Protein AF-0000000077074988 (afdb_homodimer)

Organism: Amphimedon queenslandica (NCBI:txid400682)

Sequence (744 aa):
MDWNTMKTAVILCSFISTVLSLPISLDTSCKQEMSNTGSSVVSCTFEFTNRGREGYCLLKRNTPLEGLASPFITVSHDGVPLEYQGIDFYRFPPERHDFVYLSMGESITATVHINDMFTFSSDGIYKIQYTHPLWYFPKNKMGSHIGEIKAIKSILSNEPIYINIKNLQQLSRPVKKELFKDEGVQLEVKGCGMVTLLKGSKKERNSVLTVQKRLCSQLKKTRSTISNSDLYRVWFGEYNEERSNKVREIFQNIIDGLSSHGITYDLNGDRCTPAVPAYTLTNVPSTVYLCPVFHQFVTTMDCTNIGISSKESIILHKLSQVFGSTQNYNVYGQDNNKELAVTSPEAAVTHSDSYECYYCHSYGHFDHMIYMMDWNTMKTAVILCSFISTVLSLPISLDTSCKQEMSNTGSSVVSCTFEFTNRGREGYCLLKRNTPLEGLASPFITVSHDGVPLEYQGIDFYRFPPERHDFVYLSMGESITATVHINDMFTFSSDGIYKIQYTHPLWYFPKNKMGSHIGEIKAIKSILSNEPIYINIKNLQQLSRPVKKELFKDEGVQLEVKGCGMVTLLKGSKKERNSVLTVQKRLCSQLKKTRSTISNSDLYRVWFGEYNEERSNKVREIFQNIIDGLSSHGITYDLNGDRCTPAVPAYTLTNVPSTVYLCPVFHQFVTTMDCTNIGISSKESIILHKLSQVFGSTQNYNVYGQDNNKELAVTSPEAAVTHSDSYECYYCHSYGHFDHMIYM

Nearest PDB structures (foldseek):
  2x3b-assembly1_A  TM=5.091E-01  e=1.421E-21  Aeromonas salmonicida subsp. achromogenes
  2x3c-assembly1_A-2  TM=5.312E-01  e=1.348E-19  Aeromonas salmonicida subsp. achromogenes
  2x3a-assembly1_A-2  TM=5.217E-01  e=4.713E-19  Aeromonas salmonicida subsp. achromogenes
  2x3b-assembly1_B  TM=5.171E-01  e=4.453E-19  Aeromonas salmonicida subsp. achromogenes
  1ge6-assembly1_A  TM=8.201E-01  e=2.167E-09  Grifola frondosa

pLDDT: mean 82.15, std 18.84, range [19.47, 98.5]

Radius of gyration: 29.88 Å; Cα contacts (8 Å, |Δi|>4): 1488; chains: 2; bounding box: 95×96×96 Å

Solvent-accessible surface area (backbone atoms only — not comparable to full-atom values): 40307 Å² total; per-residue (Å²): 134,85,81,77,78,78,78,76,75,76,74,75,72,72,74,72,72,72,67,79,71,67,40,60,43,66,48,75,51,72,45,77,43,71,38,91,85,68,41,48,40,40,38,34,36,43,35,43,31,26,71,37,95,49,42,33,34,34,48,32,71,64,34,61,71,58,34,81,50,43,82,37,58,48,42,26,47,89,84,41,69,58,67,73,40,33,44,46,65,51,73,74,59,87,53,50,56,42,44,43,66,31,48,60,63,18,34,42,30,22,34,43,56,52,61,67,29,33,80,72,87,64,69,43,61,32,41,39,30,43,59,36,72,41,42,30,36,51,52,92,50,45,51,48,42,74,90,57,42,71,61,44,77,41,78,43,64,46,78,73,41,78,44,77,47,67,84,58,58,66,69,70,66,82,76,76,73,74,69,58,73,53,86,47,51,74,46,77,42,80,79,28,27,46,40,33,40,30,67,63,50,73,69,55,50,50,52,51,49,53,36,49,47,52,47,35,64,42,48,63,58,50,44,69,64,72,50,93,44,70,68,42,32,45,28,32,6,79,80,42,73,72,55,52,49,49,43,43,47,33,48,47,31,32,52,48,36,28,50,72,71,16,41,32,37,31,40,63,41,91,81,51,48,68,68,26,34,30,34,32,41,70,73,44,77,53,43,40,27,34,14,46,33,34,76,65,41,46,60,67,66,50,63,80,75,86,54,70,72,12,43,41,33,51,51,49,28,51,39,31,38,67,47,36,67,31,39,83,82,88,62,45,59,68,69,47,36,34,48,36,2,69,76,34,33,77,54,19,56,39,23,24,61,31,52,29,52,42,52,40,62,59,42,65,67,55,57,62,63,64,83,97,135,86,80,76,79,76,77,77,77,75,73,76,73,74,73,73,73,70,68,80,71,67,41,61,44,66,49,76,50,72,46,78,43,69,39,90,84,67,40,46,39,40,38,34,36,44,37,42,30,26,71,35,93,50,40,34,32,33,49,31,70,64,34,59,73,57,33,82,50,45,82,38,57,46,42,25,47,89,84,42,71,57,66,74,39,33,42,47,66,50,72,74,58,85,53,52,56,42,44,42,65,32,46,60,63,17,34,44,30,21,35,43,56,51,60,69,30,32,81,72,87,64,70,43,60,32,41,39,30,44,59,36,72,41,43,31,37,50,52,93,51,45,51,49,42,73,89,58,42,70,59,44,78,41,78,43,66,45,80,72,41,79,42,76,48,66,83,58,54,64,70,69,65,81,66,79,73,74,66,58,73,56,86,47,51,75,48,76,41,78,78,28,25,45,38,33,40,31,67,62,50,73,70,54,49,50,52,51,50,53,37,49,49,51,47,36,65,42,48,62,58,50,43,70,65,70,52,92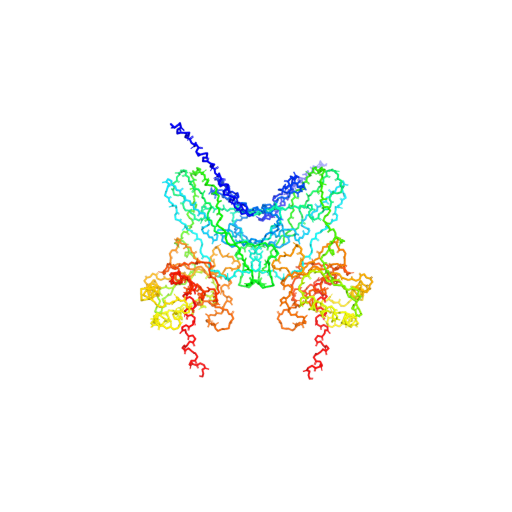,45,68,68,43,32,47,29,33,6,78,80,40,71,71,58,52,49,50,43,42,47,32,49,46,33,33,52,49,37,28,50,73,70,18,41,34,38,31,39,64,41,93,80,51,48,69,69,25,34,30,34,34,41,70,72,44,77,53,42,40,27,33,14,45,36,34,74,64,40,46,61,67,68,51,64,80,75,85,54,68,73,12,42,40,34,51,49,48,27,50,40,31,37,67,46,36,67,29,39,84,82,86,62,45,58,69,69,47,36,34,50,35,3,69,76,35,32,77,54,20,56,39,24,25,61,30,54,32,52,41,52,40,62,58,41,64,68,56,58,62,63,66,83,95

Foldseek 3Di:
DPPPPPPPPPPPPPPPPPPVDPQKAKDKDWDWDQDPVRAIFIKMKIKIWGQDDFKKKWQCPQHCSVPQAHCQKWKDDPPHTFDWFGKHFDDAADDPVRIDMHGNGDMDMHMYGCCRTTPDPDWFKMKMKGWDKIWMDGPVQCDPDVVSRDTDIDIHIDDIDIYTDDPRPSPPPPAPDPQPVDPWDWDAAPQFGIEIEGDDDPVLVVLLNVLVNVLSVCLVVLLVVQDQDPLCCQQQNHDDPVLSVLLSVLSVQLSCCRHPPNAYEYADDPPDDPNTQKMDTPPHARYIYGHPVLVVFASAAPLPDDFLDHNNLSVQLVSSCRRVVADAPSQHGSVSSSVCSHPPSVNSSRHSVSCSNSSSVVPVVPVVVPVD/DPPPPPPPPPPPPPPPPPPVDDQKAKDKDWDWDQDPVRAIFIKMKIKIWGQDDFKKKWQCPQHCSVPQAHCQKWKDDPPHTFDWFGKHFDDAADDPVRIDMHGNGDMDMHMYGCCRTTPDPDWFKMKMKGWDKIWMDGPVQCDPDVVSRDTDIDIHIDDIDIYTDDPRPSPPPPAPDPQPVDPWDWDAAPQFGIEIEADDDPVLVVLLNVLVNVLSVCLVVLLVVQDQDPLCCQQQNHDDPVLSVLLSVLSVQLSCCRHPPNAYEYADDPPDDPNTQKMDTPPHARYIYGHPVLSVFASAAPLPDDFLDHNNLSVQLVSSCRRVVADAPSQHGSVSSSVCNHPPSVNSSRHSVSCSNSSSVVPVVPPVVPVD

Structure (mmCIF, N/CA/C/O backbone):
data_AF-0000000077074988-model_v1
#
loop_
_entity.id
_entity.type
_entity.pdbx_description
1 polymer 'Lysine-specific metallo-endopeptidase domain-containing protein'
#
loop_
_atom_site.group_PDB
_atom_site.id
_atom_site.type_symbol
_atom_site.label_atom_id
_atom_site.label_alt_id
_atom_site.label_comp_id
_atom_site.label_asym_id
_atom_site.label_entity_id
_atom_site.label_seq_id
_atom_site.pdbx_PDB_ins_code
_atom_site.Cartn_x
_atom_site.Cartn_y
_atom_site.Cartn_z
_atom_site.occupancy
_atom_site.B_iso_or_equiv
_atom_site.auth_seq_id
_atom_site.auth_comp_id
_atom_site.auth_asym_id
_atom_site.auth_atom_id
_atom_site.pdbx_PDB_model_num
ATOM 1 N N . MET A 1 1 ? -59.156 -45.312 34.438 1 27.77 1 MET A N 1
ATOM 2 C CA . MET A 1 1 ? -58.188 -44.25 34.719 1 27.77 1 MET A CA 1
ATOM 3 C C . MET A 1 1 ? -57.75 -43.594 33.406 1 27.77 1 MET A C 1
ATOM 5 O O . MET A 1 1 ? -57.344 -44.25 32.469 1 27.77 1 MET A O 1
ATOM 9 N N . ASP A 1 2 ? -58.406 -42.406 33.062 1 29.91 2 ASP A N 1
ATOM 10 C CA . ASP A 1 2 ? -58.438 -41.469 31.938 1 29.91 2 ASP A CA 1
ATOM 11 C C . ASP A 1 2 ? -57.031 -40.906 31.672 1 29.91 2 ASP A C 1
ATOM 13 O O . ASP A 1 2 ? -56.438 -40.25 32.562 1 29.91 2 ASP A O 1
ATOM 17 N N . TRP A 1 3 ? -56.188 -41.625 30.953 1 30.73 3 TRP A N 1
ATOM 18 C CA . TRP A 1 3 ? -54.812 -41.312 30.547 1 30.73 3 TRP A CA 1
ATOM 19 C C . TRP A 1 3 ? -54.75 -40 29.797 1 30.73 3 TRP A C 1
ATOM 21 O O . TRP A 1 3 ? -55.344 -39.844 28.734 1 30.73 3 TRP A O 1
ATOM 31 N N . ASN A 1 4 ? -54.844 -38.812 30.5 1 29.12 4 ASN A N 1
ATOM 32 C CA . ASN A 1 4 ? -54.719 -37.469 30.016 1 29.12 4 ASN A CA 1
ATOM 33 C C . ASN A 1 4 ? -53.406 -37.281 29.25 1 29.12 4 ASN A C 1
ATOM 35 O O . ASN A 1 4 ? -52.344 -37.625 29.766 1 29.12 4 ASN A O 1
ATOM 39 N N . THR A 1 5 ? -53.406 -37.312 27.938 1 29.19 5 THR A N 1
ATOM 40 C CA . THR A 1 5 ? -52.375 -37.125 26.906 1 29.19 5 THR A CA 1
ATOM 41 C C . THR A 1 5 ? -51.688 -35.75 27.094 1 29.19 5 THR A C 1
ATOM 43 O O . THR A 1 5 ? -52.344 -34.719 27 1 29.19 5 THR A O 1
ATOM 46 N N . MET A 1 6 ? -50.781 -35.594 28.047 1 26.28 6 MET A N 1
ATOM 47 C CA . MET A 1 6 ? -50 -34.375 28.172 1 26.28 6 MET A CA 1
ATOM 48 C C . MET A 1 6 ? -49.312 -34 26.844 1 26.28 6 MET A C 1
ATOM 50 O O . MET A 1 6 ? -48.562 -34.812 26.312 1 26.28 6 MET A O 1
ATOM 54 N N . LYS A 1 7 ? -49.969 -33.188 26.047 1 29.48 7 LYS A N 1
ATOM 55 C CA . LYS A 1 7 ? -49.406 -32.594 24.844 1 29.48 7 LYS A CA 1
ATOM 56 C C . LYS A 1 7 ? -48.125 -31.812 25.156 1 29.48 7 LYS A C 1
ATOM 58 O O . LYS A 1 7 ? -48.125 -30.891 25.984 1 29.48 7 LYS A O 1
ATOM 63 N N . THR A 1 8 ? -47 -32.5 25.094 1 27.45 8 THR A N 1
ATOM 64 C CA . THR A 1 8 ? -45.688 -31.844 25.188 1 27.45 8 THR A CA 1
ATOM 65 C C . THR A 1 8 ? -45.594 -30.703 24.172 1 27.45 8 THR A C 1
ATOM 67 O O . THR A 1 8 ? -45.781 -30.906 22.969 1 27.45 8 THR A O 1
ATOM 70 N N . ALA A 1 9 ? -45.906 -29.484 24.578 1 31.45 9 ALA A N 1
ATOM 71 C CA . ALA A 1 9 ? -45.625 -28.281 23.797 1 31.45 9 ALA A CA 1
ATOM 72 C C . ALA A 1 9 ? -44.156 -28.219 23.406 1 31.45 9 ALA A C 1
ATOM 74 O O . ALA A 1 9 ? -43.281 -28.234 24.266 1 31.45 9 ALA A O 1
ATOM 75 N N . VAL A 1 10 ? -43.875 -28.828 22.266 1 30.09 10 VAL A N 1
ATOM 76 C CA . VAL A 1 10 ? -42.531 -28.594 21.703 1 30.09 10 VAL A CA 1
ATOM 77 C C . VAL A 1 10 ? -42.312 -27.109 21.484 1 30.09 10 VAL A C 1
ATOM 79 O O . VAL A 1 10 ? -43.062 -26.453 20.766 1 30.09 10 VAL A O 1
ATOM 82 N N . ILE A 1 11 ? -41.844 -26.469 22.484 1 32.19 11 ILE A N 1
ATOM 83 C CA . ILE A 1 11 ? -41.344 -25.125 22.25 1 32.19 11 ILE A CA 1
ATOM 84 C C . ILE A 1 11 ? -40.219 -25.188 21.203 1 32.19 11 ILE A C 1
ATOM 86 O O . ILE A 1 11 ? -39.188 -25.828 21.406 1 32.19 11 ILE A O 1
ATOM 90 N N . LEU A 1 12 ? -40.625 -25.047 20 1 29.16 12 LEU A N 1
ATOM 91 C CA . LEU A 1 12 ? -39.625 -24.766 18.969 1 29.16 12 LEU A CA 1
ATOM 92 C C . LEU A 1 12 ? -38.812 -23.531 19.344 1 29.16 12 LEU A C 1
ATOM 94 O O . LEU A 1 12 ? -39.344 -22.422 19.391 1 29.16 12 LEU A O 1
ATOM 98 N N . CYS A 1 13 ? -37.812 -23.719 20.125 1 31.11 13 CYS A N 1
ATOM 99 C CA . CYS A 1 13 ? -36.812 -22.641 20.234 1 31.11 13 CYS A CA 1
ATOM 100 C C . CYS A 1 13 ? -36.219 -22.312 18.875 1 31.11 13 CYS A C 1
ATOM 102 O O . CYS A 1 13 ? -35.562 -23.156 18.266 1 31.11 13 CYS A O 1
ATOM 104 N N . SER A 1 14 ? -36.844 -21.469 18.203 1 32.69 14 SER A N 1
ATOM 105 C CA . SER A 1 14 ? -36.125 -20.891 17.078 1 32.69 14 SER A CA 1
ATOM 106 C C . SER A 1 14 ? -34.781 -20.344 17.5 1 32.69 14 SER A C 1
ATOM 108 O O . SER A 1 14 ? -34.719 -19.391 18.266 1 32.69 14 SER A O 1
ATOM 110 N N . PHE A 1 15 ? -33.781 -21.141 17.5 1 33.72 15 PHE A N 1
ATOM 111 C CA . PHE A 1 15 ? -32.469 -20.562 17.484 1 33.72 15 PHE A CA 1
ATOM 112 C C . PHE A 1 15 ? -32.312 -19.531 16.375 1 33.72 15 PHE A C 1
ATOM 114 O O . PHE A 1 15 ? -32.344 -19.875 15.195 1 33.72 15 PHE A O 1
ATOM 121 N N . ILE A 1 16 ? -32.688 -18.359 16.656 1 34.81 16 ILE A N 1
ATOM 122 C CA . ILE A 1 16 ? -32.156 -17.281 15.836 1 34.81 16 ILE A CA 1
ATOM 123 C C . ILE A 1 16 ? -30.625 -17.391 15.781 1 34.81 16 ILE A C 1
ATOM 125 O O . ILE A 1 16 ? -29.938 -17.188 16.781 1 34.81 16 ILE A O 1
ATOM 129 N N . SER A 1 17 ? -30.078 -18.219 15.039 1 35.22 17 SER A N 1
ATOM 130 C CA . SER A 1 17 ? -28.656 -18.062 14.711 1 35.22 17 SER A CA 1
ATOM 131 C C . SER A 1 17 ? -28.297 -16.594 14.461 1 35.22 17 SER A C 1
ATOM 133 O O . SER A 1 17 ? -28.766 -16 13.492 1 35.22 17 SER A O 1
ATOM 135 N N . THR A 1 18 ? -28.109 -15.867 15.414 1 39.41 18 THR A N 1
ATOM 136 C CA . THR A 1 18 ? -27.438 -14.594 15.211 1 39.41 18 THR A CA 1
ATOM 137 C C . THR A 1 18 ? -26.234 -14.766 14.289 1 39.41 18 THR A C 1
ATOM 139 O O . THR A 1 18 ? -25.203 -15.312 14.695 1 39.41 18 THR A O 1
ATOM 142 N N . VAL A 1 19 ? -26.422 -15.141 13.109 1 42.56 19 VAL A N 1
ATOM 143 C CA . VAL A 1 19 ? -25.297 -14.984 12.203 1 42.56 19 VAL A CA 1
ATOM 144 C C . VAL A 1 19 ? -24.516 -13.711 12.562 1 42.56 19 VAL A C 1
ATOM 146 O O . VAL A 1 19 ? -25.078 -12.609 12.539 1 42.56 19 VAL A O 1
ATOM 149 N N . LEU A 1 20 ? -23.703 -13.695 13.547 1 48.94 20 LEU A N 1
ATOM 150 C CA . LEU A 1 20 ? -22.781 -12.602 13.766 1 48.94 20 LEU A CA 1
ATOM 151 C C . LEU A 1 20 ? -22.375 -11.961 12.445 1 48.94 20 LEU A C 1
ATOM 153 O O . LEU A 1 20 ? -21.75 -12.602 11.602 1 48.94 20 LEU A O 1
ATOM 157 N N . SER A 1 21 ? -23.156 -11.062 11.844 1 64.69 21 SER A N 1
ATOM 158 C CA . SER A 1 21 ? -23.047 -10.359 10.57 1 64.69 21 SER A CA 1
ATOM 159 C C . SER A 1 21 ? -21.688 -9.68 10.438 1 64.69 21 SER A C 1
ATOM 161 O O . SER A 1 21 ? -21.203 -9.055 11.391 1 64.69 21 SER A O 1
ATOM 163 N N . LEU A 1 22 ? -20.797 -10.148 9.562 1 83.25 22 LEU A N 1
ATOM 164 C CA . LEU A 1 22 ? -19.531 -9.516 9.18 1 83.25 22 LEU A CA 1
ATOM 165 C C . LEU A 1 22 ? -19.688 -8 9.086 1 83.25 22 LEU A C 1
ATOM 167 O O . LEU A 1 22 ? -20.703 -7.512 8.57 1 83.25 22 LEU A O 1
ATOM 171 N N . PRO A 1 23 ? -18.844 -7.301 9.805 1 90.44 23 PRO A N 1
ATOM 172 C CA . PRO A 1 23 ? -18.969 -5.844 9.734 1 90.44 23 PRO A CA 1
ATOM 173 C C . PRO A 1 23 ? -18.766 -5.301 8.32 1 90.44 23 PRO A C 1
ATOM 175 O O . PRO A 1 23 ? -19.141 -4.164 8.031 1 90.44 23 PRO A O 1
ATOM 178 N N . ILE A 1 24 ? -18.125 -6.051 7.539 1 91.94 24 ILE A N 1
ATOM 179 C CA . ILE A 1 24 ? -17.891 -5.621 6.164 1 91.94 24 ILE A CA 1
ATOM 180 C C . ILE A 1 24 ? -18.875 -6.332 5.23 1 91.94 24 ILE A C 1
ATOM 182 O O . ILE A 1 24 ? -18.969 -7.562 5.234 1 91.94 24 ILE A O 1
ATOM 186 N N . SER A 1 25 ? -19.594 -5.59 4.512 1 92.75 25 SER A N 1
ATOM 187 C CA . SER A 1 25 ? -20.5 -6.152 3.516 1 92.75 25 SER A CA 1
ATOM 188 C C . SER A 1 25 ? -19.922 -6.027 2.109 1 92.75 25 SER A C 1
ATOM 190 O O . SER A 1 25 ? -19.078 -5.18 1.858 1 92.75 25 SER A O 1
ATOM 192 N N . LEU A 1 26 ? -20.375 -6.922 1.215 1 94 26 LEU A N 1
ATOM 193 C CA . LEU A 1 26 ? -19.953 -6.926 -0.181 1 94 26 LEU A CA 1
ATOM 194 C C . LEU A 1 26 ? -21.156 -6.883 -1.115 1 94 26 LEU A C 1
ATOM 196 O O . LEU A 1 26 ? -22.047 -7.73 -1.027 1 94 26 LEU A O 1
ATOM 200 N N . ASP A 1 27 ? -21.188 -5.871 -1.944 1 93.19 27 ASP A N 1
ATOM 201 C CA . ASP A 1 27 ? -22.156 -5.781 -3.039 1 93.19 27 ASP A CA 1
ATOM 202 C C . ASP A 1 27 ? -21.469 -5.918 -4.391 1 93.19 27 ASP A C 1
ATOM 204 O O . ASP A 1 27 ? -20.422 -5.305 -4.629 1 93.19 27 ASP A O 1
ATOM 208 N N . THR A 1 28 ? -22.047 -6.773 -5.219 1 94.44 28 THR A N 1
ATOM 209 C CA . THR A 1 28 ? -21.438 -7.047 -6.508 1 94.44 28 THR A CA 1
ATOM 210 C C . THR A 1 28 ? -22.438 -6.863 -7.641 1 94.44 28 THR A C 1
ATOM 212 O O . THR A 1 28 ? -23.625 -7.16 -7.48 1 94.44 28 THR A O 1
ATOM 215 N N . SER A 1 29 ? -21.953 -6.309 -8.734 1 95.19 29 SER A N 1
ATOM 216 C CA . SER A 1 29 ? -22.719 -6.223 -9.977 1 95.19 29 SER A CA 1
ATOM 217 C C . SER A 1 29 ? -21.828 -6.473 -11.195 1 95.19 29 SER A C 1
ATOM 219 O O . SER A 1 29 ? -20.641 -6.125 -11.18 1 95.19 29 SER A O 1
ATOM 221 N N . CYS A 1 30 ? -22.375 -7.137 -12.188 1 94.81 30 CYS A N 1
ATOM 222 C CA . CYS A 1 30 ? -21.656 -7.402 -13.422 1 94.81 30 CYS A CA 1
ATOM 223 C C . CYS A 1 30 ? -22.484 -7.035 -14.641 1 94.81 30 CYS A C 1
ATOM 225 O O . CYS A 1 30 ? -23.719 -7.145 -14.609 1 94.81 30 CYS A O 1
ATOM 227 N N . LYS A 1 31 ? -21.812 -6.547 -15.656 1 93.88 31 LYS A N 1
ATOM 228 C CA . LYS A 1 31 ? -22.469 -6.219 -16.922 1 93.88 31 LYS A CA 1
ATOM 229 C C . LYS A 1 31 ? -21.516 -6.387 -18.094 1 93.88 31 LYS A C 1
ATOM 231 O O . LYS A 1 31 ? -20.297 -6.348 -17.922 1 93.88 31 LYS A O 1
ATOM 236 N N . GLN A 1 32 ? -22.078 -6.641 -19.219 1 91.5 32 GLN A N 1
ATOM 237 C CA . GLN A 1 32 ? -21.312 -6.59 -20.453 1 91.5 32 GLN A CA 1
ATOM 238 C C . GLN A 1 32 ? -21.359 -5.195 -21.078 1 91.5 32 GLN A C 1
ATOM 240 O O . GLN A 1 32 ? -22.422 -4.594 -21.188 1 91.5 32 GLN A O 1
ATOM 245 N N . GLU A 1 33 ? -20.203 -4.652 -21.328 1 86.62 33 GLU A N 1
ATOM 246 C CA . GLU A 1 33 ? -20.172 -3.314 -21.906 1 86.62 33 GLU A CA 1
ATOM 247 C C . GLU A 1 33 ? -19.047 -3.188 -22.938 1 86.62 33 GLU A C 1
ATOM 249 O O . GLU A 1 33 ? -18.203 -4.082 -23.062 1 86.62 33 GLU A O 1
ATOM 254 N N . MET A 1 34 ? -19.234 -2.174 -23.781 1 78.75 34 MET A N 1
ATOM 255 C CA . MET A 1 34 ? -18.188 -1.871 -24.734 1 78.75 34 MET A CA 1
ATOM 256 C C . MET A 1 34 ? -17.109 -0.999 -24.094 1 78.75 34 MET A C 1
ATOM 258 O O . MET A 1 34 ? -17.406 -0.001 -23.438 1 78.75 34 MET A O 1
ATOM 262 N N . SER A 1 35 ? -15.883 -1.493 -24.172 1 68.5 35 SER A N 1
ATOM 263 C CA . SER A 1 35 ? -14.773 -0.704 -23.656 1 68.5 35 SER A CA 1
ATOM 264 C C . SER A 1 35 ? -14.516 0.53 -24.516 1 68.5 35 SER A C 1
ATOM 266 O O . SER A 1 35 ? -15.117 0.69 -25.578 1 68.5 35 SER A O 1
ATOM 268 N N . ASN A 1 36 ? -13.656 1.409 -23.922 1 62.41 36 ASN A N 1
ATOM 269 C CA . ASN A 1 36 ? -13.281 2.611 -24.656 1 62.41 36 ASN A CA 1
ATOM 270 C C . ASN A 1 36 ? -12.562 2.27 -25.953 1 62.41 36 ASN A C 1
ATOM 272 O O . ASN A 1 36 ? -12.516 3.088 -26.875 1 62.41 36 ASN A O 1
ATOM 276 N N . THR A 1 37 ? -12.039 1.126 -26.062 1 63.78 37 THR A N 1
ATOM 277 C CA . THR A 1 37 ? -11.312 0.703 -27.25 1 63.78 37 THR A CA 1
ATOM 278 C C . THR A 1 37 ? -12.25 0.009 -28.234 1 63.78 37 THR A C 1
ATOM 280 O O . THR A 1 37 ? -11.82 -0.461 -29.281 1 63.78 37 THR A O 1
ATOM 283 N N . GLY A 1 38 ? -13.453 -0.042 -27.828 1 65.69 38 GLY A N 1
ATOM 284 C CA . GLY A 1 38 ? -14.414 -0.657 -28.734 1 65.69 38 GLY A CA 1
ATOM 285 C C . GLY A 1 38 ? -14.562 -2.15 -28.516 1 65.69 38 GLY A C 1
ATOM 286 O O . GLY A 1 38 ? -15.336 -2.809 -29.203 1 65.69 38 GLY A O 1
ATOM 287 N N . SER A 1 39 ? -13.805 -2.619 -27.594 1 74.31 39 SER A N 1
ATOM 288 C CA . SER A 1 39 ? -13.938 -4.047 -27.312 1 74.31 39 SER A CA 1
ATOM 289 C C . SER A 1 39 ? -14.961 -4.305 -26.219 1 74.31 39 SER A C 1
ATOM 291 O O . SER A 1 39 ? -15.117 -3.496 -25.297 1 74.31 39 SER A O 1
ATOM 293 N N . SER A 1 40 ? -15.719 -5.414 -26.484 1 84.75 40 SER A N 1
ATOM 294 C CA . SER A 1 40 ? -16.688 -5.816 -25.453 1 84.75 40 SER A CA 1
ATOM 295 C C . SER A 1 40 ? -15.984 -6.418 -24.25 1 84.75 40 SER A C 1
ATOM 297 O O . SER A 1 40 ? -15.023 -7.184 -24.391 1 84.75 40 SER A O 1
ATOM 299 N N . VAL A 1 41 ? -16.328 -5.98 -23.078 1 89.44 41 VAL A N 1
ATOM 300 C CA . VAL A 1 41 ? -15.75 -6.492 -21.844 1 89.44 41 VAL A CA 1
ATOM 301 C C . VAL A 1 41 ? -16.875 -6.875 -20.875 1 89.44 41 VAL A C 1
ATOM 303 O O . VAL A 1 41 ? -18 -6.402 -21 1 89.44 41 VAL A O 1
ATOM 306 N N . VAL A 1 42 ? -16.625 -7.816 -20.047 1 92.44 42 VAL A N 1
ATOM 307 C CA . VAL A 1 42 ? -17.484 -8.117 -18.906 1 92.44 42 VAL A CA 1
ATOM 308 C C . VAL A 1 42 ? -16.953 -7.41 -17.672 1 92.44 42 VAL A C 1
ATOM 310 O O . VAL A 1 42 ? -15.969 -7.852 -17.062 1 92.44 42 VAL A O 1
ATOM 313 N N . SER A 1 43 ? -17.641 -6.375 -17.266 1 92.81 43 SER A N 1
ATOM 314 C CA . SER A 1 43 ? -17.219 -5.535 -16.156 1 92.81 43 SER A CA 1
ATOM 315 C C . SER A 1 43 ? -17.969 -5.906 -14.875 1 92.81 43 SER A C 1
ATOM 317 O O . SER A 1 43 ? -19.203 -5.965 -14.867 1 92.81 43 SER A O 1
ATOM 319 N N . CYS A 1 44 ? -17.219 -6.23 -13.859 1 94.62 44 CYS A N 1
ATOM 320 C CA . CYS A 1 44 ? -17.812 -6.504 -12.555 1 94.62 44 CYS A CA 1
ATOM 321 C C . CYS A 1 44 ? -17.359 -5.48 -11.523 1 94.62 44 CYS A C 1
ATOM 323 O O . CYS A 1 44 ? -16.172 -5.125 -11.477 1 94.62 44 CYS A O 1
ATOM 325 N N . THR A 1 45 ? -18.266 -5.02 -10.766 1 95.5 45 THR A N 1
ATOM 326 C CA . THR A 1 45 ? -18.031 -4.031 -9.727 1 95.5 45 THR A CA 1
ATOM 327 C C . THR A 1 45 ? -18.219 -4.648 -8.344 1 95.5 45 THR A C 1
ATOM 329 O O . THR A 1 45 ? -19.219 -5.32 -8.078 1 95.5 45 THR A O 1
ATOM 332 N N . PHE A 1 46 ? -17.219 -4.441 -7.477 1 95.31 46 PHE A N 1
ATOM 333 C CA . PHE A 1 46 ? -17.234 -4.957 -6.113 1 95.31 46 PHE A CA 1
ATOM 334 C C . PHE A 1 46 ? -17.156 -3.818 -5.105 1 95.31 46 PHE A C 1
ATOM 336 O O . PHE A 1 46 ? -16.141 -3.104 -5.047 1 95.31 46 PHE A O 1
ATOM 343 N N . GLU A 1 47 ? -18.172 -3.666 -4.301 1 95 47 GLU A N 1
ATOM 344 C CA . GLU A 1 47 ? -18.219 -2.602 -3.303 1 95 47 GLU A CA 1
ATOM 345 C C . GLU A 1 47 ? -18.109 -3.164 -1.889 1 95 47 GLU A C 1
ATOM 347 O O . GLU A 1 47 ? -19 -3.902 -1.443 1 95 47 GLU A O 1
ATOM 352 N N . PHE A 1 48 ? -17.047 -2.846 -1.19 1 94.38 48 PHE A N 1
ATOM 353 C CA . PHE A 1 48 ? -16.859 -3.184 0.216 1 94.38 48 PHE A CA 1
ATOM 354 C C . PHE A 1 48 ? -17.328 -2.039 1.112 1 94.38 48 PHE A C 1
ATOM 356 O O . PHE A 1 48 ? -16.828 -0.917 1 1 94.38 48 PHE A O 1
ATOM 363 N N . THR A 1 49 ? -18.266 -2.336 2.021 1 93.38 49 THR A N 1
ATOM 364 C CA . THR A 1 49 ? -18.812 -1.304 2.896 1 93.38 49 THR A CA 1
ATOM 365 C C . THR A 1 49 ? -18.656 -1.699 4.363 1 93.38 49 THR A C 1
ATOM 367 O O . THR A 1 49 ? -18.922 -2.844 4.734 1 93.38 49 THR A O 1
ATOM 370 N N . ASN A 1 50 ? -18.172 -0.772 5.18 1 92.06 50 ASN A N 1
ATOM 371 C CA . ASN A 1 50 ? -18.141 -0.98 6.625 1 92.06 50 ASN A CA 1
ATOM 372 C C . ASN A 1 50 ? -19.516 -0.747 7.246 1 92.06 50 ASN A C 1
ATOM 374 O O . ASN A 1 50 ? -19.938 0.398 7.398 1 92.06 50 ASN A O 1
ATOM 378 N N . ARG A 1 51 ? -20.141 -1.777 7.605 1 89.5 51 ARG A N 1
ATOM 379 C CA . ARG A 1 51 ? -21.438 -1.697 8.242 1 89.5 51 ARG A CA 1
ATOM 380 C C . ARG A 1 51 ? -21.328 -1.87 9.758 1 89.5 51 ARG A C 1
ATOM 382 O O . ARG A 1 51 ? -22.328 -2.02 10.453 1 89.5 51 ARG A O 1
ATOM 389 N N . GLY A 1 52 ? -20.141 -1.982 10.156 1 87.69 52 GLY A N 1
ATOM 390 C CA . GLY A 1 52 ? -19.891 -2.127 11.578 1 87.69 52 GLY A CA 1
ATOM 391 C C . GLY A 1 52 ? -20.047 -0.828 12.344 1 87.69 52 GLY A C 1
ATOM 392 O O . GLY A 1 52 ? -20.453 0.189 11.781 1 87.69 52 GLY A O 1
ATOM 393 N N . ARG A 1 53 ? -19.672 -0.865 13.648 1 83.88 53 ARG A N 1
ATOM 394 C CA . ARG A 1 53 ? -19.891 0.262 14.555 1 83.88 53 ARG A CA 1
ATOM 395 C C . ARG A 1 53 ? -18.594 1 14.844 1 83.88 53 ARG A C 1
ATOM 397 O O . ARG A 1 53 ? -18.547 1.9 15.68 1 83.88 53 ARG A O 1
ATOM 404 N N . GLU A 1 54 ? -17.609 0.517 14.258 1 85.5 54 GLU A N 1
ATOM 405 C CA . GLU A 1 54 ? -16.312 1.172 14.375 1 85.5 54 GLU A CA 1
ATOM 406 C C . GLU A 1 54 ? -15.547 1.128 13.055 1 85.5 54 GLU A C 1
ATOM 408 O O . GLU A 1 54 ? -16.062 0.638 12.047 1 85.5 54 GLU A O 1
ATOM 413 N N . GLY A 1 55 ? -14.477 1.778 13.055 1 85.69 55 GLY A N 1
ATOM 414 C CA . GLY A 1 55 ? -13.633 1.719 11.867 1 85.69 55 GLY A CA 1
ATOM 415 C C . GLY A 1 55 ? -12.898 0.399 11.719 1 85.69 55 GLY A C 1
ATOM 416 O O . GLY A 1 55 ? -12.508 -0.212 12.719 1 85.69 55 GLY A O 1
ATOM 417 N N . TYR A 1 56 ? -12.703 -0.001 10.461 1 89.5 56 TYR A N 1
ATOM 418 C CA . TYR A 1 56 ? -12 -1.246 10.18 1 89.5 56 TYR A CA 1
ATOM 419 C C . TYR A 1 56 ? -10.914 -1.035 9.133 1 89.5 56 TYR A C 1
ATOM 421 O O . TYR A 1 56 ? -11.055 -0.186 8.25 1 89.5 56 TYR A O 1
ATOM 429 N N . CYS A 1 57 ? -9.859 -1.747 9.273 1 89.62 57 CYS A N 1
ATOM 430 C CA . CYS A 1 57 ? -8.828 -1.863 8.25 1 89.62 57 CYS A CA 1
ATOM 431 C C . CYS A 1 57 ? -8.969 -3.168 7.477 1 89.62 57 CYS A C 1
ATOM 433 O O . CYS A 1 57 ? -9.062 -4.242 8.07 1 89.62 57 CYS A O 1
ATOM 435 N N . LEU A 1 58 ? -8.992 -3.006 6.16 1 91.19 58 LEU A N 1
ATOM 436 C CA . LEU A 1 58 ? -9.148 -4.16 5.281 1 91.19 58 LEU A CA 1
ATOM 437 C C . LEU A 1 58 ? -7.867 -4.426 4.5 1 91.19 58 LEU A C 1
ATOM 439 O O . LEU A 1 58 ? -7.258 -3.494 3.967 1 91.19 58 LEU A O 1
ATOM 443 N N . LEU A 1 59 ? -7.488 -5.691 4.48 1 89.75 59 LEU A N 1
ATOM 444 C CA . LEU A 1 59 ? -6.387 -6.062 3.596 1 89.75 59 LEU A CA 1
ATOM 445 C C . LEU A 1 59 ? -6.84 -6.062 2.139 1 89.75 59 LEU A C 1
ATOM 447 O O . LEU A 1 59 ? -7.754 -6.801 1.769 1 89.75 59 LEU A O 1
ATOM 451 N N . LYS A 1 60 ? -6.195 -5.27 1.318 1 90.12 60 LYS A N 1
ATOM 452 C CA . LYS A 1 60 ? -6.574 -5.137 -0.085 1 90.12 60 LYS A CA 1
ATOM 453 C C . LYS A 1 60 ? -6.098 -6.336 -0.9 1 90.12 60 LYS A C 1
ATOM 455 O O . LYS A 1 60 ? -6.691 -6.672 -1.926 1 90.12 60 LYS A O 1
ATOM 460 N N . ARG A 1 61 ? -5.168 -6.973 -0.451 1 86.75 61 ARG A N 1
ATOM 461 C CA . ARG A 1 61 ? -4.547 -8.086 -1.165 1 86.75 61 ARG A CA 1
ATOM 462 C C . ARG A 1 61 ? -5.559 -9.195 -1.433 1 86.75 61 ARG A C 1
ATOM 464 O O . ARG A 1 61 ? -6.387 -9.508 -0.573 1 86.75 61 ARG A O 1
ATOM 471 N N . ASN A 1 62 ? -5.508 -9.742 -2.613 1 85.69 62 ASN A N 1
ATOM 472 C CA . ASN A 1 62 ? -6.336 -10.859 -3.047 1 85.69 62 ASN A CA 1
ATOM 473 C C . ASN A 1 62 ? -7.809 -10.469 -3.133 1 85.69 62 ASN A C 1
ATOM 475 O O . ASN A 1 62 ? -8.695 -11.32 -3.008 1 85.69 62 ASN A O 1
ATOM 479 N N . THR A 1 63 ? -8.078 -9.188 -3.146 1 91.5 63 THR A N 1
ATOM 480 C CA . THR A 1 63 ? -9.406 -8.664 -3.449 1 91.5 63 THR A CA 1
ATOM 481 C C . THR A 1 63 ? -9.383 -7.867 -4.754 1 91.5 63 THR A C 1
ATOM 483 O O . THR A 1 63 ? -8.312 -7.574 -5.289 1 91.5 63 THR A O 1
ATOM 486 N N . PRO A 1 64 ? -10.57 -7.52 -5.27 1 92.06 64 PRO A N 1
ATOM 487 C CA . PRO A 1 64 ? -10.594 -6.707 -6.484 1 92.06 64 PRO A CA 1
ATOM 488 C C . PRO A 1 64 ? -9.969 -5.324 -6.281 1 92.06 64 PRO A C 1
ATOM 490 O O . PRO A 1 64 ? -9.68 -4.625 -7.254 1 92.06 64 PRO A O 1
ATOM 493 N N . LEU A 1 65 ? -9.742 -4.98 -5.012 1 90.69 65 LEU A N 1
ATOM 494 C CA . LEU A 1 65 ? -9.18 -3.666 -4.719 1 90.69 65 LEU A CA 1
ATOM 495 C C . LEU A 1 65 ? -7.73 -3.578 -5.168 1 90.69 65 LEU A C 1
ATOM 497 O O . LEU A 1 65 ? -7.176 -2.482 -5.277 1 90.69 65 LEU A O 1
ATOM 501 N N . GLU A 1 66 ? -7.156 -4.695 -5.422 1 87 66 GLU A N 1
ATOM 502 C CA . GLU A 1 66 ? -5.812 -4.715 -5.992 1 87 66 GLU A CA 1
ATOM 503 C C . GLU A 1 66 ? -5.852 -5.086 -7.473 1 87 66 GLU A C 1
ATOM 505 O O . GLU A 1 66 ? -4.816 -5.395 -8.07 1 87 66 GLU A O 1
ATOM 510 N N . GLY A 1 67 ? -7.027 -5.141 -8.062 1 83.38 67 GLY A N 1
ATOM 511 C CA . GLY A 1 67 ? -7.172 -5.551 -9.453 1 83.38 67 GLY A CA 1
ATOM 512 C C . GLY A 1 67 ? -7.32 -7.051 -9.625 1 83.38 67 GLY A C 1
ATOM 513 O O . GLY A 1 67 ? -7.914 -7.719 -8.773 1 83.38 67 GLY A O 1
ATOM 514 N N . LEU A 1 68 ? -6.93 -7.492 -10.852 1 83.06 68 LEU A N 1
ATOM 515 C CA . LEU A 1 68 ? -7.09 -8.898 -11.195 1 83.06 68 LEU A CA 1
ATOM 516 C C . LEU A 1 68 ? -5.867 -9.703 -10.766 1 83.06 68 LEU A C 1
ATOM 518 O O . LEU A 1 68 ? -5.145 -10.242 -11.609 1 83.06 68 LEU A O 1
ATOM 522 N N . ALA A 1 69 ? -5.758 -9.82 -9.43 1 79 69 ALA A N 1
ATOM 523 C CA . ALA A 1 69 ? -4.516 -10.352 -8.875 1 79 69 ALA A CA 1
ATOM 524 C C . ALA A 1 69 ? -4.738 -11.727 -8.25 1 79 69 ALA A C 1
ATOM 526 O O . ALA A 1 69 ? -3.795 -12.352 -7.754 1 79 69 ALA A O 1
ATOM 527 N N . SER A 1 70 ? -5.953 -12.219 -8.211 1 82 70 SER A N 1
ATOM 528 C CA . SER A 1 70 ? -6.27 -13.5 -7.582 1 82 70 SER A CA 1
ATOM 529 C C . SER A 1 70 ? -7.625 -14.023 -8.047 1 82 70 SER A C 1
ATOM 531 O O . SER A 1 70 ? -8.414 -13.281 -8.641 1 82 70 SER A O 1
ATOM 533 N N . PRO A 1 71 ? -7.777 -15.289 -7.891 1 86.5 71 PRO A N 1
ATOM 534 C CA . PRO A 1 71 ? -9.078 -15.859 -8.258 1 86.5 71 PRO A CA 1
ATOM 535 C C . PRO A 1 71 ? -10.148 -15.617 -7.199 1 86.5 71 PRO A C 1
ATOM 537 O O . PRO A 1 71 ? -10.672 -16.562 -6.613 1 86.5 71 PRO A O 1
ATOM 540 N N . PHE A 1 72 ? -10.594 -14.461 -7.09 1 90.44 72 PHE A N 1
ATOM 541 C CA . PHE A 1 72 ? -11.531 -14.109 -6.031 1 90.44 72 PHE A CA 1
ATOM 542 C C . PHE A 1 72 ? -12.969 -14.359 -6.473 1 90.44 72 PHE A C 1
ATOM 544 O O . PHE A 1 72 ? -13.898 -14.258 -5.672 1 90.44 72 PHE A O 1
ATOM 551 N N . ILE A 1 73 ? -13.18 -14.797 -7.723 1 92.62 73 ILE A N 1
ATOM 552 C CA . ILE A 1 73 ? -14.523 -15.109 -8.203 1 92.62 73 ILE A CA 1
ATOM 553 C C . ILE A 1 73 ? -14.523 -16.469 -8.891 1 92.62 73 ILE A C 1
ATOM 555 O O . ILE A 1 73 ? -13.484 -16.938 -9.367 1 92.62 73 ILE A O 1
ATOM 559 N N . THR A 1 74 ? -15.656 -17.031 -8.844 1 93.69 74 THR A N 1
ATOM 560 C CA . THR A 1 74 ? -15.914 -18.219 -9.664 1 93.69 74 THR A CA 1
ATOM 561 C C . THR A 1 74 ? -16.906 -17.891 -10.773 1 93.69 74 THR A C 1
ATOM 563 O O . THR A 1 74 ? -17.844 -17.125 -10.578 1 93.69 74 THR A O 1
ATOM 566 N N . VAL A 1 75 ? -16.641 -18.438 -11.922 1 94.5 75 VAL A N 1
ATOM 567 C CA . VAL A 1 75 ? -17.516 -18.281 -13.078 1 94.5 75 VAL A CA 1
ATOM 568 C C . VAL A 1 75 ? -17.891 -19.656 -13.625 1 94.5 75 VAL A C 1
ATOM 570 O O . VAL A 1 75 ? -17.047 -20.547 -13.734 1 94.5 75 VAL A O 1
ATOM 573 N N . SER A 1 76 ? -19.125 -19.812 -13.867 1 96.25 76 SER A N 1
ATOM 574 C CA . SER A 1 76 ? -19.578 -21.062 -14.453 1 96.25 76 SER A CA 1
ATOM 575 C C . SER A 1 76 ? -20.578 -20.828 -15.578 1 96.25 76 SER A C 1
ATOM 577 O O . SER A 1 76 ? -21.25 -19.797 -15.609 1 96.25 76 SER A O 1
ATOM 579 N N . HIS A 1 77 ? -20.594 -21.719 -16.516 1 95 77 HIS A N 1
ATOM 580 C CA . HIS A 1 77 ? -21.531 -21.766 -17.625 1 95 77 HIS A CA 1
ATOM 581 C C . HIS A 1 77 ? -22.25 -23.109 -17.672 1 95 77 HIS A C 1
ATOM 583 O O . HIS A 1 77 ? -21.625 -24.156 -17.797 1 95 77 HIS A O 1
ATOM 589 N N . ASP A 1 78 ? -23.531 -23.094 -17.516 1 92.69 78 ASP A N 1
ATOM 590 C CA . ASP A 1 78 ? -24.344 -24.312 -17.5 1 92.69 78 ASP A CA 1
ATOM 591 C C . ASP A 1 78 ? -23.828 -25.312 -16.453 1 92.69 78 ASP A C 1
ATOM 593 O O . ASP A 1 78 ? -23.641 -26.484 -16.75 1 92.69 78 ASP A O 1
ATOM 597 N N . GLY A 1 79 ? -23.375 -24.75 -15.367 1 92.06 79 GLY A N 1
ATOM 598 C CA . GLY A 1 79 ? -22.969 -25.562 -14.242 1 92.06 79 GLY A CA 1
ATOM 599 C C . GLY A 1 79 ? -21.5 -25.984 -14.312 1 92.06 79 GLY A C 1
ATOM 600 O O . GLY A 1 79 ? -20.969 -26.562 -13.359 1 92.06 79 GLY A O 1
ATOM 601 N N . VAL A 1 80 ? -20.906 -25.719 -15.375 1 94.31 80 VAL A N 1
ATOM 602 C CA . VAL A 1 80 ? -19.5 -26.078 -15.531 1 94.31 80 VAL A CA 1
ATOM 603 C C . VAL A 1 80 ? -18.609 -24.891 -15.188 1 94.31 80 VAL A C 1
ATOM 605 O O . VAL A 1 80 ? -18.703 -23.844 -15.82 1 94.31 80 VAL A O 1
ATOM 608 N N . PRO A 1 81 ? -17.781 -25.062 -14.242 1 94.44 81 PRO A N 1
ATOM 609 C CA . PRO A 1 81 ? -16.891 -23.953 -13.875 1 94.44 81 PRO A CA 1
ATOM 610 C C . PRO A 1 81 ? -15.867 -23.641 -14.961 1 94.44 81 PRO A C 1
ATOM 612 O O . PRO A 1 81 ? -15.352 -24.547 -15.625 1 94.44 81 PRO A O 1
ATOM 615 N N . LEU A 1 82 ? -15.656 -22.328 -15.18 1 93.12 82 LEU A N 1
ATOM 616 C CA . LEU A 1 82 ? -14.57 -21.906 -16.047 1 93.12 82 LEU A CA 1
ATOM 617 C C . LEU A 1 82 ? -13.234 -21.953 -15.312 1 93.12 82 LEU A C 1
ATOM 619 O O . LEU A 1 82 ? -13.172 -21.656 -14.117 1 93.12 82 LEU A O 1
ATOM 623 N N . GLU A 1 83 ? -12.227 -22.297 -16.031 1 89.5 83 GLU A N 1
ATOM 624 C CA . GLU A 1 83 ? -10.891 -22.312 -15.453 1 89.5 83 GLU A CA 1
ATOM 625 C C . GLU A 1 83 ? -10.328 -20.906 -15.305 1 89.5 83 GLU A C 1
ATOM 627 O O . GLU A 1 83 ? -10.422 -20.094 -16.234 1 89.5 83 GLU A O 1
ATOM 632 N N . TYR A 1 84 ? -9.828 -20.656 -14.164 1 89.56 84 TYR A N 1
ATOM 633 C CA . TYR A 1 84 ? -9.148 -19.391 -13.945 1 89.56 84 TYR A CA 1
ATOM 634 C C . TYR A 1 84 ? -7.887 -19.297 -14.797 1 89.56 84 TYR A C 1
ATOM 636 O O . TYR A 1 84 ? -7.047 -20.203 -14.781 1 89.56 84 TYR A O 1
ATOM 644 N N . GLN A 1 85 ? -7.809 -18.25 -15.555 1 83.69 85 GLN A N 1
ATOM 645 C CA . GLN A 1 85 ? -6.652 -17.984 -16.406 1 83.69 85 GLN A CA 1
ATOM 646 C C . GLN A 1 85 ? -5.98 -16.672 -16.016 1 83.69 85 GLN A C 1
ATOM 648 O O . GLN A 1 85 ? -5.664 -15.844 -16.875 1 83.69 85 GLN A O 1
ATOM 653 N N . GLY A 1 86 ? -5.734 -16.547 -14.734 1 84.5 86 GLY A N 1
ATOM 654 C CA . GLY A 1 86 ? -5.27 -15.25 -14.258 1 84.5 86 GLY A CA 1
ATOM 655 C C . GLY A 1 86 ? -3.879 -15.305 -13.656 1 84.5 86 GLY A C 1
ATOM 656 O O . GLY A 1 86 ? -3.123 -16.25 -13.898 1 84.5 86 GLY A O 1
ATOM 657 N N . ILE A 1 87 ? -3.611 -14.25 -13.008 1 88.38 87 ILE A N 1
ATOM 658 C CA . ILE A 1 87 ? -2.275 -13.961 -12.492 1 88.38 87 ILE A CA 1
ATOM 659 C C . ILE A 1 87 ? -2.07 -14.664 -11.156 1 88.38 87 ILE A C 1
ATOM 661 O O . ILE A 1 87 ? -3.016 -14.812 -10.375 1 88.38 87 ILE A O 1
ATOM 665 N N . ASP A 1 88 ? -0.926 -15.203 -10.945 1 89.5 88 ASP A N 1
ATOM 666 C CA . ASP A 1 88 ? -0.43 -15.609 -9.633 1 89.5 88 ASP A CA 1
ATOM 667 C C . ASP A 1 88 ? 0.825 -14.828 -9.25 1 89.5 88 ASP A C 1
ATOM 669 O O . ASP A 1 88 ? 1.906 -15.078 -9.789 1 89.5 88 ASP A O 1
ATOM 673 N N . PHE A 1 89 ? 0.672 -13.906 -8.281 1 90.44 89 PHE A N 1
ATOM 674 C CA . PHE A 1 89 ? 1.754 -13.008 -7.887 1 90.44 89 PHE A CA 1
ATOM 675 C C . PHE A 1 89 ? 2.672 -13.688 -6.875 1 90.44 89 PHE A C 1
ATOM 677 O O . PHE A 1 89 ? 2.211 -14.453 -6.031 1 90.44 89 PHE A O 1
ATOM 684 N N . TYR A 1 90 ? 3.982 -13.43 -7.02 1 91.69 90 TYR A N 1
ATOM 685 C CA . TYR A 1 90 ? 4.859 -13.586 -5.867 1 91.69 90 TYR A CA 1
ATOM 686 C C . TYR A 1 90 ? 4.617 -12.477 -4.844 1 91.69 90 TYR A C 1
ATOM 688 O O . TYR A 1 90 ? 4.645 -11.297 -5.18 1 91.69 90 TYR A O 1
ATOM 696 N N . ARG A 1 91 ? 4.402 -12.914 -3.607 1 84.38 91 ARG A N 1
ATOM 697 C CA . ARG A 1 91 ? 4.012 -11.914 -2.621 1 84.38 91 ARG A CA 1
ATOM 698 C C . ARG A 1 91 ? 4.898 -11.984 -1.383 1 84.38 91 ARG A C 1
ATOM 700 O O . ARG A 1 91 ? 5.266 -13.078 -0.94 1 84.38 91 ARG A O 1
ATOM 707 N N . PHE A 1 92 ? 5.223 -10.781 -0.892 1 80.81 92 PHE A N 1
ATOM 708 C CA . PHE A 1 92 ? 5.797 -10.633 0.44 1 80.81 92 PHE A CA 1
ATOM 709 C C . PHE A 1 92 ? 4.703 -10.562 1.498 1 80.81 92 PHE A C 1
ATOM 711 O O . PHE A 1 92 ? 3.52 -10.453 1.169 1 80.81 92 PHE A O 1
ATOM 718 N N . PRO A 1 93 ? 5.211 -10.781 2.779 1 78.75 93 PRO A N 1
ATOM 719 C CA . PRO A 1 93 ? 4.203 -10.523 3.809 1 78.75 93 PRO A CA 1
ATOM 720 C C . PRO A 1 93 ? 3.547 -9.148 3.664 1 78.75 93 PRO A C 1
ATOM 722 O O . PRO A 1 93 ? 4.188 -8.203 3.199 1 78.75 93 PRO A O 1
ATOM 725 N N . PRO A 1 94 ? 2.246 -9.109 4.031 1 82 94 PRO A N 1
ATOM 726 C CA . PRO A 1 94 ? 1.581 -7.809 3.926 1 82 94 PRO A CA 1
ATOM 727 C C . PRO A 1 94 ? 2.289 -6.719 4.727 1 82 94 PRO A C 1
ATOM 729 O O . PRO A 1 94 ? 2.811 -6.984 5.812 1 82 94 PRO A O 1
ATOM 732 N N . GLU A 1 95 ? 2.297 -5.562 4.125 1 80.88 95 GLU A N 1
ATOM 733 C CA . GLU A 1 95 ? 2.785 -4.363 4.797 1 80.88 95 GLU A CA 1
ATOM 734 C C . GLU A 1 95 ? 1.631 -3.453 5.211 1 80.88 95 GLU A C 1
ATOM 736 O O . GLU A 1 95 ? 0.479 -3.697 4.844 1 80.88 95 GLU A O 1
ATOM 741 N N . ARG A 1 96 ? 1.987 -2.48 6.027 1 79.06 96 ARG A N 1
ATOM 742 C CA . ARG A 1 96 ? 0.975 -1.587 6.582 1 79.06 96 ARG A CA 1
ATOM 743 C C . ARG A 1 96 ? 0.202 -0.88 5.473 1 79.06 96 ARG A C 1
ATOM 745 O O . ARG A 1 96 ? -1.006 -0.663 5.594 1 79.06 96 ARG A O 1
ATOM 752 N N . HIS A 1 97 ? 0.853 -0.623 4.344 1 79.75 97 HIS A N 1
ATOM 753 C CA . HIS A 1 97 ? 0.23 0.119 3.254 1 79.75 97 HIS A CA 1
ATOM 754 C C . HIS A 1 97 ? -0.683 -0.781 2.428 1 79.75 97 HIS A C 1
ATOM 756 O O . HIS A 1 97 ? -1.407 -0.301 1.553 1 79.75 97 HIS A O 1
ATOM 762 N N . ASP A 1 98 ? -0.71 -2.004 2.727 1 85.62 98 ASP A N 1
ATOM 763 C CA . ASP A 1 98 ? -1.584 -2.939 2.027 1 85.62 98 ASP A CA 1
ATOM 764 C C . ASP A 1 98 ? -3.008 -2.877 2.576 1 85.62 98 ASP A C 1
ATOM 766 O O . ASP A 1 98 ? -3.928 -3.463 1.999 1 85.62 98 ASP A O 1
ATOM 770 N N . PHE A 1 99 ? -3.191 -2.123 3.615 1 86.88 99 PHE A N 1
ATOM 771 C CA . PHE A 1 99 ? -4.508 -2.043 4.238 1 86.88 99 PHE A CA 1
ATOM 772 C C . PHE A 1 99 ? -5.203 -0.741 3.867 1 86.88 99 PHE A C 1
ATOM 774 O O . PHE A 1 99 ? -4.551 0.281 3.652 1 86.88 99 PHE A O 1
ATOM 781 N N . VAL A 1 100 ? -6.496 -0.844 3.768 1 87.31 100 VAL A N 1
ATOM 782 C CA . VAL A 1 100 ? -7.316 0.35 3.598 1 87.31 100 VAL A CA 1
ATOM 783 C C . VAL A 1 100 ? -8.234 0.52 4.801 1 87.31 100 VAL A C 1
ATOM 785 O O . VAL A 1 100 ? -8.781 -0.459 5.32 1 87.31 100 VAL A O 1
ATOM 788 N N . TYR A 1 101 ? -8.305 1.716 5.285 1 86.44 101 TYR A N 1
ATOM 789 C CA . TYR A 1 101 ? -9.172 2.039 6.41 1 86.44 101 TYR A CA 1
ATOM 790 C C . TYR A 1 101 ? -10.539 2.514 5.93 1 86.44 101 TYR A C 1
ATOM 792 O O . TYR A 1 101 ? -10.625 3.359 5.039 1 86.44 101 TYR A O 1
ATOM 800 N N . LEU A 1 102 ? -11.586 1.943 6.469 1 88 102 LEU A N 1
ATOM 801 C CA . LEU A 1 102 ? -12.953 2.371 6.227 1 88 102 LEU A CA 1
ATOM 802 C C . LEU A 1 102 ? -13.641 2.773 7.527 1 88 102 LEU A C 1
ATOM 804 O O . LEU A 1 102 ? -13.766 1.96 8.445 1 88 102 LEU A O 1
ATOM 808 N N . SER A 1 103 ? -14.047 4.043 7.551 1 84.31 103 SER A N 1
ATOM 809 C CA . SER A 1 103 ? -14.875 4.469 8.68 1 84.31 103 SER A CA 1
ATOM 810 C C . SER A 1 103 ? -16.281 3.883 8.586 1 84.31 103 SER A C 1
ATOM 812 O O . SER A 1 103 ? -16.656 3.332 7.555 1 84.31 103 SER A O 1
ATOM 814 N N . MET A 1 104 ? -16.969 4.047 9.703 1 86 104 MET A N 1
ATOM 815 C CA . MET A 1 104 ? -18.344 3.551 9.742 1 86 104 MET A CA 1
ATOM 816 C C . MET A 1 104 ? -19.156 4.109 8.578 1 86 104 MET A C 1
ATOM 818 O O . MET A 1 104 ? -19.188 5.32 8.359 1 86 104 MET A O 1
ATOM 822 N N . GLY A 1 105 ? -19.688 3.203 7.719 1 87.94 105 GLY A N 1
ATOM 823 C CA . GLY A 1 105 ? -20.578 3.59 6.633 1 87.94 105 GLY A CA 1
ATOM 824 C C . GLY A 1 105 ? -19.844 3.871 5.336 1 87.94 105 GLY A C 1
ATOM 825 O O . GLY A 1 105 ? -20.469 3.988 4.277 1 87.94 105 GLY A O 1
ATOM 826 N N . GLU A 1 106 ? -18.609 3.953 5.336 1 89.56 106 GLU A N 1
ATOM 827 C CA . GLU A 1 106 ? -17.828 4.234 4.137 1 89.56 106 GLU A CA 1
ATOM 828 C C . GLU A 1 106 ? -17.594 2.969 3.32 1 89.56 106 GLU A C 1
ATOM 830 O O . GLU A 1 106 ? -17.734 1.856 3.834 1 89.56 106 GLU A O 1
ATOM 835 N N . SER A 1 107 ? -17.297 3.236 2.006 1 92.94 107 SER A N 1
ATOM 836 C CA . SER A 1 107 ? -17.109 2.096 1.116 1 92.94 107 SER A CA 1
ATOM 837 C C . SER A 1 107 ? -15.961 2.342 0.142 1 92.94 107 SER A C 1
ATOM 839 O O . SER A 1 107 ? -15.547 3.484 -0.056 1 92.94 107 SER A O 1
ATOM 841 N N . ILE A 1 108 ? -15.422 1.314 -0.331 1 93.38 108 ILE A N 1
ATOM 842 C CA . ILE A 1 108 ? -14.461 1.296 -1.429 1 93.38 108 ILE A CA 1
ATOM 843 C C . ILE A 1 108 ? -14.906 0.288 -2.486 1 93.38 108 ILE A C 1
ATOM 845 O O . ILE A 1 108 ? -15.406 -0.787 -2.156 1 93.38 108 ILE A O 1
ATOM 849 N N . THR A 1 109 ? -14.82 0.757 -3.742 1 93.56 109 THR A N 1
ATOM 850 C CA . THR A 1 109 ? -15.359 -0.024 -4.848 1 93.56 109 THR A CA 1
ATOM 851 C C . THR A 1 109 ? -14.32 -0.185 -5.953 1 93.56 109 THR A C 1
ATOM 853 O O . THR A 1 109 ? -13.586 0.753 -6.262 1 93.56 109 THR A O 1
ATOM 856 N N . ALA A 1 110 ? -14.203 -1.352 -6.473 1 93.81 110 ALA A N 1
ATOM 857 C CA . ALA A 1 110 ? -13.352 -1.62 -7.633 1 93.81 110 ALA A CA 1
ATOM 858 C C . ALA A 1 110 ? -14.164 -2.234 -8.773 1 93.81 110 ALA A C 1
ATOM 860 O O . ALA A 1 110 ? -15.039 -3.076 -8.539 1 93.81 110 ALA A O 1
ATOM 861 N N . THR A 1 111 ? -13.992 -1.756 -9.961 1 93.31 111 THR A N 1
ATOM 862 C CA . THR A 1 111 ? -14.539 -2.355 -11.172 1 93.31 111 THR A CA 1
ATOM 863 C C . THR A 1 111 ? -13.43 -2.977 -12.016 1 93.31 111 THR A C 1
ATOM 865 O O . THR A 1 111 ? -12.477 -2.295 -12.391 1 93.31 111 THR A O 1
ATOM 868 N N . VAL A 1 112 ? -13.578 -4.254 -12.305 1 92.19 112 VAL A N 1
ATOM 869 C CA . VAL A 1 112 ? -12.562 -4.984 -13.047 1 92.19 112 VAL A CA 1
ATOM 870 C C . VAL A 1 112 ? -13.203 -5.707 -14.234 1 92.19 112 VAL A C 1
ATOM 872 O O . VAL A 1 112 ? -14.406 -5.969 -14.227 1 92.19 112 VAL A O 1
ATOM 875 N N . HIS A 1 113 ? -12.367 -5.98 -15.258 1 90.06 113 HIS A N 1
ATOM 876 C CA . HIS A 1 113 ? -12.797 -6.773 -16.406 1 90.06 113 HIS A CA 1
ATOM 877 C C . HIS A 1 113 ? -12.469 -8.25 -16.203 1 90.06 113 HIS A C 1
ATOM 879 O O . HIS A 1 113 ? -11.312 -8.656 -16.344 1 90.06 113 HIS A O 1
ATOM 885 N N . ILE A 1 114 ? -13.516 -9.086 -16.047 1 90.69 114 ILE A N 1
ATOM 886 C CA . ILE A 1 114 ? -13.234 -10.445 -15.617 1 90.69 114 ILE A CA 1
ATOM 887 C C . ILE A 1 114 ? -12.875 -11.312 -16.828 1 90.69 114 ILE A C 1
ATOM 889 O O . ILE A 1 114 ? -12.375 -12.43 -16.672 1 90.69 114 ILE A O 1
ATOM 893 N N . ASN A 1 115 ? -13.148 -10.812 -18.016 1 88.19 115 ASN A N 1
ATOM 894 C CA . ASN A 1 115 ? -12.727 -11.547 -19.203 1 88.19 115 ASN A CA 1
ATOM 895 C C . ASN A 1 115 ? -11.203 -11.547 -19.359 1 88.19 115 ASN A C 1
ATOM 897 O O . ASN A 1 115 ? -10.664 -12.227 -20.234 1 88.19 115 ASN A O 1
ATOM 901 N N . ASP A 1 116 ? -10.539 -10.852 -18.516 1 82.5 116 ASP A N 1
ATOM 902 C CA . ASP A 1 116 ? -9.086 -10.945 -18.438 1 82.5 116 ASP A CA 1
ATOM 903 C C . ASP A 1 116 ? -8.648 -12.156 -17.625 1 82.5 116 ASP A C 1
ATOM 905 O O . ASP A 1 116 ? -7.488 -12.57 -17.688 1 82.5 116 ASP A O 1
ATOM 909 N N . MET A 1 117 ? -9.586 -12.727 -16.875 1 87.75 117 MET A N 1
ATOM 910 C CA . MET A 1 117 ? -9.266 -13.852 -16 1 87.75 117 MET A CA 1
ATOM 911 C C . MET A 1 117 ? -9.906 -15.133 -16.516 1 87.75 117 MET A C 1
ATOM 913 O O . MET A 1 117 ? -9.508 -16.234 -16.125 1 87.75 117 MET A O 1
ATOM 917 N N . PHE A 1 118 ? -10.891 -14.969 -17.312 1 89.75 118 PHE A N 1
ATOM 918 C CA . PHE A 1 118 ? -11.641 -16.109 -17.812 1 89.75 118 PHE A CA 1
ATOM 919 C C . PHE A 1 118 ? -11.891 -15.992 -19.312 1 89.75 118 PHE A C 1
ATOM 921 O O . PHE A 1 118 ? -12.078 -14.883 -19.812 1 89.75 118 PHE A O 1
ATOM 928 N N . THR A 1 119 ? -11.914 -17.156 -19.922 1 87.56 119 THR A N 1
ATOM 929 C CA . THR A 1 119 ? -12.312 -17.203 -21.328 1 87.56 119 THR A CA 1
ATOM 930 C C . THR A 1 119 ? -13.789 -17.547 -21.469 1 87.56 119 THR A C 1
ATOM 932 O O . THR A 1 119 ? -14.242 -18.594 -21 1 87.56 119 THR A O 1
ATOM 935 N N . PHE A 1 120 ? -14.43 -16.641 -22.062 1 88.94 120 PHE A N 1
ATOM 936 C CA . PHE A 1 120 ? -15.844 -16.859 -22.359 1 88.94 120 PHE A CA 1
ATOM 937 C C . PHE A 1 120 ? -16.031 -17.375 -23.781 1 88.94 120 PHE A C 1
ATOM 939 O O . PHE A 1 120 ? -16.188 -16.578 -24.719 1 88.94 120 PHE A O 1
ATOM 946 N N . SER A 1 121 ? -16.031 -18.625 -23.984 1 86.31 121 SER A N 1
ATOM 947 C CA . SER A 1 121 ? -15.922 -19.266 -25.281 1 86.31 121 SER A CA 1
ATOM 948 C C . SER A 1 121 ? -17.281 -19.344 -25.984 1 86.31 121 SER A C 1
ATOM 950 O O . SER A 1 121 ? -17.359 -19.562 -27.188 1 86.31 121 SER A O 1
ATOM 952 N N . SER A 1 122 ? -18.359 -19.25 -25.266 1 89.69 122 SER A N 1
ATOM 953 C CA . SER A 1 122 ? -19.688 -19.375 -25.859 1 89.69 122 SER A CA 1
ATOM 954 C C . SER A 1 122 ? -20.641 -18.312 -25.312 1 89.69 122 SER A C 1
ATOM 956 O O . SER A 1 122 ? -20.484 -17.875 -24.172 1 89.69 122 SER A O 1
ATOM 958 N N . ASP A 1 123 ? -21.547 -18 -26.219 1 92.56 123 ASP A N 1
ATOM 959 C CA . ASP A 1 123 ? -22.641 -17.156 -25.75 1 92.56 123 ASP A CA 1
ATOM 960 C C . ASP A 1 123 ? -23.531 -17.906 -24.766 1 92.56 123 ASP A C 1
ATOM 962 O O . ASP A 1 123 ? -23.641 -19.125 -24.828 1 92.56 123 ASP A O 1
ATOM 966 N N . GLY A 1 124 ? -24.016 -17.141 -23.828 1 94.5 124 GLY A N 1
ATOM 967 C CA . GLY A 1 124 ? -24.953 -17.766 -22.891 1 94.5 124 GLY A CA 1
ATOM 968 C C . GLY A 1 124 ? -24.953 -17.109 -21.516 1 94.5 124 GLY A C 1
ATOM 969 O O . GLY A 1 124 ? -24.422 -16.016 -21.344 1 94.5 124 GLY A O 1
ATOM 970 N N . ILE A 1 125 ? -25.719 -17.828 -20.656 1 96.06 125 ILE A N 1
ATOM 971 C CA . ILE A 1 125 ? -25.859 -17.328 -19.281 1 96.06 125 ILE A CA 1
ATOM 972 C C . ILE A 1 125 ? -24.719 -17.859 -18.422 1 96.06 125 ILE A C 1
ATOM 974 O O . ILE A 1 125 ? -24.5 -19.078 -18.359 1 96.06 125 ILE A O 1
ATOM 978 N N . TYR A 1 126 ? -24.031 -16.938 -17.828 1 96.31 126 TYR A N 1
ATOM 979 C CA . TYR A 1 126 ? -22.953 -17.281 -16.906 1 96.31 126 TYR A CA 1
ATOM 980 C C . TYR A 1 126 ? -23.297 -16.906 -15.477 1 96.31 126 TYR A C 1
ATOM 982 O O . TYR A 1 126 ? -23.953 -15.883 -15.234 1 96.31 126 TYR A O 1
ATOM 990 N N . LYS A 1 127 ? -22.859 -17.797 -14.586 1 96.56 127 LYS A N 1
ATOM 991 C CA . LYS A 1 127 ? -22.984 -17.547 -13.156 1 96.56 127 LYS A CA 1
ATOM 992 C C . LYS A 1 127 ? -21.672 -17.047 -12.57 1 96.56 127 LYS A C 1
ATOM 994 O O . LYS A 1 127 ? -20.625 -17.672 -12.734 1 96.56 127 LYS A O 1
ATOM 999 N N . ILE A 1 128 ? -21.703 -15.883 -11.938 1 95.94 128 ILE A N 1
ATOM 1000 C CA . ILE A 1 128 ? -20.531 -15.273 -11.32 1 95.94 128 ILE A CA 1
ATOM 1001 C C . ILE A 1 128 ? -20.75 -15.125 -9.812 1 95.94 128 ILE A C 1
ATOM 1003 O O . ILE A 1 128 ? -21.797 -14.633 -9.383 1 95.94 128 ILE A O 1
ATOM 1007 N N . GLN A 1 129 ? -19.75 -15.594 -9.039 1 94.56 129 GLN A N 1
ATOM 1008 C CA . GLN A 1 129 ? -19.891 -15.5 -7.59 1 94.56 129 GLN A CA 1
ATOM 1009 C C . GLN A 1 129 ? -18.547 -15.18 -6.934 1 94.56 129 GLN A C 1
ATOM 1011 O O . GLN A 1 129 ? -17.531 -15.797 -7.258 1 94.56 129 GLN A O 1
ATOM 1016 N N . TYR A 1 130 ? -18.609 -14.133 -6.133 1 93.44 130 TYR A N 1
ATOM 1017 C CA . TYR A 1 130 ? -17.453 -13.852 -5.285 1 93.44 130 TYR A CA 1
ATOM 1018 C C . TYR A 1 130 ? -17.453 -14.734 -4.039 1 93.44 130 TYR A C 1
ATOM 1020 O O . TYR A 1 130 ? -18.469 -14.797 -3.328 1 93.44 130 TYR A O 1
ATOM 1028 N N . THR A 1 131 ? -16.453 -15.5 -3.783 1 87.94 131 THR A N 1
ATOM 1029 C CA . THR A 1 131 ? -16.219 -16.234 -2.545 1 87.94 131 THR A CA 1
ATOM 1030 C C . THR A 1 131 ? -14.734 -16.281 -2.209 1 87.94 131 THR A C 1
ATOM 1032 O O . THR A 1 131 ? -13.992 -17.094 -2.766 1 87.94 131 THR A O 1
ATOM 1035 N N . HIS A 1 132 ? -14.414 -15.445 -1.305 1 88.81 132 HIS A N 1
ATOM 1036 C CA . HIS A 1 132 ? -12.992 -15.344 -0.976 1 88.81 132 HIS A CA 1
ATOM 1037 C C . HIS A 1 132 ? -12.789 -14.812 0.44 1 88.81 132 HIS A C 1
ATOM 1039 O O . HIS A 1 132 ? -13.617 -14.055 0.946 1 88.81 132 HIS A O 1
ATOM 1045 N N . PRO A 1 133 ? -11.719 -15.281 1.019 1 85.94 133 PRO A N 1
ATOM 1046 C CA . PRO A 1 133 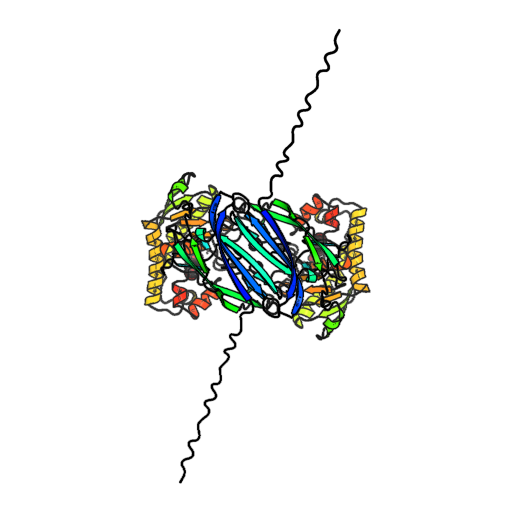? -11.438 -14.75 2.355 1 85.94 133 PRO A CA 1
ATOM 1047 C C . PRO A 1 133 ? -11.125 -13.258 2.344 1 85.94 133 PRO A C 1
ATOM 1049 O O . PRO A 1 133 ? -10.469 -12.766 1.419 1 85.94 133 PRO A O 1
ATOM 1052 N N . LEU A 1 134 ? -11.625 -12.57 3.316 1 90.12 134 LEU A N 1
ATOM 1053 C CA . LEU A 1 134 ? -11.273 -11.188 3.613 1 90.12 134 LEU A CA 1
ATOM 1054 C C . LEU A 1 134 ? -10.586 -11.086 4.973 1 90.12 134 LEU A C 1
ATOM 1056 O O . LEU A 1 134 ? -11.078 -11.625 5.965 1 90.12 134 LEU A O 1
ATOM 1060 N N . TRP A 1 135 ? -9.414 -10.492 4.969 1 87.62 135 TRP A N 1
ATOM 1061 C CA . TRP A 1 135 ? -8.719 -10.188 6.211 1 87.62 135 TRP A CA 1
ATOM 1062 C C . TRP A 1 135 ? -8.969 -8.75 6.645 1 87.62 135 TRP A C 1
ATOM 1064 O O . TRP A 1 135 ? -8.828 -7.82 5.848 1 87.62 135 TRP A O 1
ATOM 1074 N N . TYR A 1 136 ? -9.406 -8.617 7.93 1 89.38 136 TYR A N 1
ATOM 1075 C CA . TYR A 1 136 ? -9.703 -7.285 8.445 1 89.38 136 TYR A CA 1
ATOM 1076 C C . TYR A 1 136 ? -9.531 -7.234 9.961 1 89.38 136 TYR A C 1
ATOM 1078 O O . TYR A 1 136 ? -9.43 -8.273 10.609 1 89.38 136 TYR A O 1
ATOM 1086 N N . PHE A 1 137 ? -9.328 -6.047 10.516 1 88.06 137 PHE A N 1
ATOM 1087 C CA . PHE A 1 137 ? -9.266 -5.863 11.953 1 88.06 137 PHE A CA 1
ATOM 1088 C C . PHE A 1 137 ? -9.789 -4.484 12.352 1 88.06 137 PHE A C 1
ATOM 1090 O O . PHE A 1 137 ? -9.711 -3.541 11.562 1 88.06 137 PHE A O 1
ATOM 1097 N N . PRO A 1 138 ? -10.367 -4.496 13.547 1 85.12 138 PRO A N 1
ATOM 1098 C CA . PRO A 1 138 ? -10.789 -3.178 14.023 1 85.12 138 PRO A CA 1
ATOM 1099 C C . PRO A 1 138 ? -9.609 -2.244 14.297 1 85.12 138 PRO A C 1
ATOM 1101 O O . PRO A 1 138 ? -8.547 -2.697 14.719 1 85.12 138 PRO A O 1
ATOM 1104 N N . LYS A 1 139 ? -9.852 -1.047 14.094 1 77.56 139 LYS A N 1
ATOM 1105 C CA . LYS A 1 139 ? -8.82 -0.017 14.219 1 77.56 139 LYS A CA 1
ATOM 1106 C C . LYS A 1 139 ? -8.125 -0.095 15.57 1 77.56 139 LYS A C 1
ATOM 1108 O O . LYS A 1 139 ? -6.918 0.139 15.672 1 77.56 139 LYS A O 1
ATOM 1113 N N . ASN A 1 140 ? -8.797 -0.358 16.562 1 72.94 140 ASN A N 1
ATOM 1114 C CA . ASN A 1 140 ? -8.258 -0.349 17.906 1 72.94 140 ASN A CA 1
ATOM 1115 C C . ASN A 1 140 ? -7.285 -1.503 18.141 1 72.94 140 ASN A C 1
ATOM 1117 O O . ASN A 1 140 ? -6.602 -1.557 19.156 1 72.94 140 ASN A O 1
ATOM 1121 N N . LYS A 1 141 ? -7.09 -2.355 17.109 1 72.69 141 LYS A N 1
ATOM 1122 C CA . LYS A 1 141 ? -6.191 -3.498 17.234 1 72.69 141 LYS A CA 1
ATOM 1123 C C . LYS A 1 141 ? -4.953 -3.332 16.359 1 72.69 141 LYS A C 1
ATOM 1125 O O . LYS A 1 141 ? -4.242 -4.301 16.094 1 72.69 141 LYS A O 1
ATOM 1130 N N . MET A 1 142 ? -4.633 -2.33 15.773 1 72.69 142 MET A N 1
ATOM 1131 C CA . MET A 1 142 ? -3.531 -2.061 14.852 1 72.69 142 MET A CA 1
ATOM 1132 C C . MET A 1 142 ? -2.188 -2.232 15.555 1 72.69 142 MET A C 1
ATOM 1134 O O . MET A 1 142 ? -1.213 -2.67 14.938 1 72.69 142 MET A O 1
ATOM 1138 N N . GLY A 1 143 ? -1.968 -2.41 16.688 1 67.25 143 GLY A N 1
ATOM 1139 C CA . GLY A 1 143 ? -0.712 -2.551 17.406 1 67.25 143 GLY A CA 1
ATOM 1140 C C . GLY A 1 143 ? 0.43 -1.781 16.766 1 67.25 143 GLY A C 1
ATOM 1141 O O . GLY A 1 143 ? 0.259 -1.16 15.719 1 67.25 143 GLY A O 1
ATOM 1142 N N . SER A 1 144 ? 1.722 -1.755 17.328 1 67.69 144 SER A N 1
ATOM 1143 C CA . SER A 1 144 ? 2.887 -1.014 16.859 1 67.69 144 SER A CA 1
ATOM 1144 C C . SER A 1 144 ? 3.572 -1.739 15.703 1 67.69 144 SER A C 1
ATOM 1146 O O . SER A 1 144 ? 4.023 -1.106 14.75 1 67.69 144 SER A O 1
ATOM 1148 N N . HIS A 1 145 ? 3.553 -3.059 15.75 1 67.56 145 HIS A N 1
ATOM 1149 C CA . HIS A 1 145 ? 4.219 -3.834 14.711 1 67.56 145 HIS A CA 1
ATOM 1150 C C . HIS A 1 145 ? 3.209 -4.598 13.859 1 67.56 145 HIS A C 1
ATOM 1152 O O . HIS A 1 145 ? 2.223 -5.121 14.383 1 67.56 145 HIS A O 1
ATOM 1158 N N . ILE A 1 146 ? 3.494 -4.582 12.594 1 65.5 146 ILE A N 1
ATOM 1159 C CA . ILE A 1 146 ? 2.604 -5.246 11.648 1 65.5 146 ILE A CA 1
ATOM 1160 C C . ILE A 1 146 ? 2.416 -6.707 12.062 1 65.5 146 ILE A C 1
ATOM 1162 O O . ILE A 1 146 ? 1.334 -7.27 11.891 1 65.5 146 ILE A O 1
ATOM 1166 N N . GLY A 1 147 ? 3.553 -7.305 12.5 1 64.88 147 GLY A N 1
ATOM 1167 C CA . GLY A 1 147 ? 3.479 -8.688 12.938 1 64.88 147 GLY A CA 1
ATOM 1168 C C . GLY A 1 147 ? 2.51 -8.898 14.086 1 64.88 147 GLY A C 1
ATOM 1169 O O . GLY A 1 147 ? 2.084 -10.031 14.344 1 64.88 147 GLY A O 1
ATOM 1170 N N . GLU A 1 148 ? 2.098 -7.809 14.711 1 62.91 148 GLU A N 1
ATOM 1171 C CA . GLU A 1 148 ? 1.19 -7.883 15.852 1 62.91 148 GLU A CA 1
ATOM 1172 C C . GLU A 1 148 ? -0.266 -7.797 15.406 1 62.91 148 GLU A C 1
ATOM 1174 O O . GLU A 1 148 ? -1.179 -8.062 16.188 1 62.91 148 GLU A O 1
ATOM 1179 N N . ILE A 1 149 ? -0.354 -7.426 14.188 1 65.81 149 ILE A N 1
ATOM 1180 C CA . ILE A 1 149 ? -1.72 -7.305 13.688 1 65.81 149 ILE A CA 1
ATOM 1181 C C . ILE A 1 149 ? -2.352 -8.695 13.578 1 65.81 149 ILE A C 1
ATOM 1183 O O . ILE A 1 149 ? -1.855 -9.547 12.844 1 65.81 149 ILE A O 1
ATOM 1187 N N . LYS A 1 150 ? -3.297 -8.906 14.414 1 73.81 150 LYS A N 1
ATOM 1188 C CA . LYS A 1 150 ? -4.098 -10.125 14.336 1 73.81 150 LYS A CA 1
ATOM 1189 C C . LYS A 1 150 ? -5.371 -9.891 13.523 1 73.81 150 LYS A C 1
ATOM 1191 O O . LYS A 1 150 ? -6.438 -9.641 14.086 1 73.81 150 LYS A O 1
ATOM 1196 N N . ALA A 1 151 ? -5.215 -10 12.258 1 77.81 151 ALA A N 1
ATOM 1197 C CA . ALA A 1 151 ? -6.363 -9.781 11.375 1 77.81 151 ALA A CA 1
ATOM 1198 C C . ALA A 1 151 ? -7.336 -10.961 11.453 1 77.81 151 ALA A C 1
ATOM 1200 O O . ALA A 1 151 ? -6.922 -12.109 11.609 1 77.81 151 ALA A O 1
ATOM 1201 N N . ILE A 1 152 ? -8.609 -10.641 11.453 1 80.88 152 ILE A N 1
ATOM 1202 C CA . ILE A 1 152 ? -9.688 -11.625 11.391 1 80.88 152 ILE A CA 1
ATOM 1203 C C . ILE A 1 152 ? -9.891 -12.062 9.938 1 80.88 152 ILE A C 1
ATOM 1205 O O . ILE A 1 152 ? -9.922 -11.227 9.031 1 80.88 152 ILE A O 1
ATOM 1209 N N . LYS A 1 153 ? -9.852 -13.336 9.781 1 83.69 153 LYS A N 1
ATOM 1210 C CA . LYS A 1 153 ? -10.148 -13.898 8.469 1 83.69 153 LYS A CA 1
ATOM 1211 C C . LYS A 1 153 ? -11.609 -14.328 8.375 1 83.69 153 LYS A C 1
ATOM 1213 O O . LYS A 1 153 ? -12.094 -15.078 9.227 1 83.69 153 LYS A O 1
ATOM 1218 N N . SER A 1 154 ? -12.344 -13.805 7.418 1 85.62 154 SER A N 1
ATOM 1219 C CA . SER A 1 154 ? -13.719 -14.227 7.172 1 85.62 154 SER A CA 1
ATOM 1220 C C . SER A 1 154 ? -13.977 -14.445 5.688 1 85.62 154 SER A C 1
ATOM 1222 O O . SER A 1 154 ? -13.477 -13.688 4.848 1 85.62 154 SER A O 1
ATOM 1224 N N . ILE A 1 155 ? -14.695 -15.531 5.477 1 86.12 155 ILE A N 1
ATOM 1225 C CA . ILE A 1 155 ? -15.062 -15.766 4.086 1 86.12 155 ILE A CA 1
ATOM 1226 C C . ILE A 1 155 ? -16.203 -14.82 3.684 1 86.12 155 ILE A C 1
ATOM 1228 O O . ILE A 1 155 ? -17.25 -14.789 4.332 1 86.12 155 ILE A O 1
ATOM 1232 N N . LEU A 1 156 ? -15.945 -14.031 2.744 1 88.19 156 LEU A N 1
ATOM 1233 C CA . LEU A 1 156 ? -16.953 -13.141 2.182 1 88.19 156 LEU A CA 1
ATOM 1234 C C . LEU A 1 156 ? -17.531 -13.719 0.892 1 88.19 156 LEU A C 1
ATOM 1236 O O . LEU A 1 156 ? -16.781 -14.234 0.052 1 88.19 156 LEU A O 1
ATOM 1240 N N . SER A 1 157 ? -18.828 -13.695 0.801 1 89 157 SER A N 1
ATOM 1241 C CA . SER A 1 157 ? -19.5 -14.188 -0.404 1 89 157 SER A CA 1
ATOM 1242 C C . SER A 1 157 ? -20.688 -13.32 -0.772 1 89 157 SER A C 1
ATOM 1244 O O . SER A 1 157 ? -21.328 -12.719 0.101 1 89 157 SER A O 1
ATOM 1246 N N . ASN A 1 158 ? -20.891 -13.172 -2.014 1 88.69 158 ASN A N 1
ATOM 1247 C CA . ASN A 1 158 ? -22.094 -12.508 -2.492 1 88.69 158 ASN A CA 1
ATOM 1248 C C . ASN A 1 158 ? -23.078 -13.508 -3.102 1 88.69 158 ASN A C 1
ATOM 1250 O O . ASN A 1 158 ? -22.719 -14.656 -3.369 1 88.69 158 ASN A O 1
ATOM 1254 N N . GLU A 1 159 ? -24.344 -13 -3.182 1 90.19 159 GLU A N 1
ATOM 1255 C CA . GLU A 1 159 ? -25.281 -13.789 -3.969 1 90.19 159 GLU A CA 1
ATOM 1256 C C . GLU A 1 159 ? -24.812 -13.922 -5.414 1 90.19 159 GLU A C 1
ATOM 1258 O O . GLU A 1 159 ? -24.297 -12.969 -5.996 1 90.19 159 GLU A O 1
ATOM 1263 N N . PRO A 1 160 ? -25.016 -15.141 -5.977 1 93.94 160 PRO A N 1
ATOM 1264 C CA . PRO A 1 160 ? -24.594 -15.328 -7.371 1 93.94 160 PRO A CA 1
ATOM 1265 C C . PRO A 1 160 ? -25.266 -14.328 -8.32 1 93.94 160 PRO A C 1
ATOM 1267 O O . PRO A 1 160 ? -26.438 -13.992 -8.148 1 93.94 160 PRO A O 1
ATOM 1270 N N . ILE A 1 161 ? -24.516 -13.883 -9.242 1 95.5 161 ILE A N 1
ATOM 1271 C CA . ILE A 1 161 ? -24.984 -13 -10.312 1 95.5 161 ILE A CA 1
ATOM 1272 C C . ILE A 1 161 ? -25.078 -13.781 -11.617 1 95.5 161 ILE A C 1
ATOM 1274 O O . ILE A 1 161 ? -24.188 -14.562 -11.953 1 95.5 161 ILE A O 1
ATOM 1278 N N . TYR A 1 162 ? -26.188 -13.562 -12.32 1 95.69 162 TYR A N 1
ATOM 1279 C CA . TYR A 1 162 ? -26.359 -14.188 -13.625 1 95.69 162 TYR A CA 1
ATOM 1280 C C . TYR A 1 162 ? -26.344 -13.148 -14.734 1 95.69 162 TYR A C 1
ATOM 1282 O O . TYR A 1 162 ? -27.078 -12.164 -14.688 1 95.69 162 TYR A O 1
ATOM 1290 N N . ILE A 1 163 ? -25.453 -13.383 -15.688 1 94.88 163 ILE A N 1
ATOM 1291 C CA . ILE A 1 163 ? -25.344 -12.43 -16.797 1 94.88 163 ILE A CA 1
ATOM 1292 C C . ILE A 1 163 ? -25.375 -13.18 -18.125 1 94.88 163 ILE A C 1
ATOM 1294 O O . ILE A 1 163 ? -24.812 -14.266 -18.25 1 94.88 163 ILE A O 1
ATOM 1298 N N . ASN A 1 164 ? -26.078 -12.578 -19.047 1 94.69 164 ASN A N 1
ATOM 1299 C CA . ASN A 1 164 ? -26.078 -13.094 -20.406 1 94.69 164 ASN A CA 1
ATOM 1300 C C . ASN A 1 164 ? -24.969 -12.453 -21.25 1 94.69 164 ASN A C 1
ATOM 1302 O O . ASN A 1 164 ? -25.016 -11.258 -21.531 1 94.69 164 ASN A O 1
ATOM 1306 N N . ILE A 1 165 ? -24.016 -13.242 -21.594 1 92.62 165 ILE A N 1
ATOM 1307 C CA . ILE A 1 165 ? -22.891 -12.742 -22.391 1 92.62 165 ILE A CA 1
ATOM 1308 C C . ILE A 1 165 ? -23.094 -13.117 -23.859 1 92.62 165 ILE A C 1
ATOM 1310 O O . ILE A 1 165 ? -23.406 -14.273 -24.172 1 92.62 165 ILE A O 1
ATOM 1314 N N . LYS A 1 166 ? -22.984 -12.086 -24.719 1 90.38 166 LYS A N 1
ATOM 1315 C CA . LYS A 1 166 ? -23.172 -12.281 -26.156 1 90.38 166 LYS A CA 1
ATOM 1316 C C . LYS A 1 166 ? -22.062 -11.625 -26.953 1 90.38 166 LYS A C 1
ATOM 1318 O O . LYS A 1 166 ? -21.656 -10.5 -26.656 1 90.38 166 LYS A O 1
ATOM 1323 N N . ASN A 1 167 ? -21.547 -12.32 -27.953 1 83.75 167 ASN A N 1
ATOM 1324 C CA . ASN A 1 167 ? -20.609 -11.805 -28.938 1 83.75 167 ASN A CA 1
ATOM 1325 C C . ASN A 1 167 ? -19.406 -11.148 -28.266 1 83.75 167 ASN A C 1
ATOM 1327 O O . ASN A 1 167 ? -19.031 -10.031 -28.625 1 83.75 167 ASN A O 1
ATOM 1331 N N . LEU A 1 168 ? -19.078 -11.789 -27.156 1 82.06 168 LEU A N 1
ATOM 1332 C CA . LEU A 1 168 ? -17.875 -11.266 -26.531 1 82.06 168 LEU A CA 1
ATOM 1333 C C . LEU A 1 168 ? -16.641 -11.555 -27.375 1 82.06 168 LEU A C 1
ATOM 1335 O O . LEU A 1 168 ? -16.375 -12.711 -27.703 1 82.06 168 LEU A O 1
ATOM 1339 N N . GLN A 1 169 ? -16.219 -10.5 -28.125 1 67.31 169 GLN A N 1
ATOM 1340 C CA . GLN A 1 169 ? -15 -10.672 -28.922 1 67.31 169 GLN A CA 1
ATOM 1341 C C . GLN A 1 169 ? -13.766 -10.641 -28.016 1 67.31 169 GLN A C 1
ATOM 1343 O O . GLN A 1 169 ? -13.219 -9.57 -27.734 1 67.31 169 GLN A O 1
ATOM 1348 N N . GLN A 1 170 ? -13.727 -11.594 -27.234 1 64.31 170 GLN A N 1
ATOM 1349 C CA . GLN A 1 170 ? -12.555 -11.625 -26.375 1 64.31 170 GLN A CA 1
ATOM 1350 C C . GLN A 1 170 ? -11.273 -11.797 -27.188 1 64.31 170 GLN A C 1
ATOM 1352 O O . GLN A 1 170 ? -11.188 -12.68 -28.031 1 64.31 170 GLN A O 1
ATOM 1357 N N . LEU A 1 171 ? -10.617 -10.594 -27.406 1 49.19 171 LEU A N 1
ATOM 1358 C CA . LEU A 1 171 ? -9.32 -10.727 -28.062 1 49.19 171 LEU A CA 1
ATOM 1359 C C . LEU A 1 171 ? -8.461 -11.773 -27.375 1 49.19 171 LEU A C 1
ATOM 1361 O O . LEU A 1 171 ? -8.406 -11.828 -26.141 1 49.19 171 LEU A O 1
ATOM 1365 N N . SER A 1 172 ? -8.438 -12.906 -27.984 1 43.88 172 SER A N 1
ATOM 1366 C CA . SER A 1 172 ? -7.496 -13.898 -27.469 1 43.88 172 SER A CA 1
ATOM 1367 C C . SER A 1 172 ? -6.254 -13.227 -26.891 1 43.88 172 SER A C 1
ATOM 1369 O O . SER A 1 172 ? -5.668 -12.344 -27.516 1 43.88 172 SER A O 1
ATOM 1371 N N . ARG A 1 173 ? -6.16 -12.906 -25.703 1 46.75 173 ARG A N 1
ATOM 1372 C CA . ARG A 1 173 ? -4.875 -12.453 -25.188 1 46.75 173 ARG A CA 1
ATOM 1373 C C . ARG A 1 173 ? -3.719 -13.18 -25.875 1 46.75 173 ARG A C 1
ATOM 1375 O O . ARG A 1 173 ? -3.758 -14.398 -26.047 1 46.75 173 ARG A O 1
ATOM 1382 N N . PRO A 1 174 ? -3.031 -12.406 -26.75 1 40 174 PRO A N 1
ATOM 1383 C CA . PRO A 1 174 ? -1.94 -13.156 -27.375 1 40 174 PRO A CA 1
ATOM 1384 C C . PRO A 1 174 ? -1.292 -14.156 -26.438 1 40 174 PRO A C 1
ATOM 1386 O O . PRO A 1 174 ? -0.875 -13.797 -25.328 1 40 174 PRO A O 1
ATOM 1389 N N . VAL A 1 175 ? -1.817 -15.367 -26.234 1 38.09 175 VAL A N 1
ATOM 1390 C CA . VAL A 1 175 ? -0.989 -16.375 -25.578 1 38.09 175 VAL A CA 1
ATOM 1391 C C . VAL A 1 175 ? 0.479 -16.141 -25.938 1 38.09 175 VAL A C 1
ATOM 1393 O O . VAL A 1 175 ? 1.274 -15.75 -25.078 1 38.09 175 VAL A O 1
ATOM 1396 N N . LYS A 1 176 ? 1.162 -17.406 -26.344 1 40.47 176 LYS A N 1
ATOM 1397 C CA . LYS A 1 176 ? 2.555 -17.766 -26.578 1 40.47 176 LYS A CA 1
ATOM 1398 C C . LYS A 1 176 ? 3.189 -16.875 -27.641 1 40.47 176 LYS A C 1
ATOM 1400 O O . LYS A 1 176 ? 4.371 -16.531 -27.547 1 40.47 176 LYS A O 1
ATOM 1405 N N . LYS A 1 177 ? 2.684 -16.922 -28.719 1 39.97 177 LYS A N 1
ATOM 1406 C CA . LYS A 1 177 ? 3.525 -17.062 -29.906 1 39.97 177 LYS A CA 1
ATOM 1407 C C . LYS A 1 177 ? 3.959 -15.695 -30.422 1 39.97 177 LYS A C 1
ATOM 1409 O O . LYS A 1 177 ? 4.918 -15.594 -31.188 1 39.97 177 LYS A O 1
ATOM 1414 N N . GLU A 1 178 ? 3.033 -14.727 -30.375 1 42.56 178 GLU A N 1
ATOM 1415 C CA . GLU A 1 178 ? 3.527 -13.539 -31.062 1 42.56 178 GLU A CA 1
ATOM 1416 C C . GLU A 1 178 ? 4.512 -12.758 -30.203 1 42.56 178 GLU A C 1
ATOM 1418 O O . GLU A 1 178 ? 4.879 -11.633 -30.531 1 42.56 178 GLU A O 1
ATOM 1423 N N . LEU A 1 179 ? 4.656 -13.102 -29.141 1 43.19 179 LEU A N 1
ATOM 1424 C CA . LEU A 1 179 ? 5.508 -12.5 -28.125 1 43.19 179 LEU A CA 1
ATOM 1425 C C . LEU A 1 179 ? 6.879 -12.164 -28.688 1 43.19 179 LEU A C 1
ATOM 1427 O O . LEU A 1 179 ? 7.703 -11.547 -28.016 1 43.19 179 LEU A O 1
ATOM 1431 N N . PHE A 1 180 ? 7.242 -13.055 -29.75 1 41.69 180 PHE A N 1
ATOM 1432 C CA . PHE A 1 180 ? 8.656 -13.062 -30.109 1 41.69 180 PHE A CA 1
ATOM 1433 C C . PHE A 1 180 ? 9.008 -11.852 -30.969 1 41.69 180 PHE A C 1
ATOM 1435 O O . PHE A 1 180 ? 10.023 -11.852 -31.672 1 41.69 180 PHE A O 1
ATOM 1442 N N . LYS A 1 181 ? 7.977 -11.125 -31.234 1 43.59 181 LYS A N 1
ATOM 1443 C CA . LYS A 1 181 ? 8.648 -10.211 -32.156 1 43.59 181 LYS A CA 1
ATOM 1444 C C . LYS A 1 181 ? 9.859 -9.562 -31.5 1 43.59 181 LYS A C 1
ATOM 1446 O O . LYS A 1 181 ? 10.578 -8.789 -32.156 1 43.59 181 LYS A O 1
ATOM 1451 N N . ASP A 1 182 ? 9.672 -9.312 -30.203 1 51.38 182 ASP A N 1
ATOM 1452 C CA . ASP A 1 182 ? 10.906 -8.703 -29.719 1 51.38 182 ASP A CA 1
ATOM 1453 C C . ASP A 1 182 ? 12.047 -9.719 -29.688 1 51.38 182 ASP A C 1
ATOM 1455 O O . ASP A 1 182 ? 11.812 -10.906 -29.469 1 51.38 182 ASP A O 1
ATOM 1459 N N . GLU A 1 183 ? 13.141 -9.438 -30.188 1 62.56 183 GLU A N 1
ATOM 1460 C CA . GLU A 1 183 ? 14.438 -10.109 -30.266 1 62.56 183 GLU A CA 1
ATOM 1461 C C . GLU A 1 183 ? 14.805 -10.758 -28.938 1 62.56 183 GLU A C 1
ATOM 1463 O O . GLU A 1 183 ? 15.336 -10.102 -28.031 1 62.56 183 GLU A O 1
ATOM 1468 N N . GLY A 1 184 ? 13.914 -11.719 -28.484 1 78.81 184 GLY A N 1
ATOM 1469 C CA . GLY A 1 184 ? 14.352 -12.492 -27.328 1 78.81 184 GLY A CA 1
ATOM 1470 C C . GLY A 1 184 ? 15.594 -13.32 -27.594 1 78.81 184 GLY A C 1
ATOM 1471 O O . GLY A 1 184 ? 16.094 -13.336 -28.719 1 78.81 184 GLY A O 1
ATOM 1472 N N . VAL A 1 185 ? 16.344 -13.641 -26.578 1 88.81 185 VAL A N 1
ATOM 1473 C CA . VAL A 1 185 ? 17.516 -14.508 -26.609 1 88.81 185 VAL A CA 1
ATOM 1474 C C . VAL A 1 185 ? 17.141 -15.906 -26.109 1 88.81 185 VAL A C 1
ATOM 1476 O O . VAL A 1 185 ? 16.422 -16.031 -25.109 1 88.81 185 VAL A O 1
ATOM 1479 N N . GLN A 1 186 ? 17.438 -16.859 -26.922 1 91.38 186 GLN A N 1
ATOM 1480 C CA . GLN A 1 186 ? 17.266 -18.25 -26.5 1 91.38 186 GLN A CA 1
ATOM 1481 C C . GLN A 1 186 ? 18.609 -18.953 -26.375 1 91.38 186 GLN A C 1
ATOM 1483 O O . GLN A 1 186 ? 19.453 -18.859 -27.281 1 91.38 186 GLN A O 1
ATOM 1488 N N . LEU A 1 187 ? 18.812 -19.609 -25.266 1 92.12 187 LEU A N 1
ATOM 1489 C CA . LEU A 1 187 ? 20.062 -20.328 -25.031 1 92.12 187 LEU A CA 1
ATOM 1490 C C . LEU A 1 187 ? 19.828 -21.609 -24.25 1 92.12 187 LEU A C 1
ATOM 1492 O O . LEU A 1 187 ? 18.875 -21.703 -23.484 1 92.12 187 LEU A O 1
ATOM 1496 N N . GLU A 1 188 ? 20.641 -22.516 -24.484 1 92.31 188 GLU A N 1
ATOM 1497 C CA . GLU A 1 188 ? 20.625 -23.766 -23.703 1 92.31 188 GLU A CA 1
ATOM 1498 C C . GLU A 1 188 ? 21.516 -23.641 -22.469 1 92.31 188 GLU A C 1
ATOM 1500 O O . GLU A 1 188 ? 22.672 -23.219 -22.562 1 92.31 188 GLU A O 1
ATOM 1505 N N . VAL A 1 189 ? 20.969 -23.891 -21.359 1 90.31 189 VAL A N 1
ATOM 1506 C CA . VAL A 1 189 ? 21.719 -23.891 -20.094 1 90.31 189 VAL A CA 1
ATOM 1507 C C . VAL A 1 189 ? 21.953 -25.328 -19.641 1 90.31 189 VAL A C 1
ATOM 1509 O O . VAL A 1 189 ? 21 -26.094 -19.5 1 90.31 189 VAL A O 1
ATOM 1512 N N . LYS A 1 190 ? 23.156 -25.641 -19.359 1 83 190 LYS A N 1
ATOM 1513 C CA . LYS A 1 190 ? 23.531 -26.984 -18.938 1 83 190 LYS A CA 1
ATOM 1514 C C . LYS A 1 190 ? 22.797 -27.375 -17.656 1 83 190 LYS A C 1
ATOM 1516 O O . LYS A 1 190 ? 22.781 -26.609 -16.688 1 83 190 LYS A O 1
ATOM 1521 N N . GLY A 1 191 ? 22.203 -28.547 -17.625 1 78.94 191 GLY A N 1
ATOM 1522 C CA . GLY A 1 191 ? 21.5 -29.031 -16.453 1 78.94 191 GLY A CA 1
ATOM 1523 C C . GLY A 1 191 ? 20.078 -28.516 -16.328 1 78.94 191 GLY A C 1
ATOM 1524 O O . GLY A 1 191 ? 19.344 -28.922 -15.43 1 78.94 191 GLY A O 1
ATOM 1525 N N . CYS A 1 192 ? 19.641 -27.625 -17.078 1 86.88 192 CYS A N 1
ATOM 1526 C CA . CYS A 1 192 ? 18.297 -27.047 -17.016 1 86.88 192 CYS A CA 1
ATOM 1527 C C . CYS A 1 192 ? 17.547 -27.297 -18.312 1 86.88 192 CYS A C 1
ATOM 1529 O O . CYS A 1 192 ? 16.516 -27.984 -18.312 1 86.88 192 CYS A O 1
ATOM 1531 N N . GLY A 1 193 ? 18 -26.891 -19.422 1 92.31 193 GLY A N 1
ATOM 1532 C CA . GLY A 1 193 ? 17.344 -26.906 -20.719 1 92.31 193 GLY A CA 1
ATOM 1533 C C . GLY A 1 193 ? 17.344 -25.547 -21.391 1 92.31 193 GLY A C 1
ATOM 1534 O O . GLY A 1 193 ? 18.234 -24.734 -21.156 1 92.31 193 GLY A O 1
ATOM 1535 N N . MET A 1 194 ? 16.359 -25.453 -22.281 1 94.5 194 MET A N 1
ATOM 1536 C CA . MET A 1 194 ? 16.266 -24.219 -23.062 1 94.5 194 MET A CA 1
ATOM 1537 C C . MET A 1 194 ? 15.703 -23.094 -22.219 1 94.5 194 MET A C 1
ATOM 1539 O O . MET A 1 194 ? 14.695 -23.266 -21.531 1 94.5 194 MET A O 1
ATOM 1543 N N . VAL A 1 195 ? 16.422 -21.953 -22.219 1 95.38 195 VAL A N 1
ATOM 1544 C CA . VAL A 1 195 ? 15.945 -20.75 -21.531 1 95.38 195 VAL A CA 1
ATOM 1545 C C . VAL A 1 195 ? 15.711 -19.641 -22.547 1 95.38 195 VAL A C 1
ATOM 1547 O O . VAL A 1 195 ? 16.594 -19.328 -23.359 1 95.38 195 VAL A O 1
ATOM 1550 N N . THR A 1 196 ? 14.523 -19.125 -22.547 1 94.25 196 THR A N 1
ATOM 1551 C CA . THR A 1 196 ? 14.164 -18 -23.391 1 94.25 196 THR A CA 1
ATOM 1552 C C . THR A 1 196 ? 14.008 -16.719 -22.562 1 94.25 196 THR A C 1
ATOM 1554 O O . THR A 1 196 ? 13.289 -16.719 -21.562 1 94.25 196 THR A O 1
ATOM 1557 N N . LEU A 1 197 ? 14.719 -15.711 -22.922 1 94.81 197 LEU A N 1
ATOM 1558 C CA . LEU A 1 197 ? 14.625 -14.406 -22.266 1 94.81 197 LEU A CA 1
ATOM 1559 C C . LEU A 1 197 ? 13.984 -13.383 -23.188 1 94.81 197 LEU A C 1
ATOM 1561 O O . LEU A 1 197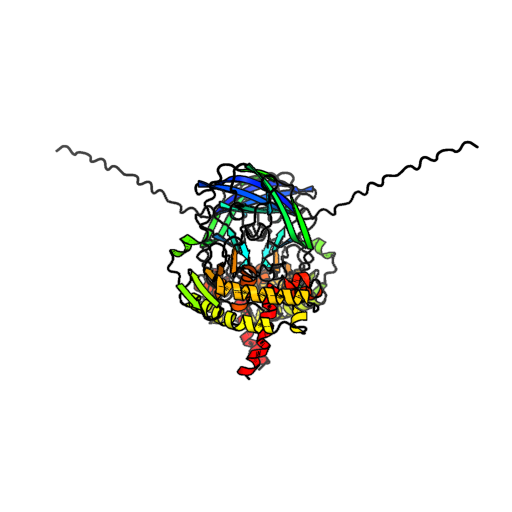 ? 14.469 -13.148 -24.297 1 94.81 197 LEU A O 1
ATOM 1565 N N . LEU A 1 198 ? 12.836 -12.898 -22.719 1 91.88 198 LEU A N 1
ATOM 1566 C CA . LEU A 1 198 ? 12.117 -11.883 -23.469 1 91.88 198 LEU A CA 1
ATOM 1567 C C . LEU A 1 198 ? 12.211 -10.523 -22.781 1 91.88 198 LEU A C 1
ATOM 1569 O O . LEU A 1 198 ? 12.156 -10.438 -21.562 1 91.88 198 LEU A O 1
ATOM 1573 N N . LYS A 1 199 ? 12.422 -9.492 -23.578 1 88.19 199 LYS A N 1
ATOM 1574 C CA . LYS A 1 199 ? 12.477 -8.117 -23.094 1 88.19 199 LYS A CA 1
ATOM 1575 C C . LYS A 1 199 ? 13.633 -7.918 -22.125 1 88.19 199 LYS A C 1
ATOM 1577 O O . LYS A 1 199 ? 14.578 -8.703 -22.109 1 88.19 199 LYS A O 1
ATOM 1582 N N . GLY A 1 200 ? 13.758 -6.789 -21.484 1 86.12 200 GLY A N 1
ATOM 1583 C CA . GLY A 1 200 ? 14.797 -6.492 -20.516 1 86.12 200 GLY A CA 1
ATOM 1584 C C . GLY A 1 200 ? 16.125 -6.109 -21.141 1 86.12 200 GLY A C 1
ATOM 1585 O O . GLY A 1 200 ? 16.359 -6.422 -22.312 1 86.12 200 GLY A O 1
ATOM 1586 N N . SER A 1 201 ? 16.984 -5.492 -20.422 1 87.56 201 SER A N 1
ATOM 1587 C CA . SER A 1 201 ? 18.312 -5.117 -20.859 1 87.56 201 SER A CA 1
ATOM 1588 C C . SER A 1 201 ? 19.25 -6.324 -20.891 1 87.56 201 SER A C 1
ATOM 1590 O O . SER A 1 201 ? 18.922 -7.379 -20.344 1 87.56 201 SER A O 1
ATOM 1592 N N . LYS A 1 202 ? 20.422 -6.102 -21.578 1 89.44 202 LYS A N 1
ATOM 1593 C CA . LYS A 1 202 ? 21.438 -7.152 -21.594 1 89.44 202 LYS A CA 1
ATOM 1594 C C . LYS A 1 202 ? 21.875 -7.516 -20.172 1 89.44 202 LYS A C 1
ATOM 1596 O O . LYS A 1 202 ? 22.047 -8.695 -19.859 1 89.44 202 LYS A O 1
ATOM 1601 N N . LYS A 1 203 ? 22.016 -6.496 -19.312 1 89.94 203 LYS A N 1
ATOM 1602 C CA . LYS A 1 203 ? 22.438 -6.715 -17.922 1 89.94 203 LYS A CA 1
ATOM 1603 C C . LYS A 1 203 ? 21.391 -7.543 -17.172 1 89.94 203 LYS A C 1
ATOM 1605 O O . LYS A 1 203 ? 21.75 -8.453 -16.422 1 89.94 203 LYS A O 1
ATOM 1610 N N . GLU A 1 204 ? 20.141 -7.242 -17.375 1 90.56 204 GLU A N 1
ATOM 1611 C CA . GLU A 1 204 ? 19.062 -7.973 -16.719 1 90.56 204 GLU A CA 1
ATOM 1612 C C . GLU A 1 204 ? 19.016 -9.422 -17.188 1 90.56 204 GLU A C 1
ATOM 1614 O O . GLU A 1 204 ? 18.875 -10.344 -16.375 1 90.56 204 GLU A O 1
ATOM 1619 N N . ARG A 1 205 ? 19.172 -9.648 -18.5 1 93.06 205 ARG A N 1
ATOM 1620 C CA . ARG A 1 205 ? 19.156 -10.992 -19.062 1 93.06 205 ARG A CA 1
ATOM 1621 C C . ARG A 1 205 ? 20.297 -11.828 -18.516 1 93.06 205 ARG A C 1
ATOM 1623 O O . ARG A 1 205 ? 20.109 -12.992 -18.141 1 93.06 205 ARG A O 1
ATOM 1630 N N . ASN A 1 206 ? 21.438 -11.203 -18.422 1 92.81 206 ASN A N 1
ATOM 1631 C CA . ASN A 1 206 ? 22.609 -11.914 -17.906 1 92.81 206 ASN A CA 1
ATOM 1632 C C . ASN A 1 206 ? 22.422 -12.297 -16.438 1 92.81 206 ASN A C 1
ATOM 1634 O O . ASN A 1 206 ? 22.828 -13.383 -16.031 1 92.81 206 ASN A O 1
ATOM 1638 N N . SER A 1 207 ? 21.844 -11.383 -15.688 1 92.31 207 SER A N 1
ATOM 1639 C CA . SER A 1 207 ? 21.578 -11.656 -14.281 1 92.31 207 SER A CA 1
ATOM 1640 C C . SER A 1 207 ? 20.641 -12.852 -14.117 1 92.31 207 SER A C 1
ATOM 1642 O O . SER A 1 207 ? 20.859 -13.711 -13.273 1 92.31 207 SER A O 1
ATOM 1644 N N . VAL A 1 208 ? 19.594 -12.945 -14.93 1 94.62 208 VAL A N 1
ATOM 1645 C CA . VAL A 1 208 ? 18.625 -14.031 -14.867 1 94.62 208 VAL A CA 1
ATOM 1646 C C . VAL A 1 208 ? 19.281 -15.344 -15.273 1 94.62 208 VAL A C 1
ATOM 1648 O O . VAL A 1 208 ? 19.047 -16.391 -14.656 1 94.62 208 VAL A O 1
ATOM 1651 N N . LEU A 1 209 ? 20.125 -15.25 -16.281 1 94 209 LEU A N 1
ATOM 1652 C CA . LEU A 1 209 ? 20.828 -16.438 -16.734 1 94 209 LEU A CA 1
ATOM 1653 C C . LEU A 1 209 ? 21.766 -16.984 -15.648 1 94 209 LEU A C 1
ATOM 1655 O O . LEU A 1 209 ? 21.859 -18.203 -15.461 1 94 209 LEU A O 1
ATOM 1659 N N . THR A 1 210 ? 22.453 -16.062 -15.008 1 91.94 210 THR A N 1
ATOM 1660 C CA . THR A 1 210 ? 23.328 -16.453 -13.914 1 91.94 210 THR A CA 1
ATOM 1661 C C . THR A 1 210 ? 22.547 -17.172 -12.82 1 91.94 210 THR A C 1
ATOM 1663 O O . THR A 1 210 ? 22.969 -18.219 -12.32 1 91.94 210 THR A O 1
ATOM 1666 N N . VAL A 1 211 ? 21.406 -16.656 -12.469 1 91.94 211 VAL A N 1
ATOM 1667 C CA . VAL A 1 211 ? 20.547 -17.234 -11.445 1 91.94 211 VAL A CA 1
ATOM 1668 C C . VAL A 1 211 ? 20.062 -18.609 -11.898 1 91.94 211 VAL A C 1
ATOM 1670 O O . VAL A 1 211 ? 20.047 -19.562 -11.117 1 91.94 211 VAL A O 1
ATOM 1673 N N . GLN A 1 212 ? 19.672 -18.672 -13.172 1 93 212 GLN A N 1
ATOM 1674 C CA . GLN A 1 212 ? 19.156 -19.922 -13.719 1 93 212 GLN A CA 1
ATOM 1675 C C . GLN A 1 212 ? 20.219 -21.016 -13.664 1 93 212 GLN A C 1
ATOM 1677 O O . GLN A 1 212 ? 19.922 -22.156 -13.312 1 93 212 GLN A O 1
ATOM 1682 N N . LYS A 1 213 ? 21.406 -20.703 -14.031 1 91.56 213 LYS A N 1
ATOM 1683 C CA . LYS A 1 213 ? 22.5 -21.672 -14.008 1 91.56 213 LYS A CA 1
ATOM 1684 C C . LYS A 1 213 ? 22.75 -22.188 -12.594 1 91.56 213 LYS A C 1
ATOM 1686 O O . LYS A 1 213 ? 22.906 -23.391 -12.391 1 91.56 213 LYS A O 1
ATOM 1691 N N . ARG A 1 214 ? 22.766 -21.312 -11.68 1 88.19 214 ARG A N 1
ATOM 1692 C CA . ARG A 1 214 ? 22.984 -21.688 -10.289 1 88.19 214 ARG A CA 1
ATOM 1693 C C . ARG A 1 214 ? 21.859 -22.562 -9.766 1 88.19 214 ARG A C 1
ATOM 1695 O O . ARG A 1 214 ? 22.094 -23.578 -9.109 1 88.19 214 ARG A O 1
ATOM 1702 N N . LEU A 1 215 ? 20.656 -22.156 -10.047 1 90.62 215 LEU A N 1
ATOM 1703 C CA . LEU A 1 215 ? 19.484 -22.891 -9.602 1 90.62 215 LEU A CA 1
ATOM 1704 C C . LEU A 1 215 ? 19.484 -24.328 -10.141 1 90.62 215 LEU A C 1
ATOM 1706 O O . LEU A 1 215 ? 19.25 -25.281 -9.398 1 90.62 215 LEU A O 1
ATOM 1710 N N . CYS A 1 216 ? 19.812 -24.453 -11.414 1 90.69 216 CYS A N 1
ATOM 1711 C CA . CYS A 1 216 ? 19.766 -25.766 -12.047 1 90.69 216 CYS A CA 1
ATOM 1712 C C . CYS A 1 216 ? 20.859 -26.672 -11.484 1 90.69 216 CYS A C 1
ATOM 1714 O O . CYS A 1 216 ? 20.672 -27.891 -11.367 1 90.69 216 CYS A O 1
ATOM 1716 N N . SER A 1 217 ? 21.922 -26.062 -11.117 1 87.81 217 SER A N 1
ATOM 1717 C CA . SER A 1 217 ? 23 -26.844 -10.531 1 87.81 217 SER A CA 1
ATOM 1718 C C . SER A 1 217 ? 22.656 -27.297 -9.117 1 87.81 217 SER A C 1
ATOM 1720 O O . SER A 1 217 ? 23.109 -28.359 -8.68 1 87.81 217 SER A O 1
ATOM 1722 N N . GLN A 1 218 ? 21.828 -26.547 -8.453 1 89.12 218 GLN A N 1
ATOM 1723 C CA . GLN A 1 218 ? 21.594 -26.797 -7.031 1 89.12 218 GLN A CA 1
ATOM 1724 C C . GLN A 1 218 ? 20.344 -27.641 -6.812 1 89.12 218 GLN A C 1
ATOM 1726 O O . GLN A 1 218 ? 20.172 -28.25 -5.758 1 89.12 218 GLN A O 1
ATOM 1731 N N . LEU A 1 219 ? 19.438 -27.688 -7.727 1 93.06 219 LEU A N 1
ATOM 1732 C CA . LEU A 1 219 ? 18.141 -28.328 -7.547 1 93.06 219 LEU A CA 1
ATOM 1733 C C . LEU A 1 219 ? 18.297 -29.812 -7.25 1 93.06 219 LEU A C 1
ATOM 1735 O O . LEU A 1 219 ? 17.672 -30.344 -6.336 1 93.06 219 LEU A O 1
ATOM 1739 N N . LYS A 1 220 ? 19.172 -30.5 -7.984 1 91.38 220 LYS A N 1
ATOM 1740 C CA . LYS A 1 220 ? 19.391 -31.922 -7.766 1 91.38 220 LYS A CA 1
ATOM 1741 C C . LYS A 1 220 ? 20 -32.188 -6.398 1 91.38 220 LYS A C 1
ATOM 1743 O O . LYS A 1 220 ? 19.625 -33.125 -5.707 1 91.38 220 LYS A O 1
ATOM 1748 N N . LYS A 1 221 ? 20.969 -31.312 -6.07 1 91.69 221 LYS A N 1
ATOM 1749 C CA . LYS A 1 221 ? 21.594 -31.438 -4.758 1 91.69 221 LYS A CA 1
ATOM 1750 C C . LYS A 1 221 ? 20.578 -31.25 -3.637 1 91.69 221 LYS A C 1
ATOM 1752 O O . LYS A 1 221 ? 20.562 -32 -2.668 1 91.69 221 LYS A O 1
ATOM 1757 N N . THR A 1 222 ? 19.734 -30.266 -3.764 1 93.19 222 THR A N 1
ATOM 1758 C CA . THR A 1 222 ? 18.719 -29.984 -2.764 1 93.19 222 THR A CA 1
ATOM 1759 C C . THR A 1 222 ? 17.75 -31.172 -2.623 1 93.19 222 THR A C 1
ATOM 1761 O O . THR A 1 222 ? 17.422 -31.578 -1.508 1 93.19 222 THR A O 1
ATOM 1764 N N . ARG A 1 223 ? 17.312 -31.75 -3.75 1 95.12 223 ARG A N 1
ATOM 1765 C CA . ARG A 1 223 ? 16.422 -32.906 -3.74 1 95.12 223 ARG A CA 1
ATOM 1766 C C . ARG A 1 223 ? 17.031 -34.062 -2.973 1 95.12 223 ARG A C 1
ATOM 1768 O O . ARG A 1 223 ? 16.328 -34.75 -2.232 1 95.12 223 ARG A O 1
ATOM 1775 N N . SER A 1 224 ? 18.297 -34.25 -3.066 1 94.38 224 SER A N 1
ATOM 1776 C CA . SER A 1 224 ? 18.969 -35.375 -2.457 1 94.38 224 SER A CA 1
ATOM 1777 C C . SER A 1 224 ? 19.078 -35.219 -0.944 1 94.38 224 SER A C 1
ATOM 1779 O O . SER A 1 224 ? 19.375 -36.156 -0.228 1 94.38 224 SER A O 1
ATOM 1781 N N . THR A 1 225 ? 18.875 -33.969 -0.471 1 94.44 225 THR A N 1
ATOM 1782 C CA . THR A 1 225 ? 19 -33.719 0.963 1 94.44 225 THR A CA 1
ATOM 1783 C C . THR A 1 225 ? 17.703 -34.094 1.683 1 94.44 225 THR A C 1
ATOM 1785 O O . THR A 1 225 ? 17.656 -34.156 2.914 1 94.44 225 THR A O 1
ATOM 1788 N N . ILE A 1 226 ? 16.609 -34.406 0.985 1 96.44 226 ILE A N 1
ATOM 1789 C CA . ILE A 1 226 ? 15.312 -34.656 1.598 1 96.44 226 ILE A CA 1
ATOM 1790 C C . ILE A 1 226 ? 15.352 -36 2.352 1 96.44 226 ILE A C 1
ATOM 1792 O O . ILE A 1 226 ? 15.5 -37.062 1.745 1 96.44 226 ILE A O 1
ATOM 1796 N N . SER A 1 227 ? 15.273 -35.906 3.58 1 95.31 227 SER A N 1
ATOM 1797 C CA . SER A 1 227 ? 15.305 -37.031 4.504 1 95.31 227 SER A CA 1
ATOM 1798 C C . SER A 1 227 ? 14.648 -36.688 5.832 1 95.31 227 SER A C 1
ATOM 1800 O O . SER A 1 227 ? 14.109 -35.594 5.992 1 95.31 227 SER A O 1
ATOM 1802 N N . ASN A 1 228 ? 14.617 -37.75 6.664 1 96.31 228 ASN A N 1
ATOM 1803 C CA . ASN A 1 228 ? 14.164 -37.469 8.023 1 96.31 228 ASN A CA 1
ATOM 1804 C C . ASN A 1 228 ? 15.18 -36.625 8.781 1 96.31 228 ASN A C 1
ATOM 1806 O O . ASN A 1 228 ? 16.016 -37.156 9.508 1 96.31 228 ASN A O 1
ATOM 1810 N N . SER A 1 229 ? 15.148 -35.312 8.648 1 95.06 229 SER A N 1
ATOM 1811 C CA . SER A 1 229 ? 16.109 -34.344 9.195 1 95.06 229 SER A CA 1
ATOM 1812 C C . SER A 1 229 ? 15.391 -33.188 9.859 1 95.06 229 SER A C 1
ATOM 1814 O O . SER A 1 229 ? 14.188 -33 9.672 1 95.06 229 SER A O 1
ATOM 1816 N N . ASP A 1 230 ? 16.125 -32.438 10.57 1 94.06 230 ASP A N 1
ATOM 1817 C CA . ASP A 1 230 ? 15.586 -31.219 11.188 1 94.06 230 ASP A CA 1
ATOM 1818 C C . ASP A 1 230 ? 15.195 -30.203 10.125 1 94.06 230 ASP A C 1
ATOM 1820 O O . ASP A 1 230 ? 14.188 -29.5 10.266 1 94.06 230 ASP A O 1
ATOM 1824 N N . LEU A 1 231 ? 16 -30.172 9.109 1 93.69 231 LEU A N 1
ATOM 1825 C CA . LEU A 1 231 ? 15.727 -29.25 8.023 1 93.69 231 LEU A CA 1
ATOM 1826 C C . LEU A 1 231 ? 14.367 -29.531 7.391 1 93.69 231 LEU A C 1
ATOM 1828 O O . LEU A 1 231 ? 13.586 -28.609 7.145 1 93.69 231 LEU A O 1
ATOM 1832 N N . TYR A 1 232 ? 14.133 -30.797 7.09 1 96.25 232 TYR A N 1
ATOM 1833 C CA . TYR A 1 232 ? 12.836 -31.188 6.547 1 96.25 232 TYR A CA 1
ATOM 1834 C C . TYR A 1 232 ? 11.711 -30.812 7.504 1 96.25 232 TYR A C 1
ATOM 1836 O O . TYR A 1 232 ? 10.703 -30.234 7.094 1 96.25 232 TYR A O 1
ATOM 1844 N N . ARG A 1 233 ? 11.852 -31.062 8.773 1 96.81 233 ARG A N 1
ATOM 1845 C CA . ARG A 1 233 ? 10.805 -30.875 9.773 1 96.81 233 ARG A CA 1
ATOM 1846 C C . ARG A 1 233 ? 10.461 -29.391 9.922 1 96.81 233 ARG A C 1
ATOM 1848 O O . ARG A 1 233 ? 9.297 -29.031 10.133 1 96.81 233 ARG A O 1
ATOM 1855 N N . VAL A 1 234 ? 11.422 -28.562 9.812 1 94.62 234 VAL A N 1
ATOM 1856 C CA . VAL A 1 234 ? 11.234 -27.141 10.016 1 94.62 234 VAL A CA 1
ATOM 1857 C C . VAL A 1 234 ? 10.328 -26.578 8.93 1 94.62 234 VAL A C 1
ATOM 1859 O O . VAL A 1 234 ? 9.477 -25.719 9.203 1 94.62 234 VAL A O 1
ATOM 1862 N N . TRP A 1 235 ? 10.453 -27.094 7.695 1 95.19 235 TRP A N 1
ATOM 1863 C CA . TRP A 1 235 ? 9.805 -26.406 6.582 1 95.19 235 TRP A CA 1
ATOM 1864 C C . TRP A 1 235 ? 8.648 -27.234 6.039 1 95.19 235 TRP A C 1
ATOM 1866 O O . TRP A 1 235 ? 7.777 -26.703 5.34 1 95.19 235 TRP A O 1
ATOM 1876 N N . PHE A 1 236 ? 8.609 -28.562 6.344 1 98.06 236 PHE A N 1
ATOM 1877 C CA . PHE A 1 236 ? 7.578 -29.422 5.77 1 98.06 236 PHE A CA 1
ATOM 1878 C C . PHE A 1 236 ? 6.824 -30.156 6.863 1 98.06 236 PHE A C 1
ATOM 1880 O O . PHE A 1 236 ? 5.852 -30.875 6.582 1 98.06 236 PHE A O 1
ATOM 1887 N N . GLY A 1 237 ? 7.27 -30.062 8.109 1 97.69 237 GLY A N 1
ATOM 1888 C CA . GLY A 1 237 ? 6.586 -30.688 9.234 1 97.69 237 GLY A CA 1
ATOM 1889 C C . GLY A 1 237 ? 7.141 -32.062 9.586 1 97.69 237 GLY A C 1
ATOM 1890 O O . GLY A 1 237 ? 8.172 -32.469 9.047 1 97.69 237 GLY A O 1
ATOM 1891 N N . GLU A 1 238 ? 6.445 -32.688 10.578 1 97.19 238 GLU A N 1
ATOM 1892 C CA . GLU A 1 238 ? 6.875 -34 11.016 1 97.19 238 GLU A CA 1
ATOM 1893 C C . GLU A 1 238 ? 7.082 -34.938 9.828 1 97.19 238 GLU A C 1
ATOM 1895 O O . GLU A 1 238 ? 6.266 -34.969 8.898 1 97.19 238 GLU A O 1
ATOM 1900 N N . TYR A 1 239 ? 8.164 -35.688 9.922 1 96.56 239 TYR A N 1
ATOM 1901 C CA . TYR A 1 239 ? 8.547 -36.531 8.797 1 96.56 239 TYR A CA 1
ATOM 1902 C C . TYR A 1 239 ? 7.516 -37.656 8.562 1 96.56 239 TYR A C 1
ATOM 1904 O O . TYR A 1 239 ? 7.039 -38.25 9.508 1 96.56 239 TYR A O 1
ATOM 1912 N N . ASN A 1 240 ? 7.16 -37.781 7.438 1 96.44 240 ASN A N 1
ATOM 1913 C CA . ASN A 1 240 ? 6.297 -38.781 6.859 1 96.44 240 ASN A CA 1
ATOM 1914 C C . ASN A 1 240 ? 6.777 -39.219 5.473 1 96.44 240 ASN A C 1
ATOM 1916 O O . ASN A 1 240 ? 7.043 -38.375 4.621 1 96.44 240 ASN A O 1
ATOM 1920 N N . GLU A 1 241 ? 6.926 -40.5 5.312 1 96.75 241 GLU A N 1
ATOM 1921 C CA . GLU A 1 241 ? 7.535 -40.969 4.074 1 96.75 241 GLU A CA 1
ATOM 1922 C C . GLU A 1 241 ? 6.73 -40.531 2.855 1 96.75 241 GLU A C 1
ATOM 1924 O O . GLU A 1 241 ? 7.305 -40.156 1.834 1 96.75 241 GLU A O 1
ATOM 1929 N N . GLU A 1 242 ? 5.441 -40.656 2.953 1 97.19 242 GLU A N 1
ATOM 1930 C CA . GLU A 1 242 ? 4.594 -40.25 1.834 1 97.19 242 GLU A CA 1
ATOM 1931 C C . GLU A 1 242 ? 4.758 -38.781 1.517 1 97.19 242 GLU A C 1
ATOM 1933 O O . GLU A 1 242 ? 4.883 -38.406 0.35 1 97.19 242 GLU A O 1
ATOM 1938 N N . ARG A 1 243 ? 4.754 -37.938 2.52 1 97.88 243 ARG A N 1
ATOM 1939 C CA . ARG A 1 243 ? 4.906 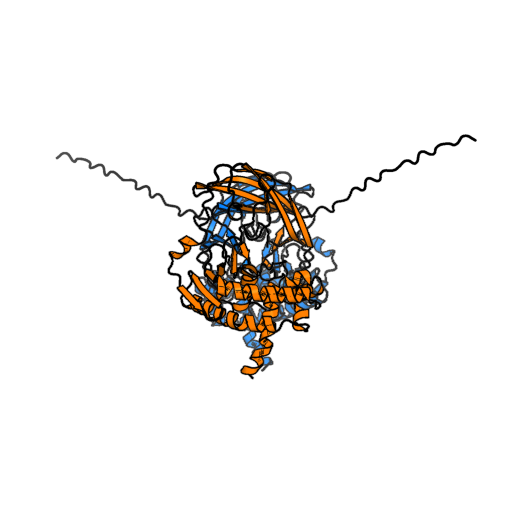-36.5 2.326 1 97.88 243 ARG A CA 1
ATOM 1940 C C . ARG A 1 243 ? 6.305 -36.156 1.819 1 97.88 243 ARG A C 1
ATOM 1942 O O . ARG A 1 243 ? 6.465 -35.281 0.964 1 97.88 243 ARG A O 1
ATOM 1949 N N . SER A 1 244 ? 7.289 -36.781 2.381 1 97.69 244 SER A N 1
ATOM 1950 C CA . SER A 1 244 ? 8.648 -36.562 1.907 1 97.69 244 SER A CA 1
ATOM 1951 C C . SER A 1 244 ? 8.797 -36.938 0.442 1 97.69 244 SER A C 1
ATOM 1953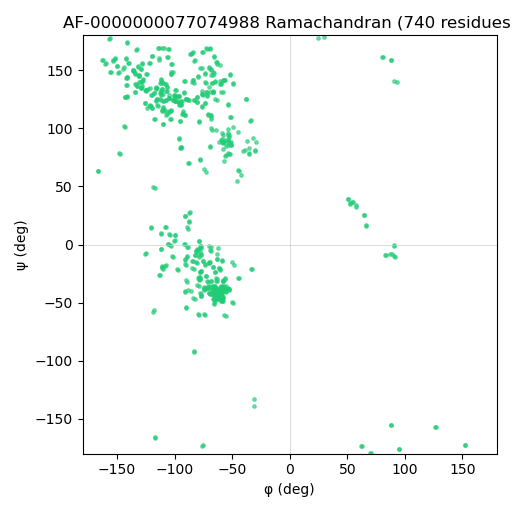 O O . SER A 1 244 ? 9.531 -36.312 -0.309 1 97.69 244 SER A O 1
ATOM 1955 N N . ASN A 1 245 ? 8.195 -38.031 0.02 1 97.81 245 ASN A N 1
ATOM 1956 C CA . ASN A 1 245 ? 8.211 -38.438 -1.383 1 97.81 245 ASN A CA 1
ATOM 1957 C C . ASN A 1 245 ? 7.539 -37.406 -2.27 1 97.81 245 ASN A C 1
ATOM 1959 O O . ASN A 1 245 ? 7.98 -37.156 -3.396 1 97.81 245 ASN A O 1
ATOM 1963 N N . LYS A 1 246 ? 6.496 -36.875 -1.765 1 98.12 246 LYS A N 1
ATOM 1964 C CA . LYS A 1 246 ? 5.828 -35.781 -2.51 1 98.12 246 LYS A CA 1
ATOM 1965 C C . LYS A 1 246 ? 6.762 -34.594 -2.721 1 98.12 246 LYS A C 1
ATOM 1967 O O . LYS A 1 246 ? 6.801 -34.031 -3.809 1 98.12 246 LYS A O 1
ATOM 1972 N N . VAL A 1 247 ? 7.5 -34.25 -1.676 1 98.5 247 VAL A N 1
ATOM 1973 C CA . VAL A 1 247 ? 8.453 -33.125 -1.781 1 98.5 247 VAL A CA 1
ATOM 1974 C C . VAL A 1 247 ? 9.523 -33.469 -2.82 1 98.5 247 VAL A C 1
ATOM 1976 O O . VAL A 1 247 ? 9.852 -32.656 -3.676 1 98.5 247 VAL A O 1
ATOM 1979 N N . ARG A 1 248 ? 10.086 -34.688 -2.789 1 98 248 ARG A N 1
ATOM 1980 C CA . ARG A 1 248 ? 11.078 -35.125 -3.77 1 98 248 ARG A CA 1
ATOM 1981 C C . ARG A 1 248 ? 10.5 -35.062 -5.184 1 98 248 ARG A C 1
ATOM 1983 O O . ARG A 1 248 ? 11.188 -34.688 -6.125 1 98 248 ARG A O 1
ATOM 1990 N N . GLU A 1 249 ? 9.281 -35.438 -5.262 1 98.25 249 GLU A N 1
ATOM 1991 C CA . GLU A 1 249 ? 8.617 -35.469 -6.562 1 98.25 249 GLU A CA 1
ATOM 1992 C C . GLU A 1 249 ? 8.469 -34.062 -7.121 1 98.25 249 GLU A C 1
ATOM 1994 O O . GLU A 1 249 ? 8.633 -33.844 -8.32 1 98.25 249 GLU A O 1
ATOM 1999 N N . ILE A 1 250 ? 8.156 -33.125 -6.281 1 98.12 250 ILE A N 1
ATOM 2000 C CA . ILE A 1 250 ? 7.992 -31.766 -6.738 1 98.12 250 ILE A CA 1
ATOM 2001 C C . ILE A 1 250 ? 9.328 -31.219 -7.23 1 98.12 250 ILE A C 1
ATOM 2003 O O . ILE A 1 250 ? 9.398 -30.609 -8.297 1 98.12 250 ILE A O 1
ATOM 2007 N N . PHE A 1 251 ? 10.422 -31.484 -6.5 1 97.62 251 PHE A N 1
ATOM 2008 C CA . PHE A 1 251 ? 11.742 -31.078 -6.977 1 97.62 251 PHE A CA 1
ATOM 2009 C C . PHE A 1 251 ? 12.07 -31.766 -8.297 1 97.62 251 PHE A C 1
ATOM 2011 O O . PHE A 1 251 ? 12.625 -31.141 -9.203 1 97.62 251 PHE A O 1
ATOM 2018 N N . GLN A 1 252 ? 11.703 -33.031 -8.422 1 97.38 252 GLN A N 1
ATOM 2019 C CA . GLN A 1 252 ? 11.953 -33.75 -9.656 1 97.38 252 GLN A CA 1
ATOM 2020 C C . GLN A 1 252 ? 11.156 -33.188 -10.82 1 97.38 252 GLN A C 1
ATOM 2022 O O . GLN A 1 252 ? 11.648 -33.094 -11.945 1 97.38 252 GLN A O 1
ATOM 2027 N N . ASN A 1 253 ? 9.938 -32.812 -10.539 1 97.69 253 ASN A N 1
ATOM 2028 C CA . ASN A 1 253 ? 9.094 -32.219 -11.562 1 97.69 253 ASN A CA 1
ATOM 2029 C C . ASN A 1 253 ? 9.688 -30.906 -12.078 1 97.69 253 ASN A C 1
ATOM 2031 O O . ASN A 1 253 ? 9.594 -30.609 -13.266 1 97.69 253 ASN A O 1
ATOM 2035 N N . ILE A 1 254 ? 10.234 -30.125 -11.156 1 97.25 254 ILE A N 1
ATOM 2036 C CA . ILE A 1 254 ? 10.891 -28.875 -11.562 1 97.25 254 ILE A CA 1
ATOM 2037 C C . ILE A 1 254 ? 12.062 -29.188 -12.484 1 97.25 254 ILE A C 1
ATOM 2039 O O . ILE A 1 254 ? 12.188 -28.609 -13.562 1 97.25 254 ILE A O 1
ATOM 2043 N N . ILE A 1 255 ? 12.914 -30.172 -12.109 1 95.75 255 ILE A N 1
ATOM 2044 C CA . ILE A 1 255 ? 14.094 -30.562 -12.875 1 95.75 255 ILE A CA 1
ATOM 2045 C C . ILE A 1 255 ? 13.672 -31.078 -14.25 1 95.75 255 ILE A C 1
ATOM 2047 O O . ILE A 1 255 ? 14.211 -30.641 -15.273 1 95.75 255 ILE A O 1
ATOM 2051 N N . ASP A 1 256 ? 12.68 -31.906 -14.266 1 96.25 256 ASP A N 1
ATOM 2052 C CA . ASP A 1 256 ? 12.211 -32.5 -15.516 1 96.25 256 ASP A CA 1
ATOM 2053 C C . ASP A 1 256 ? 11.547 -31.453 -16.406 1 96.25 256 ASP A C 1
ATOM 2055 O O . ASP A 1 256 ? 11.711 -31.484 -17.625 1 96.25 256 ASP A O 1
ATOM 2059 N N . GLY A 1 257 ? 10.75 -30.625 -15.75 1 96.38 257 GLY A N 1
ATOM 2060 C CA . GLY A 1 257 ? 10.094 -29.562 -16.516 1 96.38 257 GLY A CA 1
ATOM 2061 C C . GLY A 1 257 ? 11.07 -28.656 -17.219 1 96.38 257 GLY A C 1
ATOM 2062 O O . GLY A 1 257 ? 10.898 -28.344 -18.391 1 96.38 257 GLY A O 1
ATOM 2063 N N . LEU A 1 258 ? 12.102 -28.234 -16.5 1 95.88 258 LEU A N 1
ATOM 2064 C CA . LEU A 1 258 ? 13.125 -27.375 -17.078 1 95.88 258 LEU A CA 1
ATOM 2065 C C . LEU A 1 258 ? 13.844 -28.078 -18.219 1 95.88 258 LEU A C 1
ATOM 2067 O O . LEU A 1 258 ? 14.086 -27.469 -19.266 1 95.88 258 LEU A O 1
ATOM 2071 N N . SER A 1 259 ? 14.141 -29.328 -18.078 1 93.56 259 SER A N 1
ATOM 2072 C CA . SER A 1 259 ? 14.906 -30.062 -19.062 1 93.56 259 SER A CA 1
ATOM 2073 C C . SER A 1 259 ? 14.062 -30.375 -20.297 1 93.56 259 SER A C 1
ATOM 2075 O O . SER A 1 259 ? 14.57 -30.344 -21.422 1 93.56 259 SER A O 1
ATOM 2077 N N . SER A 1 260 ? 12.797 -30.672 -20.141 1 93.5 260 SER A N 1
ATOM 2078 C CA . SER A 1 260 ? 11.961 -31.156 -21.234 1 93.5 260 SER A CA 1
ATOM 2079 C C . SER A 1 260 ? 11.281 -30 -21.953 1 93.5 260 SER A C 1
ATOM 2081 O O . SER A 1 260 ? 11.164 -30.016 -23.188 1 93.5 260 SER A O 1
ATOM 2083 N N . HIS A 1 261 ? 10.812 -29.047 -21.219 1 92.38 261 HIS A N 1
ATOM 2084 C CA . HIS A 1 261 ? 9.984 -28 -21.812 1 92.38 261 HIS A CA 1
ATOM 2085 C C . HIS A 1 261 ? 10.75 -26.688 -21.906 1 92.38 261 HIS A C 1
ATOM 2087 O O . HIS A 1 261 ? 10.383 -25.812 -22.703 1 92.38 261 HIS A O 1
ATOM 2093 N N . GLY A 1 262 ? 11.75 -26.594 -21.203 1 94.5 262 GLY A N 1
ATOM 2094 C CA . GLY A 1 262 ? 12.414 -25.297 -21.109 1 94.5 262 GLY A CA 1
ATOM 2095 C C . GLY A 1 262 ? 11.602 -24.266 -20.344 1 94.5 262 GLY A C 1
ATOM 2096 O O . GLY A 1 262 ? 10.555 -24.594 -19.781 1 94.5 262 GLY A O 1
ATOM 2097 N N . ILE A 1 263 ? 12.125 -23.031 -20.219 1 96.06 263 ILE A N 1
ATOM 2098 C CA . ILE A 1 263 ? 11.445 -21.984 -19.469 1 96.06 263 ILE A CA 1
ATOM 2099 C C . ILE A 1 263 ? 11.633 -20.641 -20.188 1 96.06 263 ILE A C 1
ATOM 2101 O O . ILE A 1 263 ? 12.695 -20.375 -20.75 1 96.06 263 ILE A O 1
ATOM 2105 N N . THR A 1 264 ? 10.578 -19.891 -20.25 1 94.94 264 THR A N 1
ATOM 2106 C CA . THR A 1 264 ? 10.617 -18.516 -20.75 1 94.94 264 THR A CA 1
ATOM 2107 C C . THR A 1 264 ? 10.516 -17.516 -19.594 1 94.94 264 THR A C 1
ATOM 2109 O O . THR A 1 264 ? 9.617 -17.609 -18.766 1 94.94 264 THR A O 1
ATOM 2112 N N . TYR A 1 265 ? 11.453 -16.625 -19.531 1 96 265 TYR A N 1
ATOM 2113 C CA . TYR A 1 265 ? 11.367 -15.469 -18.641 1 96 265 TYR A CA 1
ATOM 2114 C C . TYR A 1 265 ? 11.047 -14.195 -19.422 1 96 265 TYR A C 1
ATOM 2116 O O . TYR A 1 265 ? 11.812 -13.797 -20.297 1 96 265 TYR A O 1
ATOM 2124 N N . ASP A 1 266 ? 9.891 -13.633 -19.172 1 93.94 266 ASP A N 1
ATOM 2125 C CA . ASP A 1 266 ? 9.539 -12.312 -19.688 1 93.94 266 ASP A CA 1
ATOM 2126 C C . ASP A 1 266 ? 9.891 -11.219 -18.688 1 93.94 266 ASP A C 1
ATOM 2128 O O . ASP A 1 266 ? 9.305 -11.164 -17.594 1 93.94 266 ASP A O 1
ATOM 2132 N N . LEU A 1 267 ? 10.867 -10.32 -18.984 1 91.12 267 LEU A N 1
ATOM 2133 C CA . LEU A 1 267 ? 11.469 -9.422 -18.016 1 91.12 267 LEU A CA 1
ATOM 2134 C C . LEU A 1 267 ? 10.68 -8.117 -17.906 1 91.12 267 LEU A C 1
ATOM 2136 O O . LEU A 1 267 ? 11.125 -7.168 -17.266 1 91.12 267 LEU A O 1
ATOM 2140 N N . ASN A 1 268 ? 9.531 -8.07 -18.422 1 82.56 268 ASN A N 1
ATOM 2141 C CA . ASN A 1 268 ? 8.648 -6.918 -18.297 1 82.56 268 ASN A CA 1
ATOM 2142 C C . ASN A 1 268 ? 7.219 -7.262 -18.719 1 82.56 268 ASN A C 1
ATOM 2144 O O . ASN A 1 268 ? 6.699 -6.699 -19.688 1 82.56 268 ASN A O 1
ATOM 2148 N N . GLY A 1 269 ? 6.66 -8.172 -17.953 1 82.81 269 GLY A N 1
ATOM 2149 C CA . GLY A 1 269 ? 5.305 -8.594 -18.25 1 82.81 269 GLY A CA 1
ATOM 2150 C C . GLY A 1 269 ? 4.285 -7.48 -18.109 1 82.81 269 GLY A C 1
ATOM 2151 O O . GLY A 1 269 ? 4.473 -6.559 -17.312 1 82.81 269 GLY A O 1
ATOM 2152 N N . ASP A 1 270 ? 3.197 -7.598 -18.75 1 77.12 270 ASP A N 1
ATOM 2153 C CA . ASP A 1 270 ? 2.203 -6.539 -18.859 1 77.12 270 ASP A CA 1
ATOM 2154 C C . ASP A 1 270 ? 1.41 -6.387 -17.562 1 77.12 270 ASP A C 1
ATOM 2156 O O . ASP A 1 270 ? 0.729 -5.379 -17.375 1 77.12 270 ASP A O 1
ATOM 2160 N N . ARG A 1 271 ? 1.549 -7.359 -16.75 1 79.44 271 ARG A N 1
ATOM 2161 C CA . ARG A 1 271 ? 0.749 -7.316 -15.531 1 79.44 271 ARG A CA 1
ATOM 2162 C C . ARG A 1 271 ? 1.617 -7.004 -14.312 1 79.44 271 ARG A C 1
ATOM 2164 O O . ARG A 1 271 ? 1.182 -7.168 -13.172 1 79.44 271 ARG A O 1
ATOM 2171 N N . CYS A 1 272 ? 2.809 -6.531 -14.562 1 83.12 272 CYS A N 1
ATOM 2172 C CA . CYS A 1 272 ? 3.697 -6.121 -13.477 1 83.12 272 CYS A CA 1
ATOM 2173 C C . CYS A 1 272 ? 3.146 -4.898 -12.758 1 83.12 272 CYS A C 1
ATOM 2175 O O . CYS A 1 272 ? 2.609 -3.988 -13.383 1 83.12 272 CYS A O 1
ATOM 2177 N N . THR A 1 273 ? 3.111 -4.984 -11.438 1 78.5 273 THR A N 1
ATOM 2178 C CA . THR A 1 273 ? 2.855 -3.842 -10.562 1 78.5 273 THR A CA 1
ATOM 2179 C C . THR A 1 273 ? 4.086 -3.512 -9.727 1 78.5 273 THR A C 1
ATOM 2181 O O . THR A 1 273 ? 4.992 -4.34 -9.594 1 78.5 273 THR A O 1
ATOM 2184 N N . PRO A 1 274 ? 4.172 -2.281 -9.211 1 76.25 274 PRO A N 1
ATOM 2185 C CA . PRO A 1 274 ? 5.406 -1.862 -8.539 1 76.25 274 PRO A CA 1
ATOM 2186 C C . PRO A 1 274 ? 5.797 -2.791 -7.391 1 76.25 274 PRO A C 1
ATOM 2188 O O . PRO A 1 274 ? 6.988 -2.951 -7.102 1 76.25 274 PRO A O 1
ATOM 2191 N N . ALA A 1 275 ? 4.879 -3.398 -6.777 1 79.06 275 ALA A N 1
ATOM 2192 C CA . ALA A 1 275 ? 5.195 -4.145 -5.562 1 79.06 275 ALA A CA 1
ATOM 2193 C C . ALA A 1 275 ? 5.328 -5.637 -5.855 1 79.06 275 ALA A C 1
ATOM 2195 O O . ALA A 1 275 ? 5.547 -6.438 -4.941 1 79.06 275 ALA A O 1
ATOM 2196 N N . VAL A 1 276 ? 5.312 -6.016 -7.074 1 86.5 276 VAL A N 1
ATOM 2197 C CA . VAL A 1 276 ? 5.32 -7.43 -7.43 1 86.5 276 VAL A CA 1
ATOM 2198 C C . VAL A 1 276 ? 6.613 -7.77 -8.164 1 86.5 276 VAL A C 1
ATOM 2200 O O . VAL A 1 276 ? 6.871 -7.254 -9.258 1 86.5 276 VAL A O 1
ATOM 2203 N N . PRO A 1 277 ? 7.414 -8.688 -7.617 1 90.25 277 PRO A N 1
ATOM 2204 C CA . PRO A 1 277 ? 8.672 -9.016 -8.289 1 90.25 277 PRO A CA 1
ATOM 2205 C C . PRO A 1 277 ? 8.484 -9.977 -9.461 1 90.25 277 PRO A C 1
ATOM 2207 O O . PRO A 1 277 ? 9.273 -9.961 -10.414 1 90.25 277 PRO A O 1
ATOM 2210 N N . ALA A 1 278 ? 7.457 -10.812 -9.359 1 94.88 278 ALA A N 1
ATOM 2211 C CA . ALA A 1 278 ? 7.246 -11.82 -10.391 1 94.88 278 ALA A CA 1
ATOM 2212 C C . ALA A 1 278 ? 5.812 -12.344 -10.367 1 94.88 278 ALA A C 1
ATOM 2214 O O . ALA A 1 278 ? 5.113 -12.203 -9.359 1 94.88 278 ALA A O 1
ATOM 2215 N N . TYR A 1 279 ? 5.41 -12.828 -11.508 1 93.25 279 TYR A N 1
ATOM 2216 C CA . TYR A 1 279 ? 4.113 -13.492 -11.555 1 93.25 279 TYR A CA 1
ATOM 2217 C C . TYR A 1 279 ? 4.086 -14.555 -12.648 1 93.25 279 TYR A C 1
ATOM 2219 O O . TYR A 1 279 ? 5.012 -14.648 -13.453 1 93.25 279 TYR A O 1
ATOM 2227 N N . THR A 1 280 ? 3.168 -15.445 -12.539 1 93.44 280 THR A N 1
ATOM 2228 C CA . THR A 1 280 ? 2.848 -16.391 -13.594 1 93.44 280 THR A CA 1
ATOM 2229 C C . THR A 1 280 ? 1.382 -16.281 -14 1 93.44 280 THR A C 1
ATOM 2231 O O . THR A 1 280 ? 0.584 -15.656 -13.297 1 93.44 280 THR A O 1
ATOM 2234 N N . LEU A 1 281 ? 1.154 -16.703 -15.195 1 87.81 281 LEU A N 1
ATOM 2235 C CA . LEU A 1 281 ? -0.213 -16.859 -15.672 1 87.81 281 LEU A CA 1
ATOM 2236 C C . LEU A 1 281 ? -0.591 -18.344 -15.766 1 87.81 281 LEU A C 1
ATOM 2238 O O . LEU A 1 281 ? 0.167 -19.141 -16.297 1 87.81 281 LEU A O 1
ATOM 2242 N N . THR A 1 282 ? -1.709 -18.625 -15.242 1 84.81 282 THR A N 1
ATOM 2243 C CA . THR A 1 282 ? -2.088 -20.031 -15.125 1 84.81 282 THR A CA 1
ATOM 2244 C C . THR A 1 282 ? -2.301 -20.656 -16.5 1 84.81 282 THR A C 1
ATOM 2246 O O . THR A 1 282 ? -2.182 -21.859 -16.656 1 84.81 282 THR A O 1
ATOM 2249 N N . ASN A 1 283 ? -2.508 -19.859 -17.484 1 82.5 283 ASN A N 1
ATOM 2250 C CA . ASN A 1 283 ? -2.809 -20.391 -18.812 1 82.5 283 ASN A CA 1
ATOM 2251 C C . ASN A 1 283 ? -1.604 -20.297 -19.734 1 82.5 283 ASN A C 1
ATOM 2253 O O . ASN A 1 283 ? -1.702 -20.609 -20.922 1 82.5 283 ASN A O 1
ATOM 2257 N N . VAL A 1 284 ? -0.565 -19.812 -19.328 1 86.5 284 VAL A N 1
ATOM 2258 C CA . VAL A 1 284 ? 0.661 -19.719 -20.109 1 86.5 284 VAL A CA 1
ATOM 2259 C C . VAL A 1 284 ? 1.706 -20.688 -19.547 1 86.5 284 VAL A C 1
ATOM 2261 O O . VAL A 1 284 ? 2.336 -20.391 -18.531 1 86.5 284 VAL A O 1
ATOM 2264 N N . PRO A 1 285 ? 1.857 -21.719 -20.234 1 89.69 285 PRO A N 1
ATOM 2265 C CA . PRO A 1 285 ? 2.758 -22.734 -19.688 1 89.69 285 PRO A CA 1
ATOM 2266 C C . PRO A 1 285 ? 4.223 -22.312 -19.719 1 89.69 285 PRO A C 1
ATOM 2268 O O . PRO A 1 285 ? 4.609 -21.484 -20.547 1 89.69 285 PRO A O 1
ATOM 2271 N N . SER A 1 286 ? 5.02 -22.797 -18.844 1 94.44 286 SER A N 1
ATOM 2272 C CA . SER A 1 286 ? 6.473 -22.719 -18.781 1 94.44 286 SER A CA 1
ATOM 2273 C C . SER A 1 286 ? 6.953 -21.266 -18.938 1 94.44 286 SER A C 1
ATOM 2275 O O . SER A 1 286 ? 7.891 -21 -19.688 1 94.44 286 SER A O 1
ATOM 2277 N N . THR A 1 287 ? 6.211 -20.359 -18.328 1 94.44 287 THR A N 1
ATOM 2278 C CA . THR A 1 287 ? 6.574 -18.938 -18.438 1 94.44 287 THR A CA 1
ATOM 2279 C C . THR A 1 287 ? 6.5 -18.266 -17.062 1 94.44 287 THR A C 1
ATOM 2281 O O . THR A 1 287 ? 5.543 -18.469 -16.312 1 94.44 287 THR A O 1
ATOM 2284 N N . VAL A 1 288 ? 7.547 -17.547 -16.734 1 96.69 288 VAL A N 1
ATOM 2285 C CA . VAL A 1 288 ? 7.594 -16.703 -15.555 1 96.69 288 VAL A CA 1
ATOM 2286 C C . VAL A 1 288 ? 7.832 -15.258 -15.961 1 96.69 288 VAL A C 1
ATOM 2288 O O . VAL A 1 288 ? 8.719 -14.969 -16.766 1 96.69 288 VAL A O 1
ATOM 2291 N N . TYR A 1 289 ? 7.008 -14.414 -15.461 1 94 289 TYR A N 1
ATOM 2292 C CA . TYR A 1 289 ? 7.191 -12.984 -15.688 1 94 289 TYR A CA 1
ATOM 2293 C C . TYR A 1 289 ? 7.961 -12.344 -14.539 1 94 289 TYR A C 1
ATOM 2295 O O . TYR A 1 289 ? 7.566 -12.461 -13.383 1 94 289 TYR A O 1
ATOM 2303 N N . LEU A 1 290 ? 9.086 -11.75 -14.867 1 95.12 290 LEU A N 1
ATOM 2304 C CA . LEU A 1 290 ? 9.914 -11.055 -13.891 1 95.12 290 LEU A CA 1
ATOM 2305 C C . LEU A 1 290 ? 9.742 -9.547 -14.008 1 95.12 290 LEU A C 1
ATOM 2307 O O . LEU A 1 290 ? 10.125 -8.945 -15.016 1 95.12 290 LEU A O 1
ATOM 2311 N N . CYS A 1 291 ? 9.211 -8.938 -12.953 1 90.88 291 CYS A N 1
ATOM 2312 C CA . CYS A 1 291 ? 8.891 -7.52 -12.969 1 90.88 291 CYS A CA 1
ATOM 2313 C C . CYS A 1 291 ? 10.109 -6.676 -12.617 1 90.88 291 CYS A C 1
ATOM 2315 O O . CYS A 1 291 ? 11.094 -7.195 -12.094 1 90.88 291 CYS A O 1
ATOM 2317 N N . PRO A 1 292 ? 10.062 -5.438 -12.867 1 85.31 292 PRO A N 1
ATOM 2318 C CA . PRO A 1 292 ? 11.242 -4.586 -12.672 1 85.31 292 PRO A CA 1
ATOM 2319 C C . PRO A 1 292 ? 11.797 -4.66 -11.25 1 85.31 292 PRO A C 1
ATOM 2321 O O . PRO A 1 292 ? 13.016 -4.656 -11.062 1 85.31 292 PRO A O 1
ATOM 2324 N N . VAL A 1 293 ? 11.008 -4.754 -10.188 1 85.69 293 VAL A N 1
ATOM 2325 C CA . VAL A 1 293 ? 11.469 -4.773 -8.805 1 85.69 293 VAL A CA 1
ATOM 2326 C C . VAL A 1 293 ? 12.297 -6.031 -8.555 1 85.69 293 VAL A C 1
ATOM 2328 O O . VAL A 1 293 ? 13.133 -6.066 -7.648 1 85.69 293 VAL A O 1
ATOM 2331 N N . PHE A 1 294 ? 12.047 -7.039 -9.367 1 91.25 294 PHE A N 1
ATOM 2332 C CA . PHE A 1 294 ? 12.82 -8.273 -9.289 1 91.25 294 PHE A CA 1
ATOM 2333 C C . PHE A 1 294 ? 14.312 -7.984 -9.367 1 91.25 294 PHE A C 1
ATOM 2335 O O . PHE A 1 294 ? 15.109 -8.617 -8.664 1 91.25 294 PHE A O 1
ATOM 2342 N N . HIS A 1 295 ? 14.703 -7.07 -10.148 1 87.56 295 HIS A N 1
ATOM 2343 C CA . HIS A 1 295 ? 16.109 -6.824 -10.461 1 87.56 295 HIS A CA 1
ATOM 2344 C C . HIS A 1 295 ? 16.797 -6.086 -9.32 1 87.56 295 HIS A C 1
ATOM 2346 O O . HIS A 1 295 ? 18.016 -5.914 -9.344 1 87.56 295 HIS A O 1
ATOM 2352 N N . GLN A 1 296 ? 16.078 -5.77 -8.289 1 80.38 296 GLN A N 1
ATOM 2353 C CA . GLN A 1 296 ? 16.672 -5.129 -7.117 1 80.38 296 GLN A CA 1
ATOM 2354 C C . GLN A 1 296 ? 17.141 -6.164 -6.098 1 80.38 296 GLN A C 1
ATOM 2356 O O . GLN A 1 296 ? 17.891 -5.848 -5.184 1 80.38 296 GLN A O 1
ATOM 2361 N N . PHE A 1 297 ? 16.656 -7.273 -6.258 1 82.25 297 PHE A N 1
ATOM 2362 C CA . PHE A 1 297 ? 17 -8.312 -5.297 1 82.25 297 PHE A CA 1
ATOM 2363 C C . PHE A 1 297 ? 18.406 -8.844 -5.555 1 82.25 297 PHE A C 1
ATOM 2365 O O . PHE A 1 297 ? 18.906 -8.797 -6.688 1 82.25 297 PHE A O 1
ATOM 2372 N N . VAL A 1 298 ? 18.953 -9.281 -4.492 1 79.06 298 VAL A N 1
ATOM 2373 C CA . VAL A 1 298 ? 20.25 -9.906 -4.617 1 79.06 298 VAL A CA 1
ATOM 2374 C C . VAL A 1 298 ? 20.125 -11.234 -5.371 1 79.06 298 VAL A C 1
ATOM 2376 O O . VAL A 1 298 ? 19.062 -11.844 -5.387 1 79.06 298 VAL A O 1
ATOM 2379 N N . THR A 1 299 ? 21.203 -11.555 -6.043 1 76.25 299 THR A N 1
ATOM 2380 C CA . THR A 1 299 ? 21.203 -12.781 -6.84 1 76.25 299 THR A CA 1
ATOM 2381 C C . THR A 1 299 ? 21.094 -14.008 -5.945 1 76.25 299 THR A C 1
ATOM 2383 O O . THR A 1 299 ? 20.234 -14.875 -6.18 1 76.25 299 THR A O 1
ATOM 2386 N N . THR A 1 300 ? 22.078 -13.953 -4.891 1 68.31 300 THR A N 1
ATOM 2387 C CA . THR A 1 300 ? 22.172 -15.188 -4.109 1 68.31 300 THR A CA 1
ATOM 2388 C C . THR A 1 300 ? 21.469 -15.031 -2.77 1 68.31 300 THR A C 1
ATOM 2390 O O . THR A 1 300 ? 21.375 -13.922 -2.234 1 68.31 300 THR A O 1
ATOM 2393 N N . MET A 1 301 ? 20.953 -16.156 -2.354 1 62.22 301 MET A N 1
ATOM 2394 C CA . MET A 1 301 ? 20.125 -16.281 -1.149 1 62.22 301 MET A CA 1
ATOM 2395 C C . MET A 1 301 ? 20.969 -16.031 0.102 1 62.22 301 MET A C 1
ATOM 2397 O O . MET A 1 301 ? 22.062 -16.578 0.234 1 62.22 301 MET A O 1
ATOM 2401 N N . ASP A 1 302 ? 20.812 -14.938 0.783 1 61.31 302 ASP A N 1
ATOM 2402 C CA . ASP A 1 302 ? 21.312 -14.844 2.15 1 61.31 302 ASP A CA 1
ATOM 2403 C C . ASP A 1 302 ? 20.219 -15.195 3.16 1 61.31 302 ASP A C 1
ATOM 2405 O O . ASP A 1 302 ? 19.453 -14.328 3.59 1 61.31 302 ASP A O 1
ATOM 2409 N N . CYS A 1 303 ? 20.062 -16.484 3.369 1 59.59 303 CYS A N 1
ATOM 2410 C CA . CYS A 1 303 ? 18.938 -16.984 4.141 1 59.59 303 CYS A CA 1
ATOM 2411 C C . CYS A 1 303 ? 19.078 -16.641 5.617 1 59.59 303 CYS A C 1
ATOM 2413 O O . CYS A 1 303 ? 18.172 -16.891 6.414 1 59.59 303 CYS A O 1
ATOM 2415 N N . THR A 1 304 ? 20.328 -16.234 5.984 1 53.69 304 THR A N 1
ATOM 2416 C CA . THR A 1 304 ? 20.562 -15.984 7.402 1 53.69 304 THR A CA 1
ATOM 2417 C C . THR A 1 304 ? 19.906 -14.672 7.828 1 53.69 304 THR A C 1
ATOM 2419 O O . THR A 1 304 ? 19.422 -14.555 8.953 1 53.69 304 THR A O 1
ATOM 2422 N N . ASN A 1 305 ? 20.422 -13.633 7.098 1 43.72 305 ASN A N 1
ATOM 2423 C CA . ASN A 1 305 ? 20.094 -12.328 7.664 1 43.72 305 ASN A CA 1
ATOM 2424 C C . ASN A 1 305 ? 18.703 -11.867 7.23 1 43.72 305 ASN A C 1
ATOM 2426 O O . ASN A 1 305 ? 17.891 -11.438 8.062 1 43.72 305 ASN A O 1
ATOM 2430 N N . ILE A 1 306 ? 18.641 -11.047 6.039 1 45.34 306 ILE A N 1
ATOM 2431 C CA . ILE A 1 306 ? 17.891 -9.867 5.613 1 45.34 306 ILE A CA 1
ATOM 2432 C C . ILE A 1 306 ? 16.562 -10.305 4.98 1 45.34 306 ILE A C 1
ATOM 2434 O O . ILE A 1 306 ? 15.68 -9.484 4.758 1 45.34 306 ILE A O 1
ATOM 2438 N N . GLY A 1 307 ? 16.094 -11.391 5.367 1 52.62 307 GLY A N 1
ATOM 2439 C CA . GLY A 1 307 ? 14.867 -11.75 4.68 1 52.62 307 GLY A CA 1
ATOM 2440 C C . GLY A 1 307 ? 15.102 -12.625 3.463 1 52.62 307 GLY A C 1
ATOM 2441 O O . GLY A 1 307 ? 16.219 -12.711 2.961 1 52.62 307 GLY A O 1
ATOM 2442 N N . ILE A 1 308 ? 14.281 -13.727 3.111 1 56.62 308 ILE A N 1
ATOM 2443 C CA . ILE A 1 308 ? 14.469 -14.938 2.318 1 56.62 308 ILE A CA 1
ATOM 2444 C C . ILE A 1 308 ? 14.367 -14.602 0.833 1 56.62 308 ILE A C 1
ATOM 2446 O O . ILE A 1 308 ? 14.727 -15.414 -0.019 1 56.62 308 ILE A O 1
ATOM 2450 N N . SER A 1 309 ? 14.195 -13.258 0.428 1 69.56 309 SER A N 1
ATOM 2451 C CA . SER A 1 309 ? 13.852 -13.312 -0.991 1 69.56 309 SER A CA 1
ATOM 2452 C C . SER A 1 309 ? 15.023 -12.852 -1.856 1 69.56 309 SER A C 1
ATOM 2454 O O . SER A 1 309 ? 15.602 -11.789 -1.614 1 69.56 309 SER A O 1
ATOM 2456 N N . SER A 1 310 ? 15.594 -13.625 -2.566 1 82.81 310 SER A N 1
ATOM 2457 C CA . SER A 1 310 ? 16.578 -13.406 -3.625 1 82.81 310 SER A CA 1
ATOM 2458 C C . SER A 1 310 ? 15.984 -13.734 -4.996 1 82.81 310 SER A C 1
ATOM 2460 O O . SER A 1 310 ? 14.883 -14.266 -5.09 1 82.81 310 SER A O 1
ATOM 2462 N N . LYS A 1 311 ? 16.766 -13.336 -6.023 1 89.69 311 LYS A N 1
ATOM 2463 C CA . LYS A 1 311 ? 16.328 -13.695 -7.367 1 89.69 311 LYS A CA 1
ATOM 2464 C C . LYS A 1 311 ? 16.141 -15.211 -7.492 1 89.69 311 LYS A C 1
ATOM 2466 O O . LYS A 1 311 ? 15.156 -15.68 -8.062 1 89.69 311 LYS A O 1
ATOM 2471 N N . GLU A 1 312 ? 17.016 -15.938 -6.867 1 90.12 312 GLU A N 1
ATOM 2472 C CA . GLU A 1 312 ? 16.969 -17.391 -6.93 1 90.12 312 GLU A CA 1
ATOM 2473 C C . GLU A 1 312 ? 15.727 -17.938 -6.238 1 90.12 312 GLU A C 1
ATOM 2475 O O . GLU A 1 312 ? 15.039 -18.812 -6.773 1 90.12 312 GLU A O 1
ATOM 2480 N N . SER A 1 313 ? 15.484 -17.438 -5.09 1 89.12 313 SER A N 1
ATOM 2481 C CA . SER A 1 313 ? 14.352 -17.953 -4.324 1 89.12 313 SER A CA 1
ATOM 2482 C C . SER A 1 313 ? 13.023 -17.578 -4.988 1 89.12 313 SER A C 1
ATOM 2484 O O . SER A 1 313 ? 12.07 -18.375 -4.953 1 89.12 313 SER A O 1
ATOM 2486 N N . ILE A 1 314 ? 12.945 -16.453 -5.559 1 91.69 314 ILE A N 1
ATOM 2487 C CA . ILE A 1 314 ? 11.734 -16 -6.242 1 91.69 314 ILE A CA 1
ATOM 2488 C C . ILE A 1 314 ? 11.477 -16.891 -7.457 1 91.69 314 ILE A C 1
ATOM 2490 O O . ILE A 1 314 ? 10.352 -17.344 -7.668 1 91.69 314 ILE A O 1
ATOM 2494 N N . ILE A 1 315 ? 12.539 -17.125 -8.227 1 94.56 315 ILE A N 1
ATOM 2495 C CA . ILE A 1 315 ? 12.406 -17.953 -9.414 1 94.56 315 ILE A CA 1
ATOM 2496 C C . ILE A 1 315 ? 12.016 -19.375 -9 1 94.56 315 ILE A C 1
ATOM 2498 O O . ILE A 1 315 ? 11.133 -19.984 -9.609 1 94.56 315 ILE A O 1
ATOM 2502 N N . LEU A 1 316 ? 12.656 -19.891 -7.969 1 94.12 316 LEU A N 1
ATOM 2503 C CA . LEU A 1 316 ? 12.305 -21.234 -7.52 1 94.12 316 LEU A CA 1
ATOM 2504 C C . LEU A 1 316 ? 10.844 -21.297 -7.098 1 94.12 316 LEU A C 1
ATOM 2506 O O . LEU A 1 316 ? 10.148 -22.266 -7.41 1 94.12 316 LEU A O 1
ATOM 2510 N N . HIS A 1 317 ? 10.422 -20.344 -6.359 1 94.44 317 HIS A N 1
ATOM 2511 C CA . HIS A 1 317 ? 9.023 -20.25 -5.973 1 94.44 317 HIS A CA 1
ATOM 2512 C C . HIS A 1 317 ? 8.109 -20.375 -7.184 1 94.44 317 HIS A C 1
A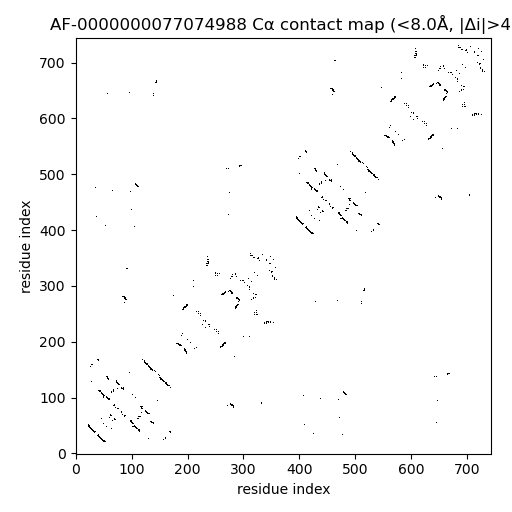TOM 2514 O O . HIS A 1 317 ? 7.168 -21.172 -7.18 1 94.44 317 HIS A O 1
ATOM 2520 N N . LYS A 1 318 ? 8.383 -19.625 -8.219 1 96.12 318 LYS A N 1
ATOM 2521 C CA . LYS A 1 318 ? 7.535 -19.625 -9.406 1 96.12 318 LYS A CA 1
ATOM 2522 C C . LYS A 1 318 ? 7.672 -20.922 -10.188 1 96.12 318 LYS A C 1
ATOM 2524 O O . LYS A 1 318 ? 6.688 -21.438 -10.734 1 96.12 318 LYS A O 1
ATOM 2529 N N . LEU A 1 319 ? 8.883 -21.469 -10.211 1 96.56 319 LEU A N 1
ATOM 2530 C CA . LEU A 1 319 ? 9.078 -22.75 -10.891 1 96.56 319 LEU A CA 1
ATOM 2531 C C . LEU A 1 319 ? 8.305 -23.859 -10.195 1 96.56 319 LEU A C 1
ATOM 2533 O O . LEU A 1 319 ? 7.801 -24.781 -10.852 1 96.56 319 LEU A O 1
ATOM 2537 N N . SER A 1 320 ? 8.258 -23.781 -8.867 1 96.88 320 SER A N 1
ATOM 2538 C CA . SER A 1 320 ? 7.496 -24.812 -8.148 1 96.88 320 SER A CA 1
ATOM 2539 C C . SER A 1 320 ? 6.016 -24.734 -8.5 1 96.88 320 SER A C 1
ATOM 2541 O O . SER A 1 320 ? 5.32 -25.766 -8.477 1 96.88 320 SER A O 1
ATOM 2543 N N . GLN A 1 321 ? 5.555 -23.594 -8.828 1 94.69 321 GLN A N 1
ATOM 2544 C CA . GLN A 1 321 ? 4.172 -23.422 -9.273 1 94.69 321 GLN A CA 1
ATOM 2545 C C . GLN A 1 321 ? 3.996 -23.891 -10.711 1 94.69 321 GLN A C 1
ATOM 2547 O O . GLN A 1 321 ? 3.047 -24.609 -11.023 1 94.69 321 GLN A O 1
ATOM 2552 N N . VAL A 1 322 ? 4.902 -23.531 -11.555 1 95.44 322 VAL A N 1
ATOM 2553 C CA . VAL A 1 322 ? 4.816 -23.797 -12.984 1 95.44 322 VAL A CA 1
ATOM 2554 C C . VAL A 1 322 ? 4.941 -25.297 -13.242 1 95.44 322 VAL A C 1
ATOM 2556 O O . VAL A 1 322 ? 4.188 -25.859 -14.031 1 95.44 322 VAL A O 1
ATOM 2559 N N . PHE A 1 323 ? 5.852 -25.922 -12.547 1 95.88 323 PHE A N 1
ATOM 2560 C CA . PHE A 1 323 ? 6.16 -27.312 -12.891 1 95.88 323 PHE A CA 1
ATOM 2561 C C . PHE A 1 323 ? 5.715 -28.25 -11.773 1 95.88 323 PHE A C 1
ATOM 2563 O O . PHE A 1 323 ? 5.453 -29.438 -12.016 1 95.88 323 PHE A O 1
ATOM 2570 N N . GLY A 1 324 ? 5.66 -27.719 -10.523 1 95.38 324 GLY A N 1
ATOM 2571 C CA . GLY A 1 324 ? 5.398 -28.578 -9.383 1 95.38 324 GLY A CA 1
ATOM 2572 C C . GLY A 1 324 ? 3.965 -28.5 -8.898 1 95.38 324 GLY A C 1
ATOM 2573 O O . GLY A 1 324 ? 3.568 -29.234 -7.996 1 95.38 324 GLY A O 1
ATOM 2574 N N . SER A 1 325 ? 3.191 -27.547 -9.383 1 92.56 325 SER A N 1
ATOM 2575 C CA . SER A 1 325 ? 1.788 -27.344 -9.039 1 92.56 325 SER A CA 1
ATOM 2576 C C . SER A 1 325 ? 1.627 -26.984 -7.566 1 92.56 325 SER A C 1
ATOM 2578 O O . SER A 1 325 ? 0.664 -27.406 -6.918 1 92.56 325 SER A O 1
ATOM 2580 N N . THR A 1 326 ? 2.666 -26.406 -6.977 1 95.12 326 THR A N 1
ATOM 2581 C CA . THR A 1 326 ? 2.527 -25.906 -5.613 1 95.12 326 THR A CA 1
ATOM 2582 C C . THR A 1 326 ? 1.542 -24.734 -5.566 1 95.12 326 THR A C 1
ATOM 2584 O O . THR A 1 326 ? 1.18 -24.188 -6.605 1 95.12 326 THR A O 1
ATOM 2587 N N . GLN A 1 327 ? 1.094 -24.5 -4.344 1 88.69 327 GLN A N 1
ATOM 2588 C CA . GLN A 1 327 ? 0.094 -23.453 -4.117 1 88.69 327 GLN A CA 1
ATOM 2589 C C . GLN A 1 327 ? 0.621 -22.375 -3.17 1 88.69 327 GLN A C 1
ATOM 2591 O O . GLN A 1 327 ? 1.685 -22.547 -2.568 1 88.69 327 GLN A O 1
ATOM 2596 N N . ASN A 1 328 ? -0.073 -21.281 -3.254 1 86.06 328 ASN A N 1
ATOM 2597 C CA . ASN A 1 328 ? 0.141 -20.234 -2.262 1 86.06 328 ASN A CA 1
ATOM 2598 C C . ASN A 1 328 ? -0.982 -20.203 -1.229 1 86.06 328 ASN A C 1
ATOM 2600 O O . ASN A 1 328 ? -2.098 -19.766 -1.533 1 86.06 328 ASN A O 1
ATOM 2604 N N . TYR A 1 329 ? -0.703 -20.625 -0.056 1 80.38 329 TYR A N 1
ATOM 2605 C CA . TYR A 1 329 ? -1.712 -20.703 0.994 1 80.38 329 TYR A CA 1
ATOM 2606 C C . TYR A 1 329 ? -1.752 -19.406 1.804 1 80.38 329 TYR A C 1
ATOM 2608 O O . TYR A 1 329 ? -2.135 -19.422 2.977 1 80.38 329 TYR A O 1
ATOM 2616 N N . ASN A 1 330 ? -1.343 -18.297 1.291 1 76.81 330 ASN A N 1
ATOM 2617 C CA . ASN A 1 330 ? -1.333 -16.984 1.924 1 76.81 330 ASN A CA 1
ATOM 2618 C C . ASN A 1 330 ? -0.521 -16.984 3.215 1 76.81 330 ASN A C 1
ATOM 2620 O O . ASN A 1 330 ? -0.954 -16.438 4.23 1 76.81 330 ASN A O 1
ATOM 2624 N N . VAL A 1 331 ? 0.498 -17.766 3.285 1 80.94 331 VAL A N 1
ATOM 2625 C CA . VAL A 1 331 ? 1.479 -17.828 4.363 1 80.94 331 VAL A CA 1
ATOM 2626 C C . VAL A 1 331 ? 2.809 -17.25 3.885 1 80.94 331 VAL A C 1
ATOM 2628 O O . VAL A 1 331 ? 3.41 -17.766 2.938 1 80.94 331 VAL A O 1
ATOM 2631 N N . TYR A 1 332 ? 3.156 -16.203 4.512 1 80.19 332 TYR A N 1
ATOM 2632 C CA . TYR A 1 332 ? 4.34 -15.484 4.043 1 80.19 332 TYR A CA 1
ATOM 2633 C C . TYR A 1 332 ? 5.352 -15.305 5.168 1 80.19 332 TYR A C 1
ATOM 2635 O O . TYR A 1 332 ? 4.973 -15.133 6.328 1 80.19 332 TYR A O 1
ATOM 2643 N N . GLY A 1 333 ? 6.676 -15.328 4.785 1 78.56 333 GLY A N 1
ATOM 2644 C CA . GLY A 1 333 ? 7.73 -15.164 5.773 1 78.56 333 GLY A CA 1
ATOM 2645 C C . GLY A 1 333 ? 8.156 -16.484 6.41 1 78.56 333 GLY A C 1
ATOM 2646 O O . GLY A 1 333 ? 7.359 -17.406 6.508 1 78.56 333 GLY A O 1
ATOM 2647 N N . GLN A 1 334 ? 9.305 -16.5 6.945 1 81.69 334 GLN A N 1
ATOM 2648 C CA . GLN A 1 334 ? 9.891 -17.734 7.438 1 81.69 334 GLN A CA 1
ATOM 2649 C C . GLN A 1 334 ? 9.164 -18.234 8.68 1 81.69 334 GLN A C 1
ATOM 2651 O O . GLN A 1 334 ? 8.875 -19.422 8.812 1 81.69 334 GLN A O 1
ATOM 2656 N N . ASP A 1 335 ? 8.836 -17.328 9.562 1 80.38 335 ASP A N 1
ATOM 2657 C CA . ASP A 1 335 ? 8.203 -17.75 10.812 1 80.38 335 ASP A CA 1
ATOM 2658 C C . ASP A 1 335 ? 6.832 -18.359 10.562 1 80.38 335 ASP A C 1
ATOM 2660 O O . ASP A 1 335 ? 6.484 -19.375 11.164 1 80.38 335 ASP A O 1
ATOM 2664 N N . ASN A 1 336 ? 6.121 -17.781 9.672 1 82.75 336 ASN A N 1
ATOM 2665 C CA . ASN A 1 336 ? 4.793 -18.312 9.367 1 82.75 336 ASN A CA 1
ATOM 2666 C C . ASN A 1 336 ? 4.879 -19.625 8.602 1 82.75 336 ASN A C 1
ATOM 2668 O O . ASN A 1 336 ? 4.02 -20.5 8.766 1 82.75 336 ASN A O 1
ATOM 2672 N N . ASN A 1 337 ? 5.883 -19.75 7.828 1 89.69 337 ASN A N 1
ATOM 2673 C CA . ASN A 1 337 ? 6.059 -21.016 7.121 1 89.69 337 ASN A CA 1
ATOM 2674 C C . ASN A 1 337 ? 6.453 -22.141 8.07 1 89.69 337 ASN A C 1
ATOM 2676 O O . ASN A 1 337 ? 6.02 -23.281 7.902 1 89.69 337 ASN A O 1
ATOM 2680 N N . LYS A 1 338 ? 7.293 -21.766 9.062 1 90.88 338 LYS A N 1
ATOM 2681 C CA . LYS A 1 338 ? 7.602 -22.75 10.102 1 90.88 338 LYS A CA 1
ATOM 2682 C C . LYS A 1 338 ? 6.336 -23.188 10.836 1 90.88 338 LYS A C 1
ATOM 2684 O O . LYS A 1 338 ? 6.145 -24.375 11.102 1 90.88 338 LYS A O 1
ATOM 2689 N N . GLU A 1 339 ? 5.543 -22.25 11.102 1 89.94 339 GLU A N 1
ATOM 2690 C CA . GLU A 1 339 ? 4.289 -22.547 11.797 1 89.94 339 GLU A CA 1
ATOM 2691 C C . GLU A 1 339 ? 3.379 -23.422 10.93 1 89.94 339 GLU A C 1
ATOM 2693 O O . GLU A 1 339 ? 2.695 -24.297 11.445 1 89.94 339 GLU A O 1
ATOM 2698 N N . LEU A 1 340 ? 3.34 -23.156 9.617 1 92.5 340 LEU A N 1
ATOM 2699 C CA . LEU A 1 340 ? 2.545 -23.969 8.711 1 92.5 340 LEU A CA 1
ATOM 2700 C C . LEU A 1 340 ? 3.016 -25.422 8.727 1 92.5 340 LEU A C 1
ATOM 2702 O O . LEU A 1 340 ? 2.197 -26.344 8.719 1 92.5 340 LEU A O 1
ATOM 2706 N N . ALA A 1 341 ? 4.32 -25.594 8.742 1 96.56 341 ALA A N 1
ATOM 2707 C CA . ALA A 1 341 ? 4.887 -26.938 8.781 1 96.56 341 ALA A CA 1
ATOM 2708 C C . ALA A 1 341 ? 4.422 -27.703 10.023 1 96.56 341 ALA A C 1
ATOM 2710 O O . ALA A 1 341 ? 4.156 -28.906 9.961 1 96.56 341 ALA A O 1
ATOM 2711 N N . VAL A 1 342 ? 4.285 -26.984 11.133 1 96 342 VAL A N 1
ATOM 2712 C CA . VAL A 1 342 ? 3.889 -27.578 12.398 1 96 342 VAL A CA 1
ATOM 2713 C C . VAL A 1 342 ? 2.385 -27.859 12.398 1 96 342 VAL A C 1
ATOM 2715 O O . VAL A 1 342 ? 1.942 -28.938 12.773 1 96 342 VAL A O 1
ATOM 2718 N N . THR A 1 343 ? 1.596 -26.938 11.891 1 94.62 343 THR A N 1
ATOM 2719 C CA . THR A 1 343 ? 0.148 -26.984 12.062 1 94.62 343 THR A CA 1
ATOM 2720 C C . THR A 1 343 ? -0.507 -27.781 10.938 1 94.62 343 THR A C 1
ATOM 2722 O O . THR A 1 343 ? -1.568 -28.375 11.125 1 94.62 343 THR A O 1
ATOM 2725 N N . SER A 1 344 ? 0.094 -27.719 9.758 1 96.62 344 SER A N 1
ATOM 2726 C CA . SER A 1 344 ? -0.479 -28.406 8.609 1 96.62 344 SER A CA 1
ATOM 2727 C C . SER A 1 344 ? 0.609 -28.906 7.664 1 96.62 344 SER A C 1
ATOM 2729 O O . SER A 1 344 ? 0.772 -28.359 6.566 1 96.62 344 SER A O 1
ATOM 2731 N N . PRO A 1 345 ? 1.229 -29.984 8.016 1 97.44 345 PRO A N 1
ATOM 2732 C CA . PRO A 1 345 ? 2.277 -30.531 7.156 1 97.44 345 PRO A CA 1
ATOM 2733 C C . PRO A 1 345 ? 1.779 -30.859 5.746 1 97.44 345 PRO A C 1
ATOM 2735 O O . PRO A 1 345 ? 2.533 -30.734 4.777 1 97.44 345 PRO A O 1
ATOM 2738 N N . GLU A 1 346 ? 0.533 -31.219 5.594 1 96.44 346 GLU A N 1
ATOM 2739 C CA . GLU A 1 346 ? -0.04 -31.5 4.281 1 96.44 346 GLU A CA 1
ATOM 2740 C C . GLU A 1 346 ? -0.042 -30.25 3.4 1 96.44 346 GLU A C 1
ATOM 2742 O O . GLU A 1 346 ? 0.227 -30.344 2.201 1 96.44 346 GLU A O 1
ATOM 2747 N N . ALA A 1 347 ? -0.31 -29.141 4.02 1 95.38 347 ALA A N 1
ATOM 2748 C CA . ALA A 1 347 ? -0.279 -27.891 3.281 1 95.38 347 ALA A CA 1
ATOM 2749 C C . ALA A 1 347 ? 1.156 -27.453 2.994 1 95.38 347 ALA A C 1
ATOM 2751 O O . ALA A 1 347 ? 1.458 -26.969 1.901 1 95.38 347 ALA A O 1
ATOM 2752 N N . ALA A 1 348 ? 1.99 -27.672 3.943 1 97.69 348 ALA A N 1
ATOM 2753 C CA . ALA A 1 348 ? 3.377 -27.234 3.82 1 97.69 348 ALA A CA 1
ATOM 2754 C C . ALA A 1 348 ? 4.059 -27.906 2.625 1 97.69 348 ALA A C 1
ATOM 2756 O O . ALA A 1 348 ? 4.805 -27.25 1.891 1 97.69 348 ALA A O 1
ATOM 2757 N N . VAL A 1 349 ? 3.748 -29.156 2.361 1 98.19 349 VAL A N 1
ATOM 2758 C CA . VAL A 1 349 ? 4.461 -29.891 1.328 1 98.19 349 VAL A CA 1
ATOM 2759 C C . VAL A 1 349 ? 3.957 -29.469 -0.051 1 98.19 349 VAL A C 1
ATOM 2761 O O . VAL A 1 349 ? 4.578 -29.781 -1.068 1 98.19 349 VAL A O 1
ATOM 2764 N N . THR A 1 350 ? 2.887 -28.688 -0.126 1 97.25 350 THR A N 1
ATOM 2765 C CA . THR A 1 350 ? 2.389 -28.188 -1.402 1 97.25 350 THR A CA 1
ATOM 2766 C C . THR A 1 350 ? 2.396 -26.672 -1.425 1 97.25 350 THR A C 1
ATOM 2768 O O . THR A 1 350 ? 1.748 -26.047 -2.271 1 97.25 350 THR A O 1
ATOM 2771 N N . HIS A 1 351 ? 3.1 -26.109 -0.488 1 96.38 351 HIS A N 1
ATOM 2772 C CA . HIS A 1 351 ? 3.205 -24.656 -0.391 1 96.38 351 HIS A CA 1
ATOM 2773 C C . HIS A 1 351 ? 4.488 -24.156 -1.039 1 96.38 351 HIS A C 1
ATOM 2775 O O . HIS A 1 351 ? 5.586 -24.594 -0.679 1 96.38 351 HIS A O 1
ATOM 2781 N N . SER A 1 352 ? 4.41 -23.234 -1.916 1 95.38 352 SER A N 1
ATOM 2782 C CA . SER A 1 352 ? 5.539 -22.766 -2.717 1 95.38 352 SER A CA 1
ATOM 2783 C C . SER A 1 352 ? 6.633 -22.172 -1.838 1 95.38 352 SER A C 1
ATOM 2785 O O . SER A 1 352 ? 7.82 -22.422 -2.062 1 95.38 352 SER A O 1
ATOM 2787 N N . ASP A 1 353 ? 6.273 -21.406 -0.833 1 92.31 353 ASP A N 1
ATOM 2788 C CA . ASP A 1 353 ? 7.258 -20.766 0.033 1 92.31 353 ASP A CA 1
ATOM 2789 C C . ASP A 1 353 ? 8.086 -21.797 0.788 1 92.31 353 ASP A C 1
ATOM 2791 O O . ASP A 1 353 ? 9.25 -21.562 1.1 1 92.31 353 ASP A O 1
ATOM 2795 N N . SER A 1 354 ? 7.449 -22.938 1.08 1 94.56 354 SER A N 1
ATOM 2796 C CA . SER A 1 354 ? 8.18 -23.984 1.781 1 94.56 354 SER A CA 1
ATOM 2797 C C . SER A 1 354 ? 9.406 -24.438 0.984 1 94.56 354 SER A C 1
ATOM 2799 O O . SER A 1 354 ? 10.461 -24.703 1.557 1 94.56 354 SER A O 1
ATOM 2801 N N . TYR A 1 355 ? 9.266 -24.484 -0.26 1 94.25 355 TYR A N 1
ATOM 2802 C CA . TYR A 1 355 ? 10.359 -24.906 -1.128 1 94.25 355 TYR A CA 1
ATOM 2803 C C . TYR A 1 355 ? 11.445 -23.828 -1.202 1 94.25 355 TYR A C 1
ATOM 2805 O O . TYR A 1 355 ? 12.633 -24.141 -1.244 1 94.25 355 TYR A O 1
ATOM 2813 N N . GLU A 1 356 ? 11.031 -22.594 -1.227 1 90.25 356 GLU A N 1
ATOM 2814 C CA . GLU A 1 356 ? 11.984 -21.484 -1.143 1 90.25 356 GLU A CA 1
ATOM 2815 C C . GLU A 1 356 ? 12.812 -21.562 0.133 1 90.25 356 GLU A C 1
ATOM 2817 O O . GLU A 1 356 ? 14.039 -21.453 0.09 1 90.25 356 GLU A O 1
ATOM 2822 N N . CYS A 1 357 ? 12.109 -21.75 1.219 1 88.81 357 CYS A N 1
ATOM 2823 C CA . CYS A 1 357 ? 12.766 -21.797 2.52 1 88.81 357 CYS A CA 1
ATOM 2824 C C . CYS A 1 357 ? 13.688 -23 2.623 1 88.81 357 CYS A C 1
ATOM 2826 O O . CYS A 1 357 ? 14.836 -22.875 3.059 1 88.81 357 CYS A O 1
ATOM 2828 N N . TYR A 1 358 ? 13.195 -24.125 2.26 1 92.06 358 TYR A N 1
ATOM 2829 C CA . TYR A 1 358 ? 14 -25.328 2.318 1 92.06 358 TYR A CA 1
ATOM 2830 C C . TYR A 1 358 ? 15.25 -25.203 1.454 1 92.06 358 TYR A C 1
ATOM 2832 O O . TYR A 1 358 ? 16.359 -25.5 1.9 1 92.06 358 TYR A O 1
ATOM 2840 N N . TYR A 1 359 ? 15.039 -24.75 0.228 1 91.06 359 TYR A N 1
ATOM 2841 C CA . TYR A 1 359 ? 16.141 -24.578 -0.717 1 91.06 359 TYR A CA 1
ATOM 2842 C C . TYR A 1 359 ? 17.188 -23.625 -0.16 1 91.06 359 TYR A C 1
ATOM 2844 O O . TYR A 1 359 ? 18.391 -23.906 -0.221 1 91.06 359 TYR A O 1
ATOM 2852 N N . CYS A 1 360 ? 16.781 -22.562 0.355 1 84.19 360 CYS A N 1
ATOM 2853 C CA . CYS A 1 360 ? 17.688 -21.547 0.888 1 84.19 360 CYS A CA 1
ATOM 2854 C C . CYS A 1 360 ? 18.516 -22.109 2.035 1 84.19 360 CYS A C 1
ATOM 2856 O O . CYS A 1 360 ? 19.719 -21.844 2.131 1 84.19 360 CYS A O 1
ATOM 2858 N N . HIS A 1 361 ? 17.891 -22.875 2.865 1 84.38 361 HIS A N 1
ATOM 2859 C CA . HIS A 1 361 ? 18.547 -23.344 4.078 1 84.38 361 HIS A CA 1
ATOM 2860 C C . HIS A 1 361 ? 19.281 -24.656 3.828 1 84.38 361 HIS A C 1
ATOM 2862 O O . HIS A 1 361 ? 20 -25.156 4.699 1 84.38 361 HIS A O 1
ATOM 2868 N N . SER A 1 362 ? 19.047 -25.219 2.717 1 83.5 362 SER A N 1
ATOM 2869 C CA . SER A 1 362 ? 19.75 -26.453 2.391 1 83.5 362 SER A CA 1
ATOM 2870 C C . SER A 1 362 ? 21.172 -26.172 1.914 1 83.5 362 SER A C 1
ATOM 2872 O O . SER A 1 362 ? 22.047 -27.047 1.97 1 83.5 362 SER A O 1
ATOM 2874 N N . TYR A 1 363 ? 21.422 -24.875 1.255 1 67.62 363 TYR A N 1
ATOM 2875 C CA . TYR A 1 363 ? 22.734 -24.484 0.768 1 67.62 363 TYR A CA 1
ATOM 2876 C C . TYR A 1 363 ? 23.625 -24 1.911 1 67.62 363 TYR A C 1
ATOM 2878 O O . TYR A 1 363 ? 24.844 -24.156 1.868 1 67.62 363 TYR A O 1
ATOM 2886 N N . GLY A 1 364 ? 23.188 -22.844 2.664 1 51.66 364 GLY A N 1
ATOM 2887 C CA . GLY A 1 364 ? 24.078 -22.375 3.711 1 51.66 364 GLY A CA 1
ATOM 2888 C C . GLY A 1 364 ? 24.859 -23.484 4.379 1 51.66 364 GLY A C 1
ATOM 2889 O O . GLY A 1 364 ? 25.875 -23.234 5.043 1 51.66 364 GLY A O 1
ATOM 2890 N N . HIS A 1 365 ? 24.391 -24.594 4.266 1 41.75 365 HIS A N 1
ATOM 2891 C CA . HIS A 1 365 ? 25.219 -25.656 4.809 1 41.75 365 HIS A CA 1
ATOM 2892 C C . HIS A 1 365 ? 26.359 -26 3.869 1 41.75 365 HIS A C 1
ATOM 2894 O O . HIS A 1 365 ? 27.391 -26.516 4.305 1 41.75 365 HIS A O 1
ATOM 2900 N N . PHE A 1 366 ? 26.312 -25.75 2.545 1 35.22 366 PHE A N 1
ATOM 2901 C CA . PHE A 1 366 ? 27.484 -26.172 1.779 1 35.22 366 PHE A CA 1
ATOM 2902 C C . PHE A 1 366 ? 28.516 -25.062 1.715 1 35.22 366 PHE A C 1
ATOM 2904 O O . PHE A 1 366 ? 29.719 -25.312 1.825 1 35.22 366 PHE A O 1
ATOM 2911 N N . ASP A 1 367 ? 28.203 -23.844 1.271 1 34.78 367 ASP A N 1
ATOM 2912 C CA . ASP A 1 367 ? 29.281 -22.875 1.066 1 34.78 367 ASP A CA 1
ATOM 2913 C C . ASP A 1 367 ? 29.734 -22.25 2.389 1 34.78 367 ASP A C 1
ATOM 2915 O O . ASP A 1 367 ? 30.578 -21.359 2.408 1 34.78 367 ASP A O 1
ATOM 2919 N N . HIS A 1 368 ? 29.234 -22.312 3.465 1 32.59 368 HIS A N 1
ATOM 2920 C CA . HIS A 1 368 ? 30.125 -22 4.57 1 32.59 368 HIS A CA 1
ATOM 2921 C C . HIS A 1 368 ? 31.422 -22.797 4.473 1 32.59 368 HIS A C 1
ATOM 2923 O O . HIS A 1 368 ? 32.375 -22.547 5.238 1 32.59 368 HIS A O 1
ATOM 2929 N N . MET A 1 369 ? 31.641 -23.859 3.713 1 28.28 369 MET A N 1
ATOM 2930 C CA . MET A 1 369 ? 32.969 -24.438 3.588 1 28.28 369 MET A CA 1
ATOM 2931 C C . MET A 1 369 ? 33.844 -23.625 2.646 1 28.28 369 MET A C 1
ATOM 2933 O O . MET A 1 369 ? 35.062 -23.797 2.6 1 28.28 369 MET A O 1
ATOM 2937 N N . ILE A 1 370 ? 33.438 -22.891 1.64 1 27.33 370 ILE A N 1
ATOM 2938 C CA . ILE A 1 370 ? 34.5 -22.281 0.853 1 27.33 370 ILE A CA 1
ATOM 2939 C C . ILE A 1 370 ? 34.938 -20.984 1.521 1 27.33 370 ILE A C 1
ATOM 2941 O O . ILE A 1 370 ? 36.094 -20.547 1.346 1 27.33 370 ILE A O 1
ATOM 2945 N N . TYR A 1 371 ? 34.094 -20.031 1.993 1 25.47 371 TYR A N 1
ATOM 2946 C CA . TYR A 1 371 ? 34.781 -18.859 2.539 1 25.47 371 TYR A CA 1
ATOM 2947 C C . TYR A 1 371 ? 35.125 -19.062 4.008 1 25.47 371 TYR A C 1
ATOM 2949 O O . TYR A 1 371 ? 35.375 -18.094 4.734 1 25.47 371 TYR A O 1
ATOM 2957 N N . MET A 1 372 ? 35.156 -20.266 4.496 1 19.72 372 MET A N 1
ATOM 2958 C CA . MET A 1 372 ? 36.188 -20.328 5.523 1 19.72 372 MET A CA 1
ATOM 2959 C C . MET A 1 372 ? 37.562 -20.375 4.902 1 19.72 372 MET A C 1
ATOM 2961 O O . MET A 1 372 ? 37.781 -21.031 3.883 1 19.72 372 MET A O 1
ATOM 2965 N N . MET B 1 1 ? -7.828 52.969 -62.188 1 27.11 1 MET B N 1
ATOM 2966 C CA . MET B 1 1 ? -7.184 51.75 -61.688 1 27.11 1 MET B CA 1
ATOM 2967 C C . MET B 1 1 ? -7.961 51.188 -60.5 1 27.11 1 MET B C 1
ATOM 2969 O O . MET B 1 1 ? -8.227 51.875 -59.531 1 27.11 1 MET B O 1
ATOM 2973 N N . ASP B 1 2 ? -8.891 50.188 -60.812 1 29.55 2 ASP B N 1
ATOM 2974 C CA . ASP B 1 2 ? -9.898 49.469 -60.031 1 29.55 2 ASP B CA 1
ATOM 2975 C C . ASP B 1 2 ? -9.25 48.688 -58.906 1 29.55 2 ASP B C 1
ATOM 2977 O O . ASP B 1 2 ? -8.352 47.875 -59.125 1 29.55 2 ASP B O 1
ATOM 2981 N N . TRP B 1 3 ? -9.062 49.312 -57.719 1 29.77 3 TRP B N 1
ATOM 2982 C CA . TRP B 1 3 ? -8.516 48.875 -56.469 1 29.77 3 TRP B CA 1
ATOM 2983 C C . TRP B 1 3 ? -9.281 47.656 -55.938 1 29.77 3 TRP B C 1
ATOM 2985 O O . TRP B 1 3 ? -10.469 47.719 -55.656 1 29.77 3 TRP B O 1
ATOM 2995 N N . ASN B 1 4 ? -9.094 46.438 -56.594 1 28.31 4 ASN B N 1
ATOM 2996 C CA . ASN B 1 4 ? -9.641 45.156 -56.188 1 28.31 4 ASN B CA 1
ATOM 2997 C C . ASN B 1 4 ? -9.289 44.844 -54.75 1 28.31 4 ASN B C 1
ATOM 2999 O O . ASN B 1 4 ? -8.117 44.875 -54.344 1 28.31 4 ASN B O 1
ATOM 3003 N N . THR B 1 5 ? -10.164 45.125 -53.781 1 29 5 THR B N 1
ATOM 3004 C CA . THR B 1 5 ? -10.18 44.875 -52.344 1 29 5 THR B CA 1
ATOM 3005 C C . THR B 1 5 ? -9.961 43.375 -52.062 1 29 5 THR B C 1
ATOM 3007 O O . THR B 1 5 ? -10.766 42.531 -52.469 1 29 5 THR B O 1
ATOM 3010 N N . MET B 1 6 ? -8.758 42.875 -52.125 1 26.19 6 MET B N 1
ATOM 3011 C CA . MET B 1 6 ? -8.453 41.531 -51.719 1 26.19 6 MET B CA 1
ATOM 3012 C C . MET B 1 6 ? -8.93 41.25 -50.281 1 26.19 6 MET B C 1
ATOM 3014 O O . MET B 1 6 ? -8.508 41.938 -49.344 1 26.19 6 MET B O 1
ATOM 3018 N N . LYS B 1 7 ? -10.148 40.781 -50.125 1 29.17 7 LYS B N 1
ATOM 3019 C CA . LYS B 1 7 ? -10.664 40.312 -48.844 1 29.17 7 LYS B CA 1
ATOM 3020 C C . LYS B 1 7 ? -9.789 39.188 -48.281 1 29.17 7 LYS B C 1
ATOM 3022 O O . LYS B 1 7 ? -9.539 38.188 -48.938 1 29.17 7 LYS B O 1
ATOM 3027 N N . THR B 1 8 ? -8.852 39.562 -47.438 1 26.3 8 THR B N 1
ATOM 3028 C CA . THR B 1 8 ? -8.062 38.594 -46.656 1 26.3 8 THR B CA 1
ATOM 3029 C C . THR B 1 8 ? -8.977 37.656 -45.875 1 26.3 8 THR B C 1
ATOM 3031 O O . THR B 1 8 ? -9.828 38.094 -45.094 1 26.3 8 THR B O 1
ATOM 3034 N N . ALA B 1 9 ? -9.273 36.5 -46.438 1 31.88 9 ALA B N 1
ATOM 3035 C CA . ALA B 1 9 ? -9.906 35.406 -45.688 1 31.88 9 ALA B CA 1
ATOM 3036 C C . ALA B 1 9 ? -9.141 35.062 -44.438 1 31.88 9 ALA B C 1
ATOM 3038 O O . ALA B 1 9 ? -7.945 34.781 -44.469 1 31.88 9 ALA B O 1
ATOM 3039 N N . VAL B 1 10 ? -9.531 35.75 -43.375 1 29.27 10 VAL B N 1
ATOM 3040 C CA . VAL B 1 10 ? -9.031 35.312 -42.094 1 29.27 10 VAL B CA 1
ATOM 3041 C C . VAL B 1 10 ? -9.406 33.844 -41.844 1 29.27 10 VAL B C 1
ATOM 3043 O O . VAL B 1 10 ? -10.586 33.5 -41.844 1 29.27 10 VAL B O 1
ATOM 3046 N N . ILE B 1 11 ? -8.594 33 -42.281 1 31.33 11 ILE B N 1
ATOM 3047 C CA . ILE B 1 11 ? -8.758 31.625 -41.812 1 31.33 11 ILE B CA 1
ATOM 3048 C C . ILE B 1 11 ? -8.625 31.578 -40.312 1 31.33 11 ILE B C 1
ATOM 3050 O O . ILE B 1 11 ? -7.586 31.938 -39.75 1 31.33 11 ILE B O 1
ATOM 3054 N N . LEU B 1 12 ? -9.719 31.734 -39.656 1 28.91 12 LEU B N 1
ATOM 3055 C CA . LEU B 1 12 ? -9.742 31.359 -38.25 1 28.91 12 LEU B CA 1
ATOM 3056 C C . LEU B 1 12 ? -9.258 29.922 -38.062 1 28.91 12 LEU B C 1
ATOM 3058 O O . LEU B 1 12 ? -9.898 28.984 -38.531 1 28.91 12 LEU B O 1
ATOM 3062 N N . CYS B 1 13 ? -7.98 29.781 -37.969 1 30.61 13 CYS B N 1
ATOM 3063 C CA . CYS B 1 13 ? -7.492 28.5 -37.469 1 30.61 13 CYS B CA 1
ATOM 3064 C C . CYS B 1 13 ? -8.047 28.234 -36.062 1 30.61 13 CYS B C 1
ATOM 3066 O O . CYS B 1 13 ? -7.758 28.969 -35.125 1 30.61 13 CYS B O 1
ATOM 3068 N N . SER B 1 14 ? -9.164 27.656 -36.031 1 32.69 14 SER B N 1
ATOM 3069 C CA . SER B 1 14 ? -9.547 27.078 -34.75 1 32.69 14 SER B CA 1
ATOM 3070 C C . SER B 1 14 ? -8.438 26.188 -34.188 1 32.69 14 SER B C 1
ATOM 3072 O O . SER B 1 14 ? -8.117 25.156 -34.781 1 32.69 14 SER B O 1
ATOM 3074 N N . PHE B 1 15 ? -7.543 26.734 -33.469 1 34.19 15 PHE B N 1
ATOM 3075 C CA . PHE B 1 15 ? -6.73 25.875 -32.594 1 34.19 15 PHE B CA 1
ATOM 3076 C C . PHE B 1 15 ? -7.613 24.969 -31.75 1 34.19 15 PHE B C 1
ATOM 3078 O O . PHE B 1 15 ? -8.328 25.453 -30.875 1 34.19 15 PHE B O 1
ATOM 3085 N N . ILE B 1 16 ? -7.961 23.891 -32.281 1 34.91 16 ILE B N 1
ATOM 3086 C CA . ILE B 1 16 ? -8.391 22.828 -31.406 1 34.91 16 ILE B CA 1
ATOM 3087 C C . ILE B 1 16 ? -7.32 22.578 -30.344 1 34.91 16 ILE B C 1
ATOM 3089 O O . ILE B 1 16 ? -6.223 22.109 -30.656 1 34.91 16 ILE B O 1
ATOM 3093 N N . SER B 1 17 ? -7.203 23.328 -29.359 1 35.28 17 SER B N 1
ATOM 3094 C CA . SER B 1 17 ? -6.445 22.891 -28.188 1 35.28 17 SER B CA 1
ATOM 3095 C C . SER B 1 17 ? -6.699 21.422 -27.891 1 35.28 17 SER B C 1
ATOM 3097 O O . SER B 1 17 ? -7.816 21.031 -27.531 1 35.28 17 SER B O 1
ATOM 3099 N N . THR B 1 18 ? -6.094 20.578 -28.516 1 39.25 18 THR B N 1
ATOM 3100 C CA . THR B 1 18 ? -6.055 19.203 -28.016 1 39.25 18 THR B CA 1
ATOM 3101 C C . THR B 1 18 ? -5.762 19.188 -26.531 1 39.25 18 THR B C 1
ATOM 3103 O O . THR B 1 18 ? -4.633 19.438 -26.109 1 39.25 18 THR B O 1
ATOM 3106 N N . VAL B 1 19 ? -6.582 19.703 -25.734 1 42.16 19 VAL B N 1
ATOM 3107 C CA . VAL B 1 19 ? -6.414 19.359 -24.312 1 42.16 19 VAL B CA 1
ATOM 3108 C C . VAL B 1 19 ? -5.93 17.906 -24.188 1 42.16 19 VAL B C 1
ATOM 3110 O O . VAL B 1 19 ? -6.598 16.984 -24.641 1 42.16 19 VAL B O 1
ATOM 3113 N N . LEU B 1 20 ? -4.699 17.625 -24.406 1 49.03 20 LEU B N 1
ATOM 3114 C CA . LEU B 1 20 ? -4.152 16.312 -24.047 1 49.03 20 LEU B CA 1
ATOM 3115 C C . LEU B 1 20 ? -4.891 15.727 -22.844 1 49.03 20 LEU B C 1
ATOM 3117 O O . LEU B 1 20 ? -4.836 16.281 -21.75 1 49.03 20 LEU B O 1
ATOM 3121 N N . SER B 1 21 ? -6.07 15.117 -23 1 64.56 21 SER B N 1
ATOM 3122 C CA . SER B 1 21 ? -6.996 14.531 -22.047 1 64.56 21 SER B CA 1
ATOM 3123 C C . SER B 1 21 ? -6.273 13.562 -21.109 1 64.56 21 SER B C 1
ATOM 3125 O O . SER B 1 21 ? -5.461 12.75 -21.562 1 64.56 21 SER B O 1
ATOM 3127 N N . LEU B 1 22 ? -6.098 13.875 -19.812 1 83.12 22 LEU B N 1
ATOM 3128 C CA . LEU B 1 22 ? -5.605 13 -18.75 1 83.12 22 LEU B CA 1
ATOM 3129 C C . LEU B 1 22 ? -6.148 11.586 -18.922 1 83.12 22 LEU B C 1
ATOM 3131 O O . LEU B 1 22 ? -7.324 11.398 -19.25 1 83.12 22 LEU B O 1
ATOM 3135 N N . PRO B 1 23 ? -5.25 10.633 -18.969 1 90.38 23 PRO B N 1
ATOM 3136 C CA . PRO B 1 23 ? -5.734 9.266 -19.141 1 90.38 23 PRO B CA 1
ATOM 3137 C C . PRO B 1 23 ? -6.652 8.828 -18 1 90.38 23 PRO B C 1
ATOM 3139 O O . PRO B 1 23 ? -7.395 7.848 -18.141 1 90.38 23 PRO B O 1
ATOM 3142 N N . ILE B 1 24 ? -6.539 9.469 -16.922 1 91.75 24 ILE B N 1
ATOM 3143 C CA . ILE B 1 24 ? -7.383 9.133 -15.773 1 91.75 24 ILE B CA 1
ATOM 3144 C C . ILE B 1 24 ? -8.523 10.141 -15.664 1 91.75 24 ILE B C 1
ATOM 3146 O O . ILE B 1 24 ? -8.289 11.352 -15.609 1 91.75 24 ILE B O 1
ATOM 3150 N N . SER B 1 25 ? -9.688 9.672 -15.664 1 92.69 25 SER B N 1
ATOM 3151 C CA . SER B 1 25 ? -10.852 10.531 -15.469 1 92.69 25 SER B CA 1
ATOM 3152 C C . SER B 1 25 ? -11.398 10.398 -14.047 1 92.69 25 SER B C 1
ATOM 3154 O O . SER B 1 25 ? -11.156 9.398 -13.375 1 92.69 25 SER B O 1
ATOM 3156 N N . LEU B 1 26 ? -12.086 11.461 -13.594 1 93.94 26 LEU B N 1
ATOM 3157 C CA . LEU B 1 26 ? -12.695 11.492 -12.273 1 93.94 26 LEU B CA 1
ATOM 3158 C C . LEU B 1 26 ? -14.18 11.828 -12.375 1 93.94 26 LEU B C 1
ATOM 3160 O O . LEU B 1 26 ? -14.555 12.852 -12.945 1 93.94 26 LEU B O 1
ATOM 3164 N N . ASP B 1 27 ? -15 10.938 -11.875 1 93.12 27 ASP B N 1
ATOM 3165 C CA . ASP B 1 27 ? -16.422 11.188 -11.703 1 93.12 27 ASP B CA 1
ATOM 3166 C C . ASP B 1 27 ? -16.797 11.273 -10.219 1 93.12 27 ASP B C 1
ATOM 3168 O O . ASP B 1 27 ? -16.359 10.453 -9.422 1 93.12 27 ASP B O 1
ATOM 3172 N N . THR B 1 28 ? -17.547 12.312 -9.914 1 94.31 28 THR B N 1
ATOM 3173 C CA . THR B 1 28 ? -17.891 12.547 -8.516 1 94.31 28 THR B CA 1
ATOM 3174 C C . THR B 1 28 ? -19.406 12.711 -8.352 1 94.31 28 THR B C 1
ATOM 3176 O O . THR B 1 28 ? -20.078 13.266 -9.227 1 94.31 28 THR B O 1
ATOM 3179 N N . SER B 1 29 ? -19.906 12.172 -7.254 1 95.12 29 SER B N 1
ATOM 3180 C CA . SER B 1 29 ? -21.281 12.383 -6.836 1 95.12 29 SER B CA 1
ATOM 3181 C C . SER B 1 29 ? -21.391 12.516 -5.32 1 95.12 29 SER B C 1
ATOM 3183 O O . SER B 1 29 ? -20.625 11.898 -4.582 1 95.12 29 SER B O 1
ATOM 3185 N N . CYS B 1 30 ? -22.281 13.383 -4.879 1 94.69 30 CYS B N 1
ATOM 3186 C CA . CYS B 1 30 ? -22.516 13.578 -3.453 1 94.69 30 CYS B CA 1
ATOM 3187 C C . CYS B 1 30 ? -24 13.531 -3.129 1 94.69 30 CYS B C 1
ATOM 3189 O O . CYS B 1 30 ? -24.828 13.945 -3.947 1 94.69 30 CYS B O 1
ATOM 3191 N N . LYS B 1 31 ? -24.297 12.992 -1.979 1 93.75 31 LYS B N 1
ATOM 3192 C CA . LYS B 1 31 ? -25.688 12.953 -1.502 1 93.75 31 LYS B CA 1
ATOM 3193 C C . LYS B 1 31 ? -25.734 12.992 0.022 1 93.75 31 LYS B C 1
ATOM 3195 O O . LYS B 1 31 ? -24.766 12.641 0.693 1 93.75 31 LYS B O 1
ATOM 3200 N N . GLN B 1 32 ? -26.812 13.477 0.505 1 91.38 32 GLN B N 1
ATOM 3201 C CA . GLN B 1 32 ? -27.109 13.359 1.932 1 91.38 32 GLN B CA 1
ATOM 3202 C C . GLN B 1 32 ? -27.891 12.078 2.23 1 91.38 32 GLN B C 1
ATOM 3204 O O . GLN B 1 32 ? -28.859 11.773 1.549 1 91.38 32 GLN B O 1
ATOM 3209 N N . GLU B 1 33 ? -27.359 11.289 3.131 1 86.44 33 GLU B N 1
ATOM 3210 C CA . GLU B 1 33 ? -28.047 10.039 3.459 1 86.44 33 GLU B CA 1
ATOM 3211 C C . GLU B 1 33 ? -27.953 9.734 4.953 1 86.44 33 GLU B C 1
ATOM 3213 O O . GLU B 1 33 ? -27.219 10.398 5.684 1 86.44 33 GLU B O 1
ATOM 3218 N N . MET B 1 34 ? -28.875 8.875 5.352 1 78.81 34 MET B N 1
ATOM 3219 C CA . MET B 1 34 ? -28.828 8.414 6.734 1 78.81 34 MET B CA 1
ATOM 3220 C C . MET B 1 34 ? -27.844 7.254 6.883 1 78.81 34 MET B C 1
ATOM 3222 O O . MET B 1 34 ? -27.875 6.309 6.094 1 78.81 34 MET B O 1
ATOM 3226 N N . SER B 1 35 ? -26.906 7.449 7.797 1 68.06 35 SER B N 1
ATOM 3227 C CA . SER B 1 35 ? -25.953 6.371 8.055 1 68.06 35 SER B CA 1
ATOM 3228 C C . SER B 1 35 ? -26.641 5.191 8.75 1 68.06 35 SER B C 1
ATOM 3230 O O . SER B 1 35 ? -27.812 5.277 9.125 1 68.06 35 SER B O 1
ATOM 3232 N N . ASN B 1 36 ? -25.844 4.09 8.781 1 62.47 36 ASN B N 1
ATOM 3233 C CA . ASN B 1 36 ? -26.359 2.9 9.461 1 62.47 36 ASN B CA 1
ATOM 3234 C C . ASN B 1 36 ? -26.625 3.17 10.938 1 62.47 36 ASN B C 1
ATOM 3236 O O . ASN B 1 36 ? -27.391 2.443 11.578 1 62.47 36 ASN B O 1
ATOM 3240 N N . THR B 1 37 ? -26.047 4.16 11.477 1 63.72 37 THR B N 1
ATOM 3241 C CA . THR B 1 37 ? -26.219 4.5 12.891 1 63.72 37 THR B CA 1
ATOM 3242 C C . THR B 1 37 ? -27.375 5.484 13.07 1 63.72 37 THR B C 1
ATOM 3244 O O . THR B 1 37 ? -27.641 5.93 14.188 1 63.72 37 THR B O 1
ATOM 3247 N N . GLY B 1 38 ? -27.938 5.789 11.969 1 66.06 38 GLY B N 1
ATOM 3248 C CA . GLY B 1 38 ? -29.078 6.699 12.07 1 66.06 38 GLY B CA 1
ATOM 3249 C C . GLY B 1 38 ? -28.672 8.156 11.953 1 66.06 38 GLY B C 1
ATOM 3250 O O . GLY B 1 38 ? -29.531 9.047 12.031 1 66.06 38 GLY B O 1
ATOM 3251 N N . SER B 1 39 ? -27.422 8.344 11.805 1 74.56 39 SER B N 1
ATOM 3252 C CA . SER B 1 39 ? -26.984 9.727 11.656 1 74.56 39 SER B CA 1
ATOM 3253 C C . SER B 1 39 ? -26.922 10.125 10.18 1 74.56 39 SER B C 1
ATOM 3255 O O . SER B 1 39 ? -26.609 9.305 9.32 1 74.56 39 SER B O 1
ATOM 3257 N N . SER B 1 40 ? -27.375 11.414 9.992 1 84.88 40 SER B N 1
ATOM 3258 C CA . SER B 1 40 ? -27.297 11.945 8.641 1 84.88 40 SER B CA 1
ATOM 3259 C C . SER B 1 40 ? -25.844 12.242 8.258 1 84.88 40 SER B C 1
ATOM 3261 O O . SER B 1 40 ? -25.078 12.766 9.062 1 84.88 40 SER B O 1
ATOM 3263 N N . VAL B 1 41 ? -25.438 11.797 7.125 1 89.31 41 VAL B N 1
ATOM 3264 C CA . VAL B 1 41 ? -24.094 12.039 6.633 1 89.31 41 VAL B CA 1
ATOM 3265 C C . VAL B 1 41 ? -24.156 12.594 5.207 1 89.31 41 VAL B C 1
ATOM 3267 O O . VAL B 1 41 ? -25.156 12.422 4.512 1 89.31 41 VAL B O 1
ATOM 3270 N N . VAL B 1 42 ? -23.203 13.367 4.852 1 92.44 42 VAL B N 1
ATOM 3271 C CA . VAL B 1 42 ? -23 13.758 3.461 1 92.44 42 VAL B CA 1
ATOM 3272 C C . VAL B 1 42 ? -21.969 12.828 2.814 1 92.44 42 VAL B C 1
ATOM 3274 O O . VAL B 1 42 ? -20.766 12.969 3.045 1 92.44 42 VAL B O 1
ATOM 3277 N N . SER B 1 43 ? -22.453 11.953 1.973 1 92.69 43 SER B N 1
ATOM 3278 C CA . SER B 1 43 ? -21.609 10.938 1.332 1 92.69 43 SER B CA 1
ATOM 3279 C C . SER B 1 43 ? -21.219 11.367 -0.077 1 92.69 43 SER B C 1
ATOM 3281 O O . SER B 1 43 ? -22.062 11.711 -0.893 1 92.69 43 SER B O 1
ATOM 3283 N N . CYS B 1 44 ? -19.922 11.422 -0.309 1 94.62 44 CYS B N 1
ATOM 3284 C CA . CYS B 1 44 ? -19.422 11.711 -1.647 1 94.62 44 CYS B CA 1
ATOM 3285 C C . CYS B 1 44 ? -18.656 10.516 -2.217 1 94.62 44 CYS B C 1
ATOM 3287 O O . CYS B 1 44 ? -17.875 9.883 -1.509 1 94.62 44 CYS B O 1
ATOM 3289 N N . THR B 1 45 ? -18.938 10.227 -3.418 1 95.5 45 THR B N 1
ATOM 3290 C CA . THR B 1 45 ? -18.328 9.117 -4.133 1 95.5 45 THR B CA 1
ATOM 3291 C C . THR B 1 45 ? -17.391 9.633 -5.23 1 95.5 45 THR B C 1
ATOM 3293 O O . THR B 1 45 ? -17.781 10.5 -6.02 1 95.5 45 THR B O 1
ATOM 3296 N N . PHE B 1 46 ? -16.156 9.117 -5.242 1 95.31 46 PHE B N 1
ATOM 3297 C CA . PHE B 1 46 ? -15.148 9.484 -6.219 1 95.31 46 PHE B CA 1
ATOM 3298 C C . PHE B 1 46 ? -14.703 8.266 -7.023 1 95.31 46 PHE B C 1
ATOM 3300 O O . PHE B 1 46 ? -14.125 7.328 -6.473 1 95.31 46 PHE B O 1
ATOM 3307 N N . GLU B 1 47 ? -14.938 8.297 -8.312 1 95 47 GLU B N 1
ATOM 3308 C CA . GLU B 1 47 ? -14.57 7.188 -9.188 1 95 47 GLU B CA 1
ATOM 3309 C C . GLU B 1 47 ? -13.43 7.574 -10.125 1 95 47 GLU B C 1
ATOM 3311 O O . GLU B 1 47 ? -13.586 8.461 -10.969 1 95 47 GLU B O 1
ATOM 3316 N N . PHE B 1 48 ? -12.289 6.938 -9.984 1 94.38 48 PHE B N 1
ATOM 3317 C CA . PHE B 1 48 ? -11.148 7.086 -10.883 1 94.38 48 PHE B CA 1
ATOM 3318 C C . PHE B 1 48 ? -11.164 6.008 -11.961 1 94.38 48 PHE B C 1
ATOM 3320 O O . PHE B 1 48 ? -11.148 4.816 -11.656 1 94.38 48 PHE B O 1
ATOM 3327 N N . THR B 1 49 ? -11.164 6.441 -13.227 1 93.38 49 THR B N 1
ATOM 3328 C CA . THR B 1 49 ? -11.227 5.492 -14.336 1 93.38 49 THR B CA 1
ATOM 3329 C C . THR B 1 49 ? -10.055 5.699 -15.289 1 93.38 49 THR B C 1
ATOM 3331 O O . THR B 1 49 ? -9.727 6.836 -15.641 1 93.38 49 THR B O 1
ATOM 3334 N N . ASN B 1 50 ? -9.391 4.598 -15.672 1 91.94 50 ASN B N 1
ATOM 3335 C CA . ASN B 1 50 ? -8.367 4.656 -16.719 1 91.94 50 ASN B CA 1
ATOM 3336 C C . ASN B 1 50 ? -8.992 4.699 -18.109 1 91.94 50 ASN B C 1
ATOM 3338 O O . ASN B 1 50 ? -9.469 3.684 -18.609 1 91.94 50 ASN B O 1
ATOM 3342 N N . ARG B 1 51 ? -8.961 5.836 -18.688 1 89.31 51 ARG B N 1
ATOM 3343 C CA . ARG B 1 51 ? -9.484 6.012 -20.031 1 89.31 51 ARG B CA 1
ATOM 3344 C C . ARG B 1 51 ? -8.367 6.008 -21.062 1 89.31 51 ARG B C 1
ATOM 3346 O O . ARG B 1 51 ? -8.594 6.328 -22.234 1 89.31 51 ARG B O 1
ATOM 3353 N N . GLY B 1 52 ? -7.223 5.781 -20.578 1 87.62 52 GLY B N 1
ATOM 3354 C CA . GLY B 1 52 ? -6.07 5.723 -21.453 1 87.62 52 GLY B CA 1
ATOM 3355 C C . GLY B 1 52 ? -5.988 4.426 -22.25 1 87.62 52 GLY B C 1
ATOM 3356 O O . GLY B 1 52 ? -6.898 3.598 -22.188 1 87.62 52 GLY B O 1
ATOM 3357 N N . ARG B 1 53 ? -4.871 4.25 -22.969 1 83.75 53 ARG B N 1
ATOM 3358 C CA . ARG B 1 53 ? -4.711 3.127 -23.891 1 83.75 53 ARG B CA 1
ATOM 3359 C C . ARG B 1 53 ? -3.771 2.074 -23.312 1 83.75 53 ARG B C 1
ATOM 3361 O O . ARG B 1 53 ? -3.416 1.111 -24 1 83.75 53 ARG B O 1
ATOM 3368 N N . GLU B 1 54 ? -3.328 2.357 -22.188 1 85.38 54 GLU B N 1
ATOM 3369 C CA . GLU B 1 54 ? -2.484 1.399 -21.484 1 85.38 54 GLU B CA 1
ATOM 3370 C C . GLU B 1 54 ? -2.803 1.383 -19.984 1 85.38 54 GLU B C 1
ATOM 3372 O O . GLU B 1 54 ? -3.715 2.078 -19.531 1 85.38 54 GLU B O 1
ATOM 3377 N N . GLY B 1 55 ? -2.205 0.497 -19.344 1 85.69 55 GLY B N 1
ATOM 3378 C CA . GLY B 1 55 ? -2.371 0.464 -17.891 1 85.69 55 GLY B CA 1
ATOM 3379 C C . GLY B 1 55 ? -1.621 1.573 -17.172 1 85.69 55 GLY B C 1
ATOM 3380 O O . GLY B 1 55 ? -0.539 1.976 -17.609 1 85.69 55 GLY B O 1
ATOM 3381 N N . TYR B 1 56 ? -2.203 2.035 -16.062 1 89.5 56 TYR B N 1
ATOM 3382 C CA . TYR B 1 56 ? -1.578 3.092 -15.273 1 89.5 56 TYR B CA 1
ATOM 3383 C C . TYR B 1 56 ? -1.548 2.727 -13.797 1 89.5 56 TYR B C 1
ATOM 3385 O O . TYR B 1 56 ? -2.438 2.029 -13.305 1 89.5 56 TYR B O 1
ATOM 3393 N N . CYS B 1 57 ? -0.542 3.141 -13.148 1 89.56 57 CYS B N 1
ATOM 3394 C CA . CYS B 1 57 ? -0.449 3.102 -11.688 1 89.56 57 CYS B CA 1
ATOM 3395 C C . CYS B 1 57 ? -0.75 4.469 -11.086 1 89.56 57 CYS B C 1
ATOM 3397 O O . CYS B 1 57 ? -0.168 5.477 -11.5 1 89.56 57 CYS B O 1
ATOM 3399 N N . LEU B 1 58 ? -1.67 4.453 -10.148 1 91.12 58 LEU B N 1
ATOM 3400 C CA . LEU B 1 58 ? -2.084 5.688 -9.484 1 91.12 58 LEU B CA 1
ATOM 3401 C C . LEU B 1 58 ? -1.62 5.707 -8.031 1 91.12 58 LEU B C 1
ATOM 3403 O O . LEU B 1 58 ? -1.76 4.715 -7.316 1 91.12 58 LEU B O 1
ATOM 3407 N N . LEU B 1 59 ? -1.063 6.84 -7.656 1 89.69 59 LEU B N 1
ATOM 3408 C CA . LEU B 1 59 ? -0.77 7.016 -6.238 1 89.69 59 LEU B CA 1
ATOM 3409 C C . LEU B 1 59 ? -2.049 7.266 -5.445 1 89.69 59 LEU B C 1
ATOM 3411 O O . LEU B 1 59 ? -2.77 8.234 -5.703 1 89.69 59 LEU B O 1
ATOM 3415 N N . LYS B 1 60 ? -2.324 6.426 -4.48 1 90 60 LYS B N 1
ATOM 3416 C CA . LYS B 1 60 ? -3.549 6.523 -3.691 1 90 60 LYS B CA 1
ATOM 3417 C C . LYS B 1 60 ? -3.453 7.641 -2.656 1 90 60 LYS B C 1
ATOM 3419 O O . LYS B 1 60 ? -4.469 8.203 -2.25 1 90 60 LYS B O 1
ATOM 3424 N N . ARG B 1 61 ? -2.332 7.984 -2.324 1 86.44 61 ARG B N 1
ATOM 3425 C CA . ARG B 1 61 ? -2.088 8.977 -1.281 1 86.44 61 ARG B CA 1
ATOM 3426 C C . ARG B 1 61 ? -2.723 10.312 -1.639 1 86.44 61 ARG B C 1
ATOM 3428 O O . ARG B 1 61 ? -2.674 10.742 -2.795 1 86.44 61 ARG B O 1
ATOM 3435 N N . ASN B 1 62 ? -3.328 10.945 -0.659 1 85.44 62 ASN B N 1
ATOM 3436 C CA . ASN B 1 62 ? -3.936 12.266 -0.772 1 85.44 62 ASN B CA 1
ATOM 3437 C C . ASN B 1 62 ? -5.137 12.25 -1.713 1 85.44 62 ASN B C 1
ATOM 3439 O O . ASN B 1 62 ? -5.48 13.273 -2.305 1 85.44 62 ASN B O 1
ATOM 3443 N N . THR B 1 63 ? -5.641 11.078 -2.012 1 91.44 63 THR B N 1
ATOM 3444 C CA . THR B 1 63 ? -6.914 10.914 -2.711 1 91.44 63 THR B CA 1
ATOM 3445 C C . THR B 1 63 ? -7.949 10.266 -1.802 1 91.44 63 THR B C 1
ATOM 3447 O O . THR B 1 63 ? -7.617 9.773 -0.722 1 91.44 63 THR B O 1
ATOM 3450 N N . PRO B 1 64 ? -9.219 10.266 -2.234 1 92 64 PRO B N 1
ATOM 3451 C CA . PRO B 1 64 ? -10.234 9.594 -1.422 1 92 64 PRO B CA 1
ATOM 3452 C C . PRO B 1 64 ? -9.992 8.094 -1.295 1 92 64 PRO B C 1
ATOM 3454 O O . PRO B 1 64 ? -10.594 7.434 -0.442 1 92 64 PRO B O 1
ATOM 3457 N N . LEU B 1 65 ? -9.078 7.578 -2.121 1 90.62 65 LEU B N 1
ATOM 3458 C CA . LEU B 1 65 ? -8.805 6.145 -2.096 1 90.62 65 LEU B CA 1
ATOM 3459 C C . LEU B 1 65 ? -8.086 5.75 -0.81 1 90.62 65 LEU B C 1
ATOM 3461 O O . LEU B 1 65 ? -8.031 4.57 -0.462 1 90.62 65 LEU B O 1
ATOM 3465 N N . GLU B 1 66 ? -7.57 6.719 -0.14 1 86.94 66 GLU B N 1
ATOM 3466 C CA . GLU B 1 66 ? -6.98 6.469 1.173 1 86.94 66 GLU B CA 1
ATOM 3467 C C . GLU B 1 66 ? -7.898 6.957 2.289 1 86.94 66 GLU B C 1
ATOM 3469 O O . GLU B 1 66 ? -7.488 7.039 3.447 1 86.94 66 GLU B O 1
ATOM 3474 N N . GLY B 1 67 ? -9.117 7.359 1.959 1 83.5 67 GLY B N 1
ATOM 3475 C CA . GLY B 1 67 ? -10.039 7.914 2.936 1 83.5 67 GLY B CA 1
ATOM 3476 C C . GLY B 1 67 ? -9.898 9.414 3.104 1 83.5 67 GLY B C 1
ATOM 3477 O O . GLY B 1 67 ? -9.594 10.125 2.145 1 83.5 67 GLY B O 1
ATOM 3478 N N . LEU B 1 68 ? -10.328 9.867 4.324 1 83.25 68 LEU B N 1
ATOM 3479 C CA . LEU B 1 68 ? -10.32 11.297 4.609 1 83.25 68 LEU B CA 1
ATOM 3480 C C . LEU B 1 68 ? -8.977 11.734 5.172 1 83.25 68 LEU B C 1
ATOM 3482 O O . LEU B 1 68 ? -8.883 12.117 6.34 1 83.25 68 LEU B O 1
ATOM 3486 N N . ALA B 1 69 ? -7.98 11.711 4.25 1 79.06 69 ALA B N 1
ATOM 3487 C CA . ALA B 1 69 ? -6.602 11.867 4.703 1 79.06 69 ALA B CA 1
ATOM 3488 C C . ALA B 1 69 ? -6.016 13.195 4.223 1 79.06 69 ALA B C 1
ATOM 3490 O O . ALA B 1 69 ? -4.867 13.516 4.531 1 79.06 69 ALA B O 1
ATOM 3491 N N . SER B 1 70 ? -6.734 13.969 3.449 1 81.94 70 SER B N 1
ATOM 3492 C CA . SER B 1 70 ? -6.242 15.227 2.891 1 81.94 70 SER B CA 1
ATOM 3493 C C . SER B 1 70 ? -7.387 16.094 2.396 1 81.94 70 SER B C 1
ATOM 3495 O O . SER B 1 70 ? -8.516 15.633 2.252 1 81.94 70 SER B O 1
ATOM 3497 N N . PRO B 1 71 ? -7.09 17.344 2.293 1 86.5 71 PRO B N 1
ATOM 3498 C CA . PRO B 1 71 ? -8.117 18.25 1.76 1 86.5 71 PRO B CA 1
ATOM 3499 C C . PRO B 1 71 ? -8.234 18.172 0.239 1 86.5 71 PRO B C 1
ATOM 3501 O O . PRO B 1 71 ? -7.984 19.156 -0.456 1 86.5 71 PRO B O 1
ATOM 3504 N N . PHE B 1 72 ? -8.781 17.141 -0.24 1 90.38 72 PHE B N 1
ATOM 3505 C CA . PHE B 1 72 ? -8.836 16.938 -1.681 1 90.38 72 PHE B CA 1
ATOM 3506 C C . PHE B 1 72 ? -10.094 17.562 -2.275 1 90.38 72 PHE B C 1
ATOM 3508 O O . PHE B 1 72 ? -10.25 17.609 -3.496 1 90.38 72 PHE B O 1
ATOM 3515 N N . ILE B 1 73 ? -10.953 18.141 -1.449 1 92.62 73 ILE B N 1
ATOM 3516 C CA . ILE B 1 73 ? -12.148 18.812 -1.946 1 92.62 73 ILE B CA 1
ATOM 3517 C C . ILE B 1 73 ? -12.273 20.188 -1.312 1 92.62 73 ILE B C 1
ATOM 3519 O O . ILE B 1 73 ? -11.734 20.438 -0.23 1 92.62 73 ILE B O 1
ATOM 3523 N N . THR B 1 74 ? -12.906 21.016 -2.037 1 93.69 74 THR B N 1
ATOM 3524 C CA . THR B 1 74 ? -13.344 22.297 -1.495 1 93.69 74 THR B CA 1
ATOM 3525 C C . THR B 1 74 ? -14.859 22.328 -1.342 1 93.69 74 THR B C 1
ATOM 3527 O O . THR B 1 74 ? -15.586 21.781 -2.178 1 93.69 74 THR B O 1
ATOM 3530 N N . VAL B 1 75 ? -15.289 22.875 -0.26 1 94.44 75 VAL B N 1
ATOM 3531 C CA . VAL B 1 75 ? -16.719 23.047 0.014 1 94.44 75 VAL B CA 1
ATOM 3532 C C . VAL B 1 75 ? -17.016 24.516 0.299 1 94.44 75 VAL B C 1
ATOM 3534 O O . VAL B 1 75 ? -16.266 25.188 1.018 1 94.44 75 VAL B O 1
ATOM 3537 N N . SER B 1 76 ? -18.016 25 -0.331 1 96.19 76 SER B N 1
ATOM 3538 C CA . SER B 1 76 ? -18.406 26.375 -0.069 1 96.19 76 SER B CA 1
ATOM 3539 C C . SER B 1 76 ? -19.922 26.5 0.086 1 96.19 76 SER B C 1
ATOM 3541 O O . SER B 1 76 ? -20.672 25.672 -0.429 1 96.19 76 SER B O 1
ATOM 3543 N N . HIS B 1 77 ? -20.344 27.422 0.874 1 95 77 HIS B N 1
ATOM 3544 C CA . HIS B 1 77 ? -21.75 27.812 1.074 1 95 77 HIS B CA 1
ATOM 3545 C C . HIS B 1 77 ? -21.953 29.281 0.753 1 95 77 HIS B C 1
ATOM 3547 O O . HIS B 1 77 ? -21.328 30.156 1.366 1 95 77 HIS B O 1
ATOM 3553 N N . ASP B 1 78 ? -22.766 29.578 -0.195 1 92.75 78 ASP B N 1
ATOM 3554 C CA . ASP B 1 78 ? -23.031 30.953 -0.615 1 92.75 78 ASP B CA 1
ATOM 3555 C C . ASP B 1 78 ? -21.75 31.688 -0.967 1 92.75 78 ASP B C 1
ATOM 3557 O O . ASP B 1 78 ? -21.516 32.812 -0.514 1 92.75 78 ASP B O 1
ATOM 3561 N N . GLY B 1 79 ? -20.844 30.922 -1.56 1 92.06 79 GLY B N 1
ATOM 3562 C CA . GLY B 1 79 ? -19.609 31.516 -2.051 1 92.06 79 GLY B CA 1
ATOM 3563 C C . GLY B 1 79 ? -18.516 31.578 -1 1 92.06 79 GLY B C 1
ATOM 3564 O O . GLY B 1 79 ? -17.375 31.906 -1.305 1 92.06 79 GLY B O 1
ATOM 3565 N N . VAL B 1 80 ? -18.859 31.266 0.173 1 94.31 80 VAL B N 1
ATOM 3566 C CA . VAL B 1 80 ? -17.875 31.297 1.251 1 94.31 80 VAL B CA 1
ATOM 3567 C C . VAL B 1 80 ? -17.297 29.891 1.47 1 94.31 80 VAL B C 1
ATOM 3569 O O . VAL B 1 80 ? -18.031 28.953 1.787 1 94.31 80 VAL B O 1
ATOM 3572 N N . PRO B 1 81 ? -16.047 29.766 1.342 1 94.44 81 PRO B N 1
ATOM 3573 C CA . PRO B 1 81 ? -15.43 28.453 1.552 1 94.44 81 PRO B CA 1
ATOM 3574 C C . PRO B 1 81 ? -15.508 28 3.008 1 94.44 81 PRO B C 1
ATOM 3576 O O . PRO B 1 81 ? -15.352 28.812 3.922 1 94.44 81 PRO B O 1
ATOM 3579 N N . LEU B 1 82 ? -15.805 26.719 3.189 1 93.25 82 LEU B N 1
ATOM 3580 C CA . LEU B 1 82 ? -15.711 26.109 4.516 1 93.25 82 LEU B CA 1
ATOM 3581 C C . LEU B 1 82 ? -14.266 25.766 4.852 1 93.25 82 LEU B C 1
ATOM 3583 O O . LEU B 1 82 ? -13.5 25.359 3.971 1 93.25 82 LEU B O 1
ATOM 3587 N N . GLU B 1 83 ? -13.93 25.922 6.086 1 89.56 83 GLU B N 1
ATOM 3588 C CA . GLU B 1 83 ? -12.586 25.578 6.539 1 89.56 83 GLU B CA 1
ATOM 3589 C C . GLU B 1 83 ? -12.43 24.062 6.668 1 89.56 83 GLU B C 1
ATOM 3591 O O . GLU B 1 83 ? -13.305 23.391 7.223 1 89.56 83 GLU B O 1
ATOM 3596 N N . TYR B 1 84 ? -11.414 23.594 6.094 1 89.81 84 TYR B N 1
ATOM 3597 C CA . TYR B 1 84 ? -11.078 22.172 6.262 1 89.81 84 TYR B CA 1
ATOM 3598 C C . TYR B 1 84 ? -10.766 21.859 7.719 1 89.81 84 TYR B C 1
ATOM 3600 O O . TYR B 1 84 ? -9.938 22.531 8.344 1 89.81 84 TYR B O 1
ATOM 3608 N N . GLN B 1 85 ? -11.453 20.922 8.258 1 83.88 85 GLN B N 1
ATOM 3609 C CA . GLN B 1 85 ? -11.258 20.453 9.633 1 83.88 85 GLN B CA 1
ATOM 3610 C C . GLN B 1 85 ? -10.828 19 9.656 1 83.88 85 GLN B C 1
ATOM 3612 O O . GLN B 1 85 ? -11.367 18.203 10.43 1 83.88 85 GLN B O 1
ATOM 3617 N N . GLY B 1 86 ? -9.844 18.688 8.859 1 84.38 86 GLY B N 1
ATOM 3618 C CA . GLY B 1 86 ? -9.516 17.281 8.688 1 84.38 86 GLY B CA 1
ATOM 3619 C C . GLY B 1 86 ? -8.117 16.938 9.164 1 84.38 86 GLY B C 1
ATOM 3620 O O . GLY B 1 86 ? -7.52 17.688 9.945 1 84.38 86 GLY B O 1
ATOM 3621 N N . ILE B 1 87 ? -7.746 15.812 8.75 1 88.31 87 ILE B N 1
ATOM 3622 C CA . ILE B 1 87 ? -6.535 15.156 9.227 1 88.31 87 ILE B CA 1
ATOM 3623 C C . ILE B 1 87 ? -5.332 15.656 8.422 1 88.31 87 ILE B C 1
ATOM 3625 O O . ILE B 1 87 ? -5.449 15.945 7.234 1 88.31 87 ILE B O 1
ATOM 3629 N N . ASP B 1 88 ? -4.25 15.875 9.07 1 89.44 88 ASP B N 1
ATOM 3630 C CA . ASP B 1 88 ? -2.934 16.031 8.461 1 89.44 88 ASP B CA 1
ATOM 3631 C C . ASP B 1 88 ? -1.981 14.93 8.938 1 89.44 88 ASP B C 1
ATOM 3633 O O . ASP B 1 88 ? -1.504 14.969 10.07 1 89.44 88 ASP B O 1
ATOM 3637 N N . PHE B 1 89 ? -1.676 13.984 8.023 1 90.38 89 PHE B N 1
ATOM 3638 C CA . PHE B 1 89 ? -0.859 12.828 8.352 1 90.38 89 PHE B CA 1
ATOM 3639 C C . PHE B 1 89 ? 0.624 13.164 8.266 1 90.38 89 PHE B C 1
ATOM 3641 O O . PHE B 1 89 ? 1.037 13.938 7.402 1 90.38 89 PHE B O 1
ATOM 3648 N N . TYR B 1 90 ? 1.402 12.602 9.219 1 91.62 90 TYR B N 1
ATOM 3649 C CA . TYR B 1 90 ? 2.826 12.438 8.953 1 91.62 90 TYR B CA 1
ATOM 3650 C C . TYR B 1 90 ? 3.062 11.336 7.922 1 91.62 90 TYR B C 1
ATOM 3652 O O . TYR B 1 90 ? 2.58 10.211 8.078 1 91.62 90 TYR B O 1
ATOM 3660 N N . ARG B 1 91 ? 3.824 11.703 6.902 1 84.19 91 ARG B N 1
ATOM 3661 C CA . ARG B 1 91 ? 3.955 10.742 5.809 1 84.19 91 ARG B CA 1
ATOM 3662 C C . ARG B 1 91 ? 5.422 10.492 5.473 1 84.19 91 ARG B C 1
ATOM 3664 O O . ARG B 1 91 ? 6.238 11.414 5.496 1 84.19 91 ARG B O 1
ATOM 3671 N N . PHE B 1 92 ? 5.684 9.203 5.188 1 80.81 92 PHE B N 1
ATOM 3672 C CA . PHE B 1 92 ? 6.941 8.805 4.562 1 80.81 92 PHE B CA 1
ATOM 3673 C C . PHE B 1 92 ? 6.844 8.898 3.045 1 80.81 92 PHE B C 1
ATOM 3675 O O . PHE B 1 92 ? 5.754 9.094 2.498 1 80.81 92 PHE B O 1
ATOM 3682 N N . PRO B 1 93 ? 8.102 8.867 2.457 1 78.69 93 PRO B N 1
ATOM 3683 C CA . PRO B 1 93 ? 8 8.758 1 1 78.69 93 PRO B CA 1
ATOM 3684 C C . PRO B 1 93 ? 7.113 7.602 0.552 1 78.69 93 PRO B C 1
ATOM 3686 O O . PRO B 1 93 ? 7.047 6.57 1.227 1 78.69 93 PRO B O 1
ATOM 3689 N N . PRO B 1 94 ? 6.422 7.844 -0.591 1 81.88 94 PRO B N 1
ATOM 3690 C CA . PRO B 1 94 ? 5.562 6.758 -1.069 1 81.88 94 PRO B CA 1
ATOM 3691 C C . PRO B 1 94 ? 6.332 5.457 -1.298 1 81.88 94 PRO B C 1
ATOM 3693 O O . PRO B 1 94 ? 7.484 5.484 -1.74 1 81.88 94 PRO B O 1
ATOM 3696 N N . GLU B 1 95 ? 5.652 4.391 -0.94 1 80.75 95 GLU B N 1
ATOM 3697 C CA . GLU B 1 95 ? 6.156 3.053 -1.231 1 80.75 95 GLU B CA 1
ATOM 3698 C C . GLU B 1 95 ? 5.387 2.412 -2.383 1 80.75 95 GLU B C 1
ATOM 3700 O O . GLU B 1 95 ? 4.383 2.963 -2.85 1 80.75 95 GLU B O 1
ATOM 3705 N N . ARG B 1 96 ? 5.941 1.316 -2.855 1 79.12 96 ARG B N 1
ATOM 3706 C CA . ARG B 1 96 ? 5.367 0.645 -4.016 1 79.12 96 ARG B CA 1
ATOM 3707 C C . ARG B 1 96 ? 3.914 0.253 -3.762 1 79.12 96 ARG B C 1
ATOM 3709 O O . ARG B 1 96 ? 3.08 0.317 -4.668 1 79.12 96 ARG B O 1
ATOM 3716 N N . HIS B 1 97 ? 3.576 -0.044 -2.514 1 79.69 97 HIS B N 1
ATOM 3717 C CA . HIS B 1 97 ? 2.234 -0.509 -2.176 1 79.69 97 HIS B CA 1
ATOM 3718 C C . HIS B 1 97 ? 1.257 0.657 -2.072 1 79.69 97 HIS B C 1
ATOM 3720 O O . HIS B 1 97 ? 0.05 0.449 -1.927 1 79.69 97 HIS B O 1
ATOM 3726 N N . ASP B 1 98 ? 1.728 1.819 -2.209 1 85.44 98 ASP B N 1
ATOM 3727 C CA . ASP B 1 98 ? 0.869 3 -2.178 1 85.44 98 ASP B CA 1
ATOM 3728 C C . ASP B 1 98 ? 0.199 3.229 -3.529 1 85.44 98 ASP B C 1
ATOM 3730 O O . ASP B 1 98 ? -0.693 4.07 -3.652 1 85.44 98 ASP B O 1
ATOM 3734 N N . PHE B 1 99 ? 0.574 2.441 -4.492 1 86.88 99 PHE B N 1
ATOM 3735 C CA . PHE B 1 99 ? 0.029 2.621 -5.832 1 86.88 99 PHE B CA 1
ATOM 3736 C C . PHE B 1 99 ? -1.028 1.564 -6.133 1 86.88 99 PHE B C 1
ATOM 3738 O O . PHE B 1 99 ? -0.95 0.441 -5.633 1 86.88 99 PHE B O 1
ATOM 3745 N N . VAL B 1 100 ? -1.983 1.991 -6.898 1 87.12 100 VAL B N 1
ATOM 3746 C CA . VAL B 1 100 ? -2.971 1.052 -7.422 1 87.12 100 VAL B CA 1
ATOM 3747 C C . VAL B 1 100 ? -2.873 0.995 -8.945 1 87.12 100 VAL B C 1
ATOM 3749 O O . VAL B 1 100 ? -2.674 2.021 -9.602 1 87.12 100 VAL B O 1
ATOM 3752 N N . TYR B 1 101 ? -2.883 -0.181 -9.453 1 86.25 101 TYR B N 1
ATOM 3753 C CA . TYR B 1 101 ? -2.834 -0.386 -10.898 1 86.25 101 TYR B CA 1
ATOM 3754 C C . TYR B 1 101 ? -4.238 -0.464 -11.484 1 86.25 101 TYR B C 1
ATOM 3756 O O . TYR B 1 101 ? -5.098 -1.175 -10.961 1 86.25 101 TYR B O 1
ATOM 3764 N N . LEU B 1 102 ? -4.512 0.275 -12.539 1 87.81 102 LEU B N 1
ATOM 3765 C CA . LEU B 1 102 ? -5.754 0.215 -13.305 1 87.81 102 LEU B CA 1
ATOM 3766 C C . LEU B 1 102 ? -5.477 -0.134 -14.766 1 87.81 102 LEU B C 1
ATOM 3768 O O . LEU B 1 102 ? -4.754 0.591 -15.453 1 87.81 102 LEU B O 1
ATOM 3772 N N . SER B 1 103 ? -6.074 -1.261 -15.164 1 84.44 103 SER B N 1
ATOM 3773 C CA . SER B 1 103 ? -6.016 -1.576 -16.594 1 84.44 103 SER B CA 1
ATOM 3774 C C . SER B 1 103 ? -6.93 -0.661 -17.391 1 84.44 103 SER B C 1
ATOM 3776 O O . SER B 1 103 ? -7.75 0.065 -16.828 1 84.44 103 SER B O 1
ATOM 3778 N N . MET B 1 104 ? -6.727 -0.763 -18.703 1 85.81 104 MET B N 1
ATOM 3779 C CA . MET B 1 104 ? -7.562 0.041 -19.578 1 85.81 104 MET B CA 1
ATOM 3780 C C . MET B 1 104 ? -9.039 -0.194 -19.297 1 85.81 104 MET B C 1
ATOM 3782 O O . MET B 1 104 ? -9.5 -1.338 -19.266 1 85.81 104 MET B O 1
ATOM 3786 N N . GLY B 1 105 ? -9.766 0.888 -18.938 1 87.94 105 GLY B N 1
ATOM 3787 C CA . GLY B 1 105 ? -11.211 0.828 -18.734 1 87.94 105 GLY B CA 1
ATOM 3788 C C . GLY B 1 105 ? -11.609 0.501 -17.312 1 87.94 105 GLY B C 1
ATOM 3789 O O . GLY B 1 105 ? -12.773 0.633 -16.953 1 87.94 105 GLY B O 1
ATOM 3790 N N . GLU B 1 106 ? -10.742 0.138 -16.516 1 89.62 106 GLU B N 1
ATOM 3791 C CA . GLU B 1 106 ? -11.047 -0.212 -15.133 1 89.62 106 GLU B CA 1
ATOM 3792 C C . GLU B 1 106 ? -11.117 1.031 -14.25 1 89.62 106 GLU B C 1
ATOM 3794 O O . GLU B 1 106 ? -10.602 2.09 -14.617 1 89.62 106 GLU B O 1
ATOM 3799 N N . SER B 1 107 ? -11.844 0.826 -13.102 1 92.94 107 SER B N 1
ATOM 3800 C CA . SER B 1 107 ? -12.016 1.963 -12.211 1 92.94 107 SER B CA 1
ATOM 3801 C C . SER B 1 107 ? -11.898 1.539 -10.75 1 92.94 107 SER B C 1
ATOM 3803 O O . SER B 1 107 ? -12.008 0.353 -10.43 1 92.94 107 SER B O 1
ATOM 3805 N N . ILE B 1 108 ? -11.578 2.439 -9.945 1 93.38 108 ILE B N 1
ATOM 3806 C CA . ILE B 1 108 ? -11.609 2.326 -8.492 1 93.38 108 ILE B CA 1
ATOM 3807 C C . ILE B 1 108 ? -12.375 3.504 -7.898 1 93.38 108 ILE B C 1
ATOM 3809 O O . ILE B 1 108 ? -12.258 4.633 -8.383 1 93.38 108 ILE B O 1
ATOM 3813 N N . THR B 1 109 ? -13.258 3.15 -6.945 1 93.56 109 THR B N 1
ATOM 3814 C CA . THR B 1 109 ? -14.18 4.141 -6.398 1 93.56 109 THR B CA 1
ATOM 3815 C C . THR B 1 109 ? -14.133 4.145 -4.875 1 93.56 109 THR B C 1
ATOM 3817 O O . THR B 1 109 ? -14.039 3.088 -4.246 1 93.56 109 THR B O 1
ATOM 3820 N N . ALA B 1 110 ? -14.094 5.289 -4.301 1 93.81 110 ALA B N 1
ATOM 3821 C CA . ALA B 1 110 ? -14.195 5.453 -2.854 1 93.81 110 ALA B CA 1
ATOM 3822 C C . ALA B 1 110 ? -15.375 6.344 -2.482 1 93.81 110 ALA B C 1
ATOM 3824 O O . ALA B 1 110 ? -15.641 7.348 -3.152 1 93.81 110 ALA B O 1
ATOM 3825 N N . THR B 1 111 ? -16.141 5.961 -1.527 1 93.25 111 THR B N 1
ATOM 3826 C CA . THR B 1 111 ? -17.188 6.781 -0.927 1 93.25 111 THR B CA 1
ATOM 3827 C C . THR B 1 111 ? -16.812 7.188 0.493 1 93.25 111 THR B C 1
ATOM 3829 O O . THR B 1 111 ? -16.547 6.332 1.342 1 93.25 111 THR B O 1
ATOM 3832 N N . VAL B 1 112 ? -16.797 8.484 0.729 1 92.12 112 VAL B N 1
ATOM 3833 C CA . VAL B 1 112 ? -16.375 9.016 2.025 1 92.12 112 VAL B CA 1
ATOM 3834 C C . VAL B 1 112 ? -17.438 9.977 2.555 1 92.12 112 VAL B C 1
ATOM 3836 O O . VAL B 1 112 ? -18.234 10.523 1.782 1 92.12 112 VAL B O 1
ATOM 3839 N N . HIS B 1 113 ? -17.453 10.133 3.885 1 90 113 HIS B N 1
ATOM 3840 C CA . HIS B 1 113 ? -18.328 11.109 4.531 1 90 113 HIS B CA 1
ATOM 3841 C C . HIS B 1 113 ? -17.609 12.438 4.742 1 90 113 HIS B C 1
ATOM 3843 O O . HIS B 1 113 ? -16.781 12.562 5.648 1 90 113 HIS B O 1
ATOM 3849 N N . ILE B 1 114 ? -18.047 13.484 4.027 1 90.69 114 ILE B N 1
ATOM 3850 C CA . ILE B 1 114 ? -17.234 14.688 4.016 1 90.69 114 ILE B CA 1
ATOM 3851 C C . ILE B 1 114 ? -17.562 15.547 5.23 1 90.69 114 ILE B C 1
ATOM 3853 O O . ILE B 1 114 ? -16.828 16.484 5.551 1 90.69 114 ILE B O 1
ATOM 3857 N N . ASN B 1 115 ? -18.656 15.242 5.895 1 88.25 115 ASN B N 1
ATOM 3858 C CA . ASN B 1 115 ? -18.969 15.961 7.129 1 88.25 115 ASN B CA 1
ATOM 3859 C C . ASN B 1 115 ? -17.984 15.617 8.242 1 88.25 115 ASN B C 1
ATOM 3861 O O . ASN B 1 115 ? -18.016 16.219 9.312 1 88.25 115 ASN B O 1
ATOM 3865 N N . ASP B 1 116 ? -17.125 14.695 7.984 1 82.5 116 ASP B N 1
ATOM 3866 C CA . ASP B 1 116 ? -16.016 14.43 8.898 1 82.5 116 ASP B CA 1
ATOM 3867 C C . ASP B 1 116 ? -14.883 15.422 8.688 1 82.5 116 ASP B C 1
ATOM 3869 O O . ASP B 1 116 ? -13.992 15.547 9.539 1 82.5 116 ASP B O 1
ATOM 3873 N N . MET B 1 117 ? -14.906 16.125 7.57 1 87.75 117 MET B N 1
ATOM 3874 C CA . MET B 1 117 ? -13.836 17.062 7.227 1 87.75 117 MET B CA 1
ATOM 3875 C C . MET B 1 117 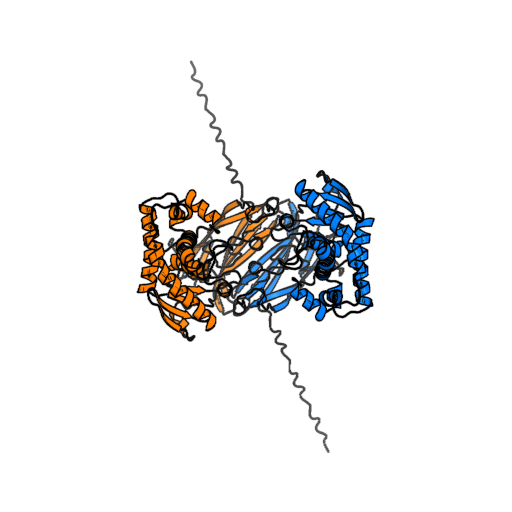? -14.32 18.5 7.305 1 87.75 117 MET B C 1
ATOM 3877 O O . MET B 1 117 ? -13.516 19.438 7.379 1 87.75 117 MET B O 1
ATOM 3881 N N . PHE B 1 118 ? -15.586 18.656 7.223 1 89.81 118 PHE B N 1
ATOM 3882 C CA . PHE B 1 118 ? -16.172 19.984 7.207 1 89.81 118 PHE B CA 1
ATOM 3883 C C . PHE B 1 118 ? -17.375 20.062 8.156 1 89.81 118 PHE B C 1
ATOM 3885 O O . PHE B 1 118 ? -18.109 19.094 8.312 1 89.81 118 PHE B O 1
ATOM 3892 N N . THR B 1 119 ? -17.5 21.25 8.711 1 87.62 119 THR B N 1
ATOM 3893 C CA . THR B 1 119 ? -18.703 21.531 9.508 1 87.62 119 THR B CA 1
ATOM 3894 C C . THR B 1 119 ? -19.766 22.219 8.664 1 87.62 119 THR B C 1
ATOM 3896 O O . THR B 1 119 ? -19.516 23.312 8.125 1 87.62 119 THR B O 1
ATOM 3899 N N . PHE B 1 120 ? -20.844 21.562 8.594 1 88.94 120 PHE B N 1
ATOM 3900 C CA . PHE B 1 120 ? -21.984 22.141 7.906 1 88.94 120 PHE B CA 1
ATOM 3901 C C . PHE B 1 120 ? -22.922 22.812 8.898 1 88.94 120 PHE B C 1
ATOM 3903 O O . PHE B 1 120 ? -23.859 22.188 9.406 1 88.94 120 PHE B O 1
ATOM 3910 N N . SER B 1 121 ? -22.766 24.047 9.156 1 86.38 121 SER B N 1
ATOM 3911 C CA . SER B 1 121 ? -23.391 24.75 10.266 1 86.38 121 SER B CA 1
ATOM 3912 C C . SER B 1 121 ? -24.797 25.219 9.898 1 86.38 121 SER B C 1
ATOM 3914 O O . SER B 1 121 ? -25.609 25.547 10.773 1 86.38 121 SER B O 1
ATOM 3916 N N . SER B 1 122 ? -25.109 25.328 8.648 1 89.56 122 SER B N 1
ATOM 3917 C CA . SER B 1 122 ? -26.406 25.828 8.227 1 89.56 122 SER B CA 1
ATOM 3918 C C . SER B 1 122 ? -26.984 24.969 7.094 1 89.56 122 SER B C 1
ATOM 3920 O O . SER B 1 122 ? -26.234 24.406 6.293 1 89.56 122 SER B O 1
ATOM 3922 N N . ASP B 1 123 ? -28.312 24.953 7.145 1 92.5 123 ASP B N 1
ATOM 3923 C CA . ASP B 1 123 ? -28.984 24.359 5.996 1 92.5 123 ASP B CA 1
ATOM 3924 C C . ASP B 1 123 ? -28.781 25.203 4.742 1 92.5 123 ASP B C 1
ATOM 3926 O O . ASP B 1 123 ? -28.625 26.422 4.832 1 92.5 123 ASP B O 1
ATOM 3930 N N . GLY B 1 124 ? -28.703 24.516 3.641 1 94.5 124 GLY B N 1
ATOM 3931 C CA . GLY B 1 124 ? -28.609 25.266 2.393 1 94.5 124 GLY B CA 1
ATOM 3932 C C . GLY B 1 124 ? -27.875 24.5 1.307 1 94.5 124 GLY B C 1
ATOM 3933 O O . GLY B 1 124 ? -27.641 23.297 1.43 1 94.5 124 GLY B O 1
ATOM 3934 N N . ILE B 1 125 ? -27.672 25.281 0.222 1 96 125 ILE B N 1
ATOM 3935 C CA . ILE B 1 125 ? -27 24.703 -0.934 1 96 125 ILE B CA 1
ATOM 3936 C C . ILE B 1 125 ? -25.484 24.875 -0.783 1 96 125 ILE B C 1
ATOM 3938 O O . ILE B 1 125 ? -25 25.984 -0.564 1 96 125 ILE B O 1
ATOM 3942 N N . TYR B 1 126 ? -24.812 23.766 -0.863 1 96.31 126 TYR B N 1
ATOM 3943 C CA . TYR B 1 126 ? -23.359 23.75 -0.794 1 96.31 126 TYR B CA 1
ATOM 3944 C C . TYR B 1 126 ? -22.75 23.344 -2.131 1 96.31 126 TYR B C 1
ATOM 3946 O O . TYR B 1 126 ? -23.297 22.484 -2.824 1 96.31 126 TYR B O 1
ATOM 3954 N N . LYS B 1 127 ? -21.656 24.016 -2.428 1 96.56 127 LYS B N 1
ATOM 3955 C CA . LYS B 1 127 ? -20.859 23.672 -3.604 1 96.56 127 LYS B CA 1
ATOM 3956 C C . LYS B 1 127 ? -19.656 22.812 -3.221 1 96.56 127 LYS B C 1
ATOM 3958 O O . LYS B 1 127 ? -18.875 23.188 -2.352 1 96.56 127 LYS B O 1
ATOM 3963 N N . ILE B 1 128 ? -19.547 21.641 -3.818 1 95.88 128 ILE B N 1
ATOM 3964 C CA . ILE B 1 128 ? -18.438 20.703 -3.561 1 95.88 128 ILE B CA 1
ATOM 3965 C C . ILE B 1 128 ? -17.656 20.484 -4.844 1 95.88 128 ILE B C 1
ATOM 3967 O O . ILE B 1 128 ? -18.234 20.219 -5.898 1 95.88 128 ILE B O 1
ATOM 3971 N N . GLN B 1 129 ? -16.312 20.625 -4.719 1 94.44 129 GLN B N 1
ATOM 3972 C CA . GLN B 1 129 ? -15.477 20.438 -5.898 1 94.44 129 GLN B CA 1
ATOM 3973 C C . GLN B 1 129 ? -14.164 19.75 -5.539 1 94.44 129 GLN B C 1
ATOM 3975 O O . GLN B 1 129 ? -13.5 20.125 -4.57 1 94.44 129 GLN B O 1
ATOM 3980 N N . TYR B 1 130 ? -13.93 18.672 -6.27 1 93.38 130 TYR B N 1
ATOM 3981 C CA . TYR B 1 130 ? -12.617 18.047 -6.172 1 93.38 130 TYR B CA 1
ATOM 3982 C C . TYR B 1 130 ? -11.594 18.781 -7.027 1 93.38 130 TYR B C 1
ATOM 3984 O O . TYR B 1 130 ? -11.828 19.016 -8.219 1 93.38 130 TYR B O 1
ATOM 3992 N N . THR B 1 131 ? -10.523 19.266 -6.48 1 87.69 131 THR B N 1
ATOM 3993 C CA . THR B 1 131 ? -9.367 19.812 -7.188 1 87.69 131 THR B CA 1
ATOM 3994 C C . THR B 1 131 ? -8.07 19.453 -6.457 1 87.69 131 THR B C 1
ATOM 3996 O O . THR B 1 131 ? -7.711 20.109 -5.477 1 87.69 131 THR B O 1
ATOM 3999 N N . HIS B 1 132 ? -7.453 18.469 -6.996 1 88.5 132 HIS B N 1
ATOM 4000 C CA . HIS B 1 132 ? -6.254 18 -6.316 1 88.5 132 HIS B CA 1
ATOM 4001 C C . HIS B 1 132 ? -5.309 17.312 -7.293 1 88.5 132 HIS B C 1
ATOM 4003 O O . HIS B 1 132 ? -5.75 16.719 -8.281 1 88.5 132 HIS B O 1
ATOM 4009 N N . PRO B 1 133 ? -4.047 17.453 -6.973 1 85.75 133 PRO B N 1
ATOM 4010 C CA . PRO B 1 133 ? -3.098 16.75 -7.84 1 85.75 133 PRO B CA 1
ATOM 4011 C C . PRO B 1 133 ? -3.238 15.242 -7.758 1 85.75 133 PRO B C 1
ATOM 4013 O O . PRO B 1 133 ? -3.502 14.695 -6.684 1 85.75 133 PRO B O 1
ATOM 4016 N N . LEU B 1 134 ? -3.121 14.594 -8.883 1 90 134 LEU B N 1
ATOM 4017 C CA . LEU B 1 134 ? -3.004 13.148 -9 1 90 134 LEU B CA 1
ATOM 4018 C C . LEU B 1 134 ? -1.646 12.75 -9.57 1 90 134 LEU B C 1
ATOM 4020 O O . LEU B 1 134 ? -1.215 13.305 -10.586 1 90 134 LEU B O 1
ATOM 4024 N N . TRP B 1 135 ? -0.95 11.898 -8.844 1 87.44 135 TRP B N 1
ATOM 4025 C CA . TRP B 1 135 ? 0.296 11.328 -9.344 1 87.44 135 TRP B CA 1
ATOM 4026 C C . TRP B 1 135 ? 0.053 9.953 -9.969 1 87.44 135 TRP B C 1
ATOM 4028 O O . TRP B 1 135 ? -0.601 9.102 -9.367 1 87.44 135 TRP B O 1
ATOM 4038 N N . TYR B 1 136 ? 0.549 9.812 -11.219 1 89.31 136 TYR B N 1
ATOM 4039 C CA . TYR B 1 136 ? 0.358 8.547 -11.914 1 89.31 136 TYR B CA 1
ATOM 4040 C C . TYR B 1 136 ? 1.465 8.312 -12.938 1 89.31 136 TYR B C 1
ATOM 4042 O O . TYR B 1 136 ? 2.221 9.234 -13.266 1 89.31 136 TYR B O 1
ATOM 4050 N N . PHE B 1 137 ? 1.691 7.062 -13.328 1 87.94 137 PHE B N 1
ATOM 4051 C CA . PHE B 1 137 ? 2.645 6.73 -14.375 1 87.94 137 PHE B CA 1
ATOM 4052 C C . PHE B 1 137 ? 2.201 5.484 -15.133 1 87.94 137 PHE B C 1
ATOM 4054 O O . PHE B 1 137 ? 1.506 4.629 -14.586 1 87.94 137 PHE B O 1
ATOM 4061 N N . PRO B 1 138 ? 2.57 5.527 -16.406 1 85.12 138 PRO B N 1
ATOM 4062 C CA . PRO B 1 138 ? 2.268 4.309 -17.172 1 85.12 138 PRO B CA 1
ATOM 4063 C C . PRO B 1 138 ? 3.059 3.098 -16.688 1 85.12 138 PRO B C 1
ATOM 4065 O O . PRO B 1 138 ? 4.207 3.238 -16.25 1 85.12 138 PRO B O 1
ATOM 4068 N N . LYS B 1 139 ? 2.465 2.014 -16.797 1 77.62 139 LYS B N 1
ATOM 4069 C CA . LYS B 1 139 ? 3.029 0.761 -16.297 1 77.62 139 LYS B CA 1
ATOM 4070 C C . LYS B 1 139 ? 4.438 0.539 -16.844 1 77.62 139 LYS B C 1
ATOM 4072 O O . LYS B 1 139 ? 5.305 0.017 -16.156 1 77.62 139 LYS B O 1
ATOM 4077 N N . ASN B 1 140 ? 4.664 0.849 -18.016 1 72.81 140 ASN B N 1
ATOM 4078 C CA . ASN B 1 140 ? 5.938 0.581 -18.672 1 72.81 140 ASN B CA 1
ATOM 4079 C C . ASN B 1 140 ? 7.059 1.442 -18.094 1 72.81 140 ASN B C 1
ATOM 4081 O O . ASN B 1 140 ? 8.234 1.231 -18.406 1 72.81 140 ASN B O 1
ATOM 4085 N N . LYS B 1 141 ? 6.719 2.318 -17.125 1 72.31 141 LYS B N 1
ATOM 4086 C CA . LYS B 1 141 ? 7.727 3.193 -16.531 1 72.31 141 LYS B CA 1
ATOM 4087 C C . LYS B 1 141 ? 8 2.818 -15.078 1 72.31 141 LYS B C 1
ATOM 4089 O O . LYS B 1 141 ? 8.57 3.609 -14.32 1 72.31 141 LYS B O 1
ATOM 4094 N N . MET B 1 142 ? 7.586 1.824 -14.5 1 72.44 142 MET B N 1
ATOM 4095 C CA . MET B 1 142 ? 7.711 1.385 -13.109 1 72.44 142 MET B CA 1
ATOM 4096 C C . MET B 1 142 ? 9.172 1.155 -12.742 1 72.44 142 MET B C 1
ATOM 4098 O O . MET B 1 142 ? 9.578 1.396 -11.602 1 72.44 142 MET B O 1
ATOM 4102 N N . GLY B 1 143 ? 10.141 1.227 -13.398 1 67.12 143 GLY B N 1
ATOM 4103 C CA . GLY B 1 143 ? 11.539 0.985 -13.109 1 67.12 143 GLY B CA 1
ATOM 4104 C C . GLY B 1 143 ? 11.758 0.031 -11.953 1 67.12 143 GLY B C 1
ATOM 4105 O O . GLY B 1 143 ? 10.797 -0.412 -11.32 1 67.12 143 GLY B O 1
ATOM 4106 N N . SER B 1 144 ? 13.031 -0.373 -11.539 1 67.38 144 SER B N 1
ATOM 4107 C CA . SER B 1 144 ? 13.375 -1.32 -10.484 1 67.38 144 SER B CA 1
ATOM 4108 C C . SER B 1 144 ? 13.273 -0.672 -9.109 1 67.38 144 SER B C 1
ATOM 4110 O O . SER B 1 144 ? 12.812 -1.298 -8.148 1 67.38 144 SER B O 1
ATOM 4112 N N . HIS B 1 145 ? 13.625 0.601 -9.047 1 67.12 145 HIS B N 1
ATOM 4113 C CA . HIS B 1 145 ? 13.602 1.293 -7.762 1 67.12 145 HIS B CA 1
ATOM 4114 C C . HIS B 1 145 ? 12.5 2.348 -7.727 1 67.12 145 HIS B C 1
ATOM 4116 O O . HIS B 1 145 ? 12.258 3.035 -8.727 1 67.12 145 HIS B O 1
ATOM 4122 N N . ILE B 1 146 ? 11.867 2.375 -6.602 1 65.06 146 ILE B N 1
ATOM 4123 C CA . ILE B 1 146 ? 10.766 3.316 -6.43 1 65.06 146 ILE B CA 1
ATOM 4124 C C . ILE B 1 146 ? 11.242 4.734 -6.727 1 65.06 146 ILE B C 1
ATOM 4126 O O . ILE B 1 146 ? 10.492 5.551 -7.27 1 65.06 146 ILE B O 1
ATOM 4130 N N . GLY B 1 147 ? 12.492 5.012 -6.242 1 64.62 147 GLY B N 1
ATOM 4131 C CA . GLY B 1 147 ? 13.055 6.328 -6.496 1 64.62 147 GLY B CA 1
ATOM 4132 C C . GLY B 1 147 ? 13.172 6.652 -7.973 1 64.62 147 GLY B C 1
ATOM 4133 O O . GLY B 1 147 ? 13.297 7.82 -8.344 1 64.62 147 GLY B O 1
ATOM 4134 N N . GLU B 1 148 ? 13.023 5.633 -8.805 1 62.31 148 GLU B N 1
ATOM 4135 C CA . GLU B 1 148 ? 13.148 5.812 -10.242 1 62.31 148 GLU B CA 1
ATOM 4136 C C . GLU B 1 148 ? 11.789 6.125 -10.875 1 62.31 148 GLU B C 1
ATOM 4138 O O . GLU B 1 148 ? 11.727 6.531 -12.039 1 62.31 148 GLU B O 1
ATOM 4143 N N . ILE B 1 149 ? 10.844 5.895 -10.062 1 65.62 149 ILE B N 1
ATOM 4144 C CA . ILE B 1 149 ? 9.516 6.152 -10.594 1 65.62 149 ILE B CA 1
ATOM 4145 C C . ILE B 1 149 ? 9.32 7.656 -10.805 1 65.62 149 ILE B C 1
ATOM 4147 O O . ILE B 1 149 ? 9.406 8.438 -9.852 1 65.62 149 ILE B O 1
ATOM 4151 N N . LYS B 1 150 ? 9.25 8.031 -12.023 1 73.31 150 LYS B N 1
ATOM 4152 C CA . LYS B 1 150 ? 8.922 9.406 -12.375 1 73.31 150 LYS B CA 1
ATOM 4153 C C . LYS B 1 150 ? 7.422 9.562 -12.633 1 73.31 150 LYS B C 1
ATOM 4155 O O . LYS B 1 150 ? 6.973 9.516 -13.773 1 73.31 150 LYS B O 1
ATOM 4160 N N . ALA B 1 151 ? 6.723 9.742 -11.578 1 77.31 151 ALA B N 1
ATOM 4161 C CA . ALA B 1 151 ? 5.277 9.898 -11.695 1 77.31 151 ALA B CA 1
ATOM 4162 C C . ALA B 1 151 ? 4.914 11.258 -12.289 1 77.31 151 ALA B C 1
ATOM 4164 O O . ALA B 1 151 ? 5.59 12.25 -12.031 1 77.31 151 ALA B O 1
ATOM 4165 N N . ILE B 1 152 ? 3.939 11.25 -13.156 1 80.5 152 ILE B N 1
ATOM 4166 C CA . ILE B 1 152 ? 3.361 12.461 -13.719 1 80.5 152 ILE B CA 1
ATOM 4167 C C . ILE B 1 152 ? 2.365 13.07 -12.734 1 80.5 152 ILE B C 1
ATOM 4169 O O . ILE B 1 152 ? 1.554 12.352 -12.141 1 80.5 152 ILE B O 1
ATOM 4173 N N . LYS B 1 153 ? 2.594 14.305 -12.469 1 83.5 153 LYS B N 1
ATOM 4174 C CA . LYS B 1 153 ? 1.649 15.039 -11.633 1 83.5 153 LYS B CA 1
ATOM 4175 C C . LYS B 1 153 ? 0.653 15.82 -12.492 1 83.5 153 LYS B C 1
ATOM 4177 O O . LYS B 1 153 ? 1.05 16.578 -13.367 1 83.5 153 LYS B O 1
ATOM 4182 N N . SER B 1 154 ? -0.629 15.578 -12.312 1 85.38 154 SER B N 1
ATOM 4183 C CA . SER B 1 154 ? -1.673 16.328 -12.992 1 85.38 154 SER B CA 1
ATOM 4184 C C . SER B 1 154 ? -2.777 16.75 -12.031 1 85.38 154 SER B C 1
ATOM 4186 O O . SER B 1 154 ? -3.158 15.984 -11.141 1 85.38 154 SER B O 1
ATOM 4188 N N . ILE B 1 155 ? -3.17 17.984 -12.25 1 85.81 155 ILE B N 1
ATOM 4189 C CA . ILE B 1 155 ? -4.289 18.438 -11.43 1 85.81 155 ILE B CA 1
ATOM 4190 C C . ILE B 1 155 ? -5.59 17.844 -11.961 1 85.81 155 ILE B C 1
ATOM 4192 O O . ILE B 1 155 ? -5.922 18 -13.141 1 85.81 155 ILE B O 1
ATOM 4196 N N . LEU B 1 156 ? -6.215 17.094 -11.164 1 88.06 156 LEU B N 1
ATOM 4197 C CA . LEU B 1 156 ? -7.52 16.547 -11.492 1 88.06 156 LEU B CA 1
ATOM 4198 C C . LEU B 1 156 ? -8.641 17.359 -10.852 1 88.06 156 LEU B C 1
ATOM 4200 O O . LEU B 1 156 ? -8.539 17.75 -9.688 1 88.06 156 LEU B O 1
ATOM 4204 N N . SER B 1 157 ? -9.633 17.656 -11.656 1 88.62 157 SER B N 1
ATOM 4205 C CA . SER B 1 157 ? -10.773 18.406 -11.141 1 88.62 157 SER B CA 1
ATOM 4206 C C . SER B 1 157 ? -12.078 17.891 -11.742 1 88.62 157 SER B C 1
ATOM 4208 O O . SER B 1 157 ? -12.102 17.391 -12.859 1 88.62 157 SER B O 1
ATOM 4210 N N . ASN B 1 158 ? -13.078 17.906 -10.953 1 88.44 158 ASN B N 1
ATOM 4211 C CA . ASN B 1 158 ? -14.414 17.609 -11.453 1 88.44 158 ASN B CA 1
ATOM 4212 C C . ASN B 1 158 ? -15.273 18.859 -11.555 1 88.44 158 ASN B C 1
ATOM 4214 O O . ASN B 1 158 ? -14.906 19.906 -11.016 1 88.44 158 ASN B O 1
ATOM 4218 N N . GLU B 1 159 ? -16.344 18.703 -12.367 1 90.06 159 GLU B N 1
ATOM 4219 C CA . GLU B 1 159 ? -17.344 19.75 -12.328 1 90.06 159 GLU B CA 1
ATOM 4220 C C . GLU B 1 159 ? -17.938 19.906 -10.93 1 90.06 159 GLU B C 1
ATOM 4222 O O . GLU B 1 159 ? -18.172 18.906 -10.234 1 90.06 159 GLU B O 1
ATOM 4227 N N . PRO B 1 160 ? -18.141 21.172 -10.523 1 93.88 160 PRO B N 1
ATOM 4228 C CA . PRO B 1 160 ? -18.719 21.375 -9.195 1 93.88 160 PRO B CA 1
ATOM 4229 C C . PRO B 1 160 ? -20.062 20.656 -9.016 1 93.88 160 PRO B C 1
ATOM 4231 O O . PRO B 1 160 ? -20.859 20.609 -9.945 1 93.88 160 PRO B O 1
ATOM 4234 N N . ILE B 1 161 ? -20.234 20.141 -7.859 1 95.44 161 ILE B N 1
ATOM 4235 C CA . ILE B 1 161 ? -21.484 19.5 -7.457 1 95.44 161 ILE B CA 1
ATOM 4236 C C . ILE B 1 161 ? -22.234 20.391 -6.477 1 95.44 161 ILE B C 1
ATOM 4238 O O . ILE B 1 161 ? -21.625 20.953 -5.559 1 95.44 161 ILE B O 1
ATOM 4242 N N . TYR B 1 162 ? -23.531 20.516 -6.703 1 95.69 162 TYR B N 1
ATOM 4243 C CA . TYR B 1 162 ? -24.375 21.281 -5.789 1 95.69 162 TYR B CA 1
ATOM 4244 C C . TYR B 1 162 ? -25.344 20.375 -5.039 1 95.69 162 TYR B C 1
ATOM 4246 O O . TYR B 1 162 ? -26.078 19.594 -5.656 1 95.69 162 TYR B O 1
ATOM 4254 N N . ILE B 1 163 ? -25.281 20.469 -3.727 1 94.88 163 ILE B N 1
ATOM 4255 C CA . ILE B 1 163 ? -26.156 19.625 -2.922 1 94.88 163 ILE B CA 1
ATOM 4256 C C . ILE B 1 163 ? -26.875 20.484 -1.881 1 94.88 163 ILE B C 1
ATOM 4258 O O . ILE B 1 163 ? -26.297 21.406 -1.315 1 94.88 163 ILE B O 1
ATOM 4262 N N . ASN B 1 164 ? -28.125 20.156 -1.697 1 94.56 164 ASN B N 1
ATOM 4263 C CA . ASN B 1 164 ? -28.906 20.781 -0.632 1 94.56 164 ASN B CA 1
ATOM 4264 C C . ASN B 1 164 ? -28.828 19.969 0.664 1 94.56 164 ASN B C 1
ATOM 4266 O O . ASN B 1 164 ? -29.328 18.859 0.737 1 94.56 164 ASN B O 1
ATOM 4270 N N . ILE B 1 165 ? -28.172 20.531 1.63 1 92.62 165 ILE B N 1
ATOM 4271 C CA . ILE B 1 165 ? -28.016 19.859 2.912 1 92.62 165 ILE B CA 1
ATOM 4272 C C . ILE B 1 165 ? -29.031 20.406 3.912 1 92.62 165 ILE B C 1
ATOM 4274 O O . ILE B 1 165 ? -29.188 21.609 4.051 1 92.62 165 ILE B O 1
ATOM 4278 N N . LYS B 1 166 ? -29.766 19.453 4.52 1 90.25 166 LYS B N 1
ATOM 4279 C CA . LYS B 1 166 ? -30.812 19.828 5.48 1 90.25 166 LYS B CA 1
ATOM 4280 C C . LYS B 1 166 ? -30.703 18.984 6.75 1 90.25 166 LYS B C 1
ATOM 4282 O O . LYS B 1 166 ? -30.484 17.781 6.684 1 90.25 166 LYS B O 1
ATOM 4287 N N . ASN B 1 167 ? -30.828 19.625 7.902 1 83.5 167 ASN B N 1
ATOM 4288 C CA . ASN B 1 167 ? -30.938 18.984 9.211 1 83.5 167 ASN B CA 1
ATOM 4289 C C . ASN B 1 167 ? -29.797 17.984 9.438 1 83.5 167 ASN B C 1
ATOM 4291 O O . ASN B 1 167 ? -30.031 16.844 9.828 1 83.5 167 ASN B O 1
ATOM 4295 N N . LEU B 1 168 ? -28.672 18.422 8.875 1 81.94 168 LEU B N 1
ATOM 4296 C CA . LEU B 1 168 ? -27.516 17.562 9.141 1 81.94 168 LEU B CA 1
ATOM 4297 C C . LEU B 1 168 ? -27.141 17.609 10.617 1 81.94 168 LEU B C 1
ATOM 4299 O O . LEU B 1 168 ? -26.891 18.672 11.172 1 81.94 168 LEU B O 1
ATOM 4303 N N . GLN B 1 169 ? -27.609 16.562 11.359 1 67.5 169 GLN B N 1
ATOM 4304 C CA . GLN B 1 169 ? -27.219 16.484 12.766 1 67.5 169 GLN B CA 1
ATOM 4305 C C . GLN B 1 169 ? -25.75 16.078 12.898 1 67.5 169 GLN B C 1
ATOM 4307 O O . GLN B 1 169 ? -25.438 14.891 12.906 1 67.5 169 GLN B O 1
ATOM 4312 N N . GLN B 1 170 ? -24.984 16.906 12.383 1 63.78 170 GLN B N 1
ATOM 4313 C CA . GLN B 1 170 ? -23.562 16.562 12.492 1 63.78 170 GLN B CA 1
ATOM 4314 C C . GLN B 1 170 ? -23.141 16.422 13.953 1 63.78 170 GLN B C 1
ATOM 4316 O O . GLN B 1 170 ? -23.438 17.281 14.773 1 63.78 170 GLN B O 1
ATOM 4321 N N . LEU B 1 171 ? -23.172 15.102 14.398 1 48.66 171 LEU B N 1
ATOM 4322 C CA . LEU B 1 171 ? -22.625 14.914 15.734 1 48.66 171 LEU B CA 1
ATOM 4323 C C . LEU B 1 171 ? -21.312 15.672 15.906 1 48.66 171 LEU B C 1
ATOM 4325 O O . LEU B 1 171 ? -20.438 15.594 15.055 1 48.66 171 LEU B O 1
ATOM 4329 N N . SER B 1 172 ? -21.469 16.797 16.453 1 45.09 172 SER B N 1
ATOM 4330 C CA . SER B 1 172 ? -20.25 17.516 16.844 1 45.09 172 SER B CA 1
ATOM 4331 C C . SER B 1 172 ? -19.125 16.531 17.172 1 45.09 172 SER B C 1
ATOM 4333 O O . SER B 1 172 ? -19.328 15.57 17.906 1 45.09 172 SER B O 1
ATOM 4335 N N . ARG B 1 173 ? -18.344 16.094 16.328 1 46.66 173 ARG B N 1
ATOM 4336 C CA . ARG B 1 173 ? -17.188 15.328 16.781 1 46.66 173 ARG B CA 1
ATOM 4337 C C . ARG B 1 173 ? -16.672 15.852 18.109 1 46.66 173 ARG B C 1
ATOM 4339 O O . ARG B 1 173 ? -16.547 17.062 18.297 1 46.66 173 ARG B O 1
ATOM 4346 N N . PRO B 1 174 ? -16.938 15.086 19.156 1 39.72 174 PRO B N 1
ATOM 4347 C CA . PRO B 1 174 ? -16.422 15.695 20.391 1 39.72 174 PRO B CA 1
ATOM 4348 C C . PRO B 1 174 ? -15.094 16.406 20.188 1 39.72 174 PRO B C 1
ATOM 4350 O O . PRO B 1 174 ? -14.148 15.828 19.641 1 39.72 174 PRO B O 1
ATOM 4353 N N . VAL B 1 175 ? -15.023 17.656 19.844 1 37.78 175 VAL B N 1
ATOM 4354 C CA . VAL B 1 175 ? -13.773 18.375 20.047 1 37.78 175 VAL B CA 1
ATOM 4355 C C . VAL B 1 175 ? -13.047 17.812 21.266 1 37.78 175 VAL B C 1
ATOM 4357 O O . VAL B 1 175 ? -13.609 17.016 22.031 1 37.78 175 VAL B O 1
ATOM 4360 N N . LYS B 1 176 ? -12.438 18.812 22.125 1 39.62 176 LYS B N 1
ATOM 4361 C CA . LYS B 1 176 ? -11.523 18.797 23.266 1 39.62 176 LYS B CA 1
ATOM 4362 C C . LYS B 1 176 ? -12.062 17.922 24.391 1 39.62 176 LYS B C 1
ATOM 4364 O O . LYS B 1 176 ? -11.297 17.297 25.125 1 39.62 176 LYS B O 1
ATOM 4369 N N . LYS B 1 177 ? -13.18 18.297 24.891 1 38.47 177 LYS B N 1
ATOM 4370 C CA . LYS B 1 177 ? -13.297 18.391 26.344 1 38.47 177 LYS B CA 1
ATOM 4371 C C . LYS B 1 177 ? -13.664 17.031 26.938 1 38.47 177 LYS B C 1
ATOM 4373 O O . LYS B 1 177 ? -13.516 16.828 28.156 1 38.47 177 LYS B O 1
ATOM 4378 N N . GLU B 1 178 ? -14.547 16.312 26.25 1 42.12 178 GLU B N 1
ATOM 4379 C CA . GLU B 1 178 ? -14.914 15.141 27.031 1 42.12 178 GLU B CA 1
ATOM 4380 C C . GLU B 1 178 ? -13.82 14.07 26.984 1 42.12 178 GLU B C 1
ATOM 4382 O O . GLU B 1 178 ? -14.055 12.922 27.359 1 42.12 178 GLU B O 1
ATOM 4387 N N . LEU B 1 179 ? -12.93 14.305 26.328 1 41.59 179 LEU B N 1
ATOM 4388 C CA . LEU B 1 179 ? -11.758 13.492 26.047 1 41.59 179 LEU B CA 1
ATOM 4389 C C . LEU B 1 179 ? -11.219 12.859 27.328 1 41.59 179 LEU B C 1
ATOM 4391 O O . LEU B 1 179 ? -10.312 12.016 27.281 1 41.59 179 LEU B O 1
ATOM 4395 N N . PHE B 1 180 ? -11.477 13.625 28.484 1 41.53 180 PHE B N 1
ATOM 4396 C CA . PHE B 1 180 ? -10.703 13.352 29.688 1 41.53 180 PHE B CA 1
ATOM 4397 C C . PHE B 1 180 ? -11.266 12.148 30.438 1 41.53 180 PHE B C 1
ATOM 4399 O O . PHE B 1 180 ? -11 11.969 31.625 1 41.53 180 PHE B O 1
ATOM 4406 N N . LYS B 1 181 ? -12.352 11.711 29.875 1 43.09 181 LYS B N 1
ATOM 4407 C CA . LYS B 1 181 ? -12.703 10.773 30.938 1 43.09 181 LYS B CA 1
ATOM 4408 C C . LYS B 1 181 ? -11.578 9.781 31.188 1 43.09 181 LYS B C 1
ATOM 4410 O O . LYS B 1 181 ? -11.68 8.93 32.062 1 43.09 181 LYS B O 1
ATOM 4415 N N . ASP B 1 182 ? -10.914 9.422 30.047 1 50.16 182 ASP B N 1
ATOM 4416 C CA . ASP B 1 182 ? -9.852 8.492 30.406 1 50.16 182 ASP B CA 1
ATOM 4417 C C . ASP B 1 182 ? -8.742 9.203 31.172 1 50.16 182 ASP B C 1
ATOM 4419 O O . ASP B 1 182 ? -8.508 10.398 30.969 1 50.16 182 ASP B O 1
ATOM 4423 N N . GLU B 1 183 ? -8.25 8.68 32.188 1 62 183 GLU B N 1
ATOM 4424 C CA . GLU B 1 183 ? -7.199 8.992 33.156 1 62 183 GLU B CA 1
ATOM 4425 C C . GLU B 1 183 ? -5.93 9.453 32.469 1 62 183 GLU B C 1
ATOM 4427 O O . GLU B 1 183 ? -5.09 8.633 32.094 1 62 183 GLU B O 1
ATOM 4432 N N . GLY B 1 184 ? -6.086 10.523 31.609 1 78.25 184 GLY B N 1
ATOM 4433 C CA . GLY B 1 184 ? -4.84 11.078 31.125 1 78.25 184 GLY B CA 1
ATOM 4434 C C . GLY B 1 184 ? -3.938 11.602 32.219 1 78.25 184 GLY B C 1
ATOM 4435 O O . GLY B 1 184 ? -4.324 11.617 33.406 1 78.25 184 GLY B O 1
ATOM 4436 N N . VAL B 1 185 ? -2.633 11.641 31.969 1 88.88 185 VAL B N 1
ATOM 4437 C CA . VAL B 1 185 ? -1.616 12.203 32.844 1 88.88 185 VAL B CA 1
ATOM 4438 C C . VAL B 1 185 ? -1.212 13.594 32.375 1 88.88 185 VAL B C 1
ATOM 4440 O O . VAL B 1 185 ? -1.037 13.805 31.156 1 88.88 185 VAL B O 1
ATOM 4443 N N . GLN B 1 186 ? -1.322 14.516 33.25 1 91.44 186 GLN B N 1
ATOM 4444 C CA . GLN B 1 186 ? -0.837 15.859 32.969 1 91.44 186 GLN B CA 1
ATOM 4445 C C . GLN B 1 186 ? 0.373 16.219 33.812 1 91.44 186 GLN B C 1
ATOM 4447 O O . GLN B 1 186 ? 0.359 16 35.031 1 91.44 186 GLN B O 1
ATOM 4452 N N . LEU B 1 187 ? 1.413 16.688 33.156 1 92.12 187 LEU B N 1
ATOM 4453 C CA . LEU B 1 187 ? 2.623 17.047 33.906 1 92.12 187 LEU B CA 1
ATOM 4454 C C . LEU B 1 187 ? 3.277 18.281 33.281 1 92.12 187 LEU B C 1
ATOM 4456 O O . LEU B 1 187 ? 3.119 18.547 32.094 1 92.12 187 LEU B O 1
ATOM 4460 N N . GLU B 1 188 ? 3.939 18.984 34.062 1 92.31 188 GLU B N 1
ATOM 4461 C CA . GLU B 1 188 ? 4.742 20.109 33.594 1 92.31 188 GLU B CA 1
ATOM 4462 C C . GLU B 1 188 ? 6.16 19.656 33.25 1 92.31 188 GLU B C 1
ATOM 4464 O O . GLU B 1 188 ? 6.82 18.984 34.031 1 92.31 188 GLU B O 1
ATOM 4469 N N . VAL B 1 189 ? 6.578 19.922 32.094 1 90.31 189 VAL B N 1
ATOM 4470 C CA . VAL B 1 189 ? 7.934 19.625 31.625 1 90.31 189 VAL B CA 1
ATOM 4471 C C . VAL B 1 189 ? 8.75 20.922 31.578 1 90.31 189 VAL B C 1
ATOM 4473 O O . VAL B 1 189 ? 8.352 21.891 30.922 1 90.31 189 VAL B O 1
ATOM 4476 N N . LYS B 1 190 ? 9.852 20.906 32.219 1 83 190 LYS B N 1
ATOM 4477 C CA . LYS B 1 190 ? 10.719 22.078 32.25 1 83 190 LYS B CA 1
ATOM 4478 C C . LYS B 1 190 ? 11.133 22.5 30.859 1 83 190 LYS B C 1
ATOM 4480 O O . LYS B 1 190 ? 11.586 21.688 30.047 1 83 190 LYS B O 1
ATOM 4485 N N . GLY B 1 191 ? 11.016 23.781 30.531 1 78.75 191 GLY B N 1
ATOM 4486 C CA . GLY B 1 191 ? 11.422 24.312 29.25 1 78.75 191 GLY B CA 1
ATOM 4487 C C . GLY B 1 191 ? 10.367 24.141 28.172 1 78.75 191 GLY B C 1
ATOM 4488 O O . GLY B 1 191 ? 10.523 24.641 27.062 1 78.75 191 GLY B O 1
ATOM 4489 N N . CYS B 1 192 ? 9.336 23.453 28.344 1 86.62 192 CYS B N 1
ATOM 4490 C CA . CYS B 1 192 ? 8.281 23.219 27.359 1 86.62 192 CYS B CA 1
ATOM 4491 C C . CYS B 1 192 ? 6.945 23.766 27.844 1 86.62 192 CYS B C 1
ATOM 4493 O O . CYS B 1 192 ? 6.359 24.641 27.219 1 86.62 192 CYS B O 1
ATOM 4495 N N . GLY B 1 193 ? 6.461 23.375 28.969 1 92.25 193 GLY B N 1
ATOM 4496 C CA . GLY B 1 193 ? 5.137 23.672 29.5 1 92.25 193 GLY B CA 1
ATOM 4497 C C . GLY B 1 193 ? 4.363 22.422 29.891 1 92.25 193 GLY B C 1
ATOM 4498 O O . GLY B 1 193 ? 4.957 21.391 30.219 1 92.25 193 GLY B O 1
ATOM 4499 N N . MET B 1 194 ? 3.049 22.641 29.891 1 94.5 194 MET B N 1
ATOM 4500 C CA . MET B 1 194 ? 2.178 21.531 30.297 1 94.5 194 MET B CA 1
ATOM 4501 C C . MET B 1 194 ? 2.055 20.5 29.172 1 94.5 194 MET B C 1
ATOM 4503 O O . MET B 1 194 ? 1.836 20.859 28.016 1 94.5 194 MET B O 1
ATOM 4507 N N . VAL B 1 195 ? 2.285 19.25 29.531 1 95.44 195 VAL B N 1
ATOM 4508 C CA . VAL B 1 195 ? 2.113 18.125 28.609 1 95.44 195 VAL B CA 1
ATOM 4509 C C . VAL B 1 195 ? 1.005 17.203 29.109 1 95.44 195 VAL B C 1
ATOM 4511 O O . VAL B 1 195 ? 1.025 16.766 30.266 1 95.44 195 VAL B O 1
ATOM 4514 N N . THR B 1 196 ? 0.042 17 28.266 1 94.38 196 THR B N 1
ATOM 4515 C CA . THR B 1 196 ? -1.048 16.078 28.562 1 94.38 196 THR B CA 1
ATOM 4516 C C . THR B 1 196 ? -0.925 14.805 27.719 1 94.38 196 THR B C 1
ATOM 4518 O O . THR B 1 196 ? -0.777 14.875 26.5 1 94.38 196 THR B O 1
ATOM 4521 N N . LEU B 1 197 ? -0.898 13.688 28.375 1 94.88 197 LEU B N 1
ATOM 4522 C CA . LEU B 1 197 ? -0.851 12.391 27.703 1 94.88 197 LEU B CA 1
ATOM 4523 C C . LEU B 1 197 ? -2.168 11.641 27.875 1 94.88 197 LEU B C 1
ATOM 4525 O O . LEU B 1 197 ? -2.613 11.406 29 1 94.88 197 LEU B O 1
ATOM 4529 N N . LEU B 1 198 ? -2.773 11.406 26.719 1 91.94 198 LEU B N 1
ATOM 4530 C CA . LEU B 1 198 ? -4.031 10.664 26.703 1 91.94 198 LEU B CA 1
ATOM 4531 C C . LEU B 1 198 ? -3.83 9.266 26.141 1 91.94 198 LEU B C 1
ATOM 4533 O O . LEU B 1 198 ? -3.074 9.078 25.172 1 91.94 198 LEU B O 1
ATOM 4537 N N . LYS B 1 199 ? -4.465 8.289 26.781 1 88.19 199 LYS B N 1
ATOM 4538 C CA . LYS B 1 199 ? -4.441 6.902 26.328 1 88.19 199 LYS B CA 1
ATOM 4539 C C . LYS B 1 199 ? -3.021 6.344 26.328 1 88.19 199 LYS B C 1
ATOM 4541 O O . LYS B 1 199 ? -2.143 6.879 27 1 88.19 199 LYS B O 1
ATOM 4546 N N . GLY B 1 200 ? -2.773 5.16 25.828 1 86.19 200 GLY B N 1
ATOM 4547 C CA . GLY B 1 200 ? -1.461 4.543 25.766 1 86.19 200 GLY B CA 1
ATOM 4548 C C . GLY B 1 200 ? -1.029 3.908 27.062 1 86.19 200 GLY B C 1
ATOM 4549 O O . GLY B 1 200 ? -1.546 4.258 28.125 1 86.19 200 GLY B O 1
ATOM 4550 N N . SER B 1 201 ? -0.087 3.037 27.047 1 87.56 201 SER B N 1
ATOM 4551 C CA . SER B 1 201 ? 0.492 2.391 28.219 1 87.56 201 SER B CA 1
ATOM 4552 C C . SER B 1 201 ? 1.434 3.332 28.953 1 87.56 201 SER B C 1
ATOM 4554 O O . SER B 1 201 ? 1.808 4.383 28.438 1 87.56 201 SER B O 1
ATOM 4556 N N . LYS B 1 202 ? 1.756 2.906 30.219 1 89.5 202 LYS B N 1
ATOM 4557 C CA . LYS B 1 202 ? 2.721 3.678 30.984 1 89.5 202 LYS B CA 1
ATOM 4558 C C . LYS B 1 202 ? 4.051 3.793 30.25 1 89.5 202 LYS B C 1
ATOM 4560 O O . LYS B 1 202 ? 4.676 4.859 30.25 1 89.5 202 LYS B O 1
ATOM 4565 N N . LYS B 1 203 ? 4.477 2.693 29.625 1 90 203 LYS B N 1
ATOM 4566 C CA . LYS B 1 203 ? 5.734 2.678 28.875 1 90 203 LYS B CA 1
ATOM 4567 C C . LYS B 1 203 ? 5.695 3.656 27.703 1 90 203 LYS B C 1
ATOM 4569 O O . LYS B 1 203 ? 6.66 4.383 27.469 1 90 203 LYS B O 1
ATOM 4574 N N . GLU B 1 204 ? 4.586 3.68 27.016 1 90.62 204 GLU B N 1
ATOM 4575 C CA . GLU B 1 204 ? 4.426 4.586 25.891 1 90.62 204 GLU B CA 1
ATOM 4576 C C . GLU B 1 204 ? 4.43 6.043 26.344 1 90.62 204 GLU B C 1
ATOM 4578 O O . GLU B 1 204 ? 5.082 6.891 25.719 1 90.62 204 GLU B O 1
ATOM 4583 N N . ARG B 1 205 ? 3.74 6.348 27.422 1 93.12 205 ARG B N 1
ATOM 4584 C CA . ARG B 1 205 ? 3.678 7.703 27.969 1 93.12 205 ARG B CA 1
ATOM 4585 C C . ARG B 1 205 ? 5.059 8.188 28.391 1 93.12 205 ARG B C 1
ATOM 4587 O O . ARG B 1 205 ? 5.445 9.32 28.094 1 93.12 205 ARG B O 1
ATOM 4594 N N . ASN B 1 206 ? 5.773 7.297 29.016 1 92.88 206 ASN B N 1
ATOM 4595 C CA . ASN B 1 206 ? 7.113 7.66 29.469 1 92.88 206 ASN B CA 1
ATOM 4596 C C . ASN B 1 206 ? 8.039 7.941 28.281 1 92.88 206 ASN B C 1
ATOM 4598 O O . ASN B 1 206 ? 8.867 8.852 28.344 1 92.88 206 ASN B O 1
ATOM 4602 N N . SER B 1 207 ? 7.922 7.125 27.266 1 92.25 207 SER B N 1
ATOM 4603 C CA . SER B 1 207 ? 8.727 7.328 26.062 1 92.25 207 SER B CA 1
ATOM 4604 C C . SER B 1 207 ? 8.445 8.688 25.438 1 92.25 207 SER B C 1
ATOM 4606 O O . SER B 1 207 ? 9.375 9.398 25.031 1 92.25 207 SER B O 1
ATOM 4608 N N . VAL B 1 208 ? 7.18 9.109 25.359 1 94.56 208 VAL B N 1
ATOM 4609 C CA . VAL B 1 208 ? 6.789 10.391 24.766 1 94.56 208 VAL B CA 1
ATOM 4610 C C . VAL B 1 208 ? 7.309 11.539 25.641 1 94.56 208 VAL B C 1
ATOM 4612 O O . VAL B 1 208 ? 7.793 12.547 25.109 1 94.56 208 VAL B O 1
ATOM 4615 N N . LEU B 1 209 ? 7.238 11.328 26.938 1 94 209 LEU B N 1
ATOM 4616 C CA . LEU B 1 209 ? 7.723 12.359 27.844 1 94 209 LEU B CA 1
ATOM 4617 C C . LEU B 1 209 ? 9.227 12.555 27.703 1 94 209 LEU B C 1
ATOM 4619 O O . LEU B 1 209 ? 9.719 13.688 27.734 1 94 209 LEU B O 1
ATOM 4623 N N . THR B 1 210 ? 9.914 11.438 27.578 1 91.94 210 THR B N 1
ATOM 4624 C CA . THR B 1 210 ? 11.359 11.508 27.375 1 91.94 210 THR B CA 1
ATOM 4625 C C . THR B 1 210 ? 11.688 12.281 26.109 1 91.94 210 THR B C 1
ATOM 4627 O O . THR B 1 210 ? 12.578 13.141 26.109 1 91.94 210 THR B O 1
ATOM 4630 N N . VAL B 1 211 ? 10.984 12.023 25.047 1 91.94 211 VAL B N 1
ATOM 4631 C CA . VAL B 1 211 ? 11.188 12.695 23.766 1 91.94 211 VAL B CA 1
ATOM 4632 C C . VAL B 1 211 ? 10.867 14.18 23.922 1 91.94 211 VAL B C 1
ATOM 4634 O O . VAL B 1 211 ? 11.602 15.031 23.406 1 91.94 211 VAL B O 1
ATOM 4637 N N . GLN B 1 212 ? 9.781 14.461 24.625 1 93.06 212 GLN B N 1
ATOM 4638 C CA . GLN B 1 212 ? 9.352 15.844 24.812 1 93.06 212 GLN B CA 1
ATOM 4639 C C . GLN B 1 212 ? 10.406 16.641 25.578 1 93.06 212 GLN B C 1
ATOM 4641 O O . GLN B 1 212 ? 10.703 17.781 25.219 1 93.06 212 GLN B O 1
ATOM 4646 N N . LYS B 1 213 ? 10.938 16.094 26.609 1 91.56 213 LYS B N 1
ATOM 4647 C CA . LYS B 1 213 ? 11.961 16.75 27.391 1 91.56 213 LYS B CA 1
ATOM 4648 C C . LYS B 1 213 ? 13.195 17.062 26.547 1 91.56 213 LYS B C 1
ATOM 4650 O O . LYS B 1 213 ? 13.734 18.172 26.625 1 91.56 213 LYS B O 1
ATOM 4655 N N . ARG B 1 214 ? 13.602 16.109 25.797 1 88.25 214 ARG B N 1
ATOM 4656 C CA . ARG B 1 214 ? 14.766 16.297 24.938 1 88.25 214 ARG B CA 1
ATOM 4657 C C . ARG B 1 214 ? 14.516 17.375 23.891 1 88.25 214 ARG B C 1
ATOM 4659 O O . ARG B 1 214 ? 15.367 18.219 23.656 1 88.25 214 ARG B O 1
ATOM 4666 N N . LEU B 1 215 ? 13.375 17.297 23.281 1 90.62 215 LEU B N 1
ATOM 4667 C CA . LEU B 1 215 ? 13.016 18.266 22.234 1 90.62 215 LEU B CA 1
ATOM 4668 C C . LEU B 1 215 ? 13 19.688 22.781 1 90.62 215 LEU B C 1
ATOM 4670 O O . LEU B 1 215 ? 13.555 20.594 22.172 1 90.62 215 LEU B O 1
ATOM 4674 N N . CYS B 1 216 ? 12.438 19.859 23.953 1 90.62 216 CYS B N 1
ATOM 4675 C CA . CYS B 1 216 ? 12.312 21.188 24.531 1 90.62 216 CYS B CA 1
ATOM 4676 C C . CYS B 1 216 ? 13.68 21.75 24.922 1 90.62 216 CYS B C 1
ATOM 4678 O O . CYS B 1 216 ? 13.906 22.953 24.828 1 90.62 216 CYS B O 1
ATOM 4680 N N . SER B 1 217 ? 14.508 20.859 25.281 1 87.81 217 SER B N 1
ATOM 4681 C CA . SER B 1 217 ? 15.859 21.297 25.625 1 87.81 217 SER B CA 1
ATOM 4682 C C . SER B 1 217 ? 16.656 21.688 24.391 1 87.81 217 SER B C 1
ATOM 4684 O O . SER B 1 217 ? 17.531 22.562 24.453 1 87.81 217 SER B O 1
ATOM 4686 N N . GLN B 1 218 ? 16.312 21.109 23.281 1 89.12 218 GLN B N 1
ATOM 4687 C CA . GLN B 1 218 ? 17.156 21.266 22.094 1 89.12 218 GLN B CA 1
ATOM 4688 C C . GLN B 1 218 ? 16.594 22.359 21.188 1 89.12 218 GLN B C 1
ATOM 4690 O O . GLN B 1 218 ? 17.328 22.906 20.344 1 89.12 218 GLN B O 1
ATOM 4695 N N . LEU B 1 219 ? 15.375 22.719 21.266 1 93.12 219 LEU B N 1
ATOM 4696 C CA . LEU B 1 219 ? 14.719 23.625 20.344 1 93.12 219 LEU B CA 1
ATOM 4697 C C . LEU B 1 219 ? 15.391 25 20.359 1 93.12 219 LEU B C 1
ATOM 4699 O O . LEU B 1 219 ? 15.664 25.578 19.312 1 93.12 219 LEU B O 1
ATOM 4703 N N . LYS B 1 220 ? 15.688 25.516 21.547 1 91.31 220 LYS B N 1
ATOM 4704 C CA . LYS B 1 220 ? 16.328 26.828 21.672 1 91.31 220 LYS B CA 1
ATOM 4705 C C . LYS B 1 220 ? 17.734 26.797 21.078 1 91.31 220 LYS B C 1
ATOM 4707 O O . LYS B 1 220 ? 18.141 27.75 20.406 1 91.31 220 LYS B O 1
ATOM 4712 N N . LYS B 1 221 ? 18.422 25.688 21.375 1 91.75 221 LYS B N 1
ATOM 4713 C CA . LYS B 1 221 ? 19.766 25.531 20.828 1 91.75 221 LYS B CA 1
ATOM 4714 C C . LYS B 1 221 ? 19.734 25.5 19.297 1 91.75 221 LYS B C 1
ATOM 4716 O O . LYS B 1 221 ? 20.547 26.141 18.641 1 91.75 221 LYS B O 1
ATOM 4721 N N . THR B 1 222 ? 18.812 24.766 18.75 1 93.25 222 THR B N 1
ATOM 4722 C CA . THR B 1 222 ? 18.672 24.641 17.312 1 93.25 222 THR B CA 1
ATOM 4723 C C . THR B 1 222 ? 18.375 26 16.688 1 93.25 222 THR B C 1
ATOM 4725 O O . THR B 1 222 ? 18.969 26.375 15.664 1 93.25 222 THR B O 1
ATOM 4728 N N . ARG B 1 223 ? 17.469 26.781 17.281 1 95.19 223 ARG B N 1
ATOM 4729 C CA . ARG B 1 223 ? 17.109 28.109 16.781 1 95.19 223 ARG B CA 1
ATOM 4730 C C . ARG B 1 223 ? 18.328 29.016 16.719 1 95.19 223 ARG B C 1
ATOM 4732 O O . ARG B 1 223 ? 18.484 29.781 15.773 1 95.19 223 ARG B O 1
ATOM 4739 N N . SER B 1 224 ? 19.203 28.891 17.641 1 94.38 224 SER B N 1
ATOM 4740 C CA . SER B 1 224 ? 20.375 29.766 17.75 1 94.38 224 SER B CA 1
ATOM 4741 C C . SER B 1 224 ? 21.391 29.438 16.672 1 94.38 224 SER B C 1
ATOM 4743 O O . SER B 1 224 ? 22.312 30.234 16.406 1 94.38 224 SER B O 1
ATOM 4745 N N . THR B 1 225 ? 21.266 28.25 16.062 1 94.44 225 THR B N 1
ATOM 4746 C CA . THR B 1 225 ? 22.234 27.859 15.039 1 94.44 225 THR B CA 1
ATOM 4747 C C . THR B 1 225 ? 21.875 28.469 13.688 1 94.44 225 THR B C 1
ATOM 4749 O O . THR B 1 225 ? 22.656 28.406 12.742 1 94.44 225 THR B O 1
ATOM 4752 N N . ILE B 1 226 ? 20.719 29.094 13.523 1 96.44 226 ILE B N 1
ATOM 4753 C CA . ILE B 1 226 ? 20.25 29.594 12.234 1 96.44 226 ILE B CA 1
ATOM 4754 C C . ILE B 1 226 ? 21.094 30.797 11.828 1 96.44 226 ILE B C 1
ATOM 4756 O O . ILE B 1 226 ? 21.062 31.844 12.484 1 96.44 226 ILE B O 1
ATOM 4760 N N . SER B 1 227 ? 21.844 30.625 10.852 1 95.31 227 SER B N 1
ATOM 4761 C CA . SER B 1 227 ? 22.734 31.625 10.289 1 95.31 227 SER B CA 1
ATOM 4762 C C . SER B 1 227 ? 23.062 31.328 8.836 1 95.31 227 SER B C 1
ATOM 4764 O O . SER B 1 227 ? 22.531 30.375 8.258 1 95.31 227 SER B O 1
ATOM 4766 N N . ASN B 1 228 ? 23.859 32.281 8.289 1 96.31 228 ASN B N 1
ATOM 4767 C CA . ASN B 1 228 ? 24.359 32 6.953 1 96.31 228 ASN B CA 1
ATOM 4768 C C . ASN B 1 228 ? 25.375 30.859 6.965 1 96.31 228 ASN B C 1
ATOM 4770 O O . ASN B 1 228 ? 26.578 31.109 7.023 1 96.31 228 ASN B O 1
ATOM 4774 N N . SER B 1 229 ? 24.953 29.625 6.941 1 95 229 SER B N 1
ATOM 4775 C CA . SER B 1 229 ? 25.766 28.422 7.074 1 95 229 SER B CA 1
ATOM 4776 C C . SER B 1 229 ? 25.422 27.406 5.996 1 95 229 SER B C 1
ATOM 4778 O O . SER B 1 229 ? 24.391 27.516 5.324 1 95 229 SER B O 1
ATOM 4780 N N . ASP B 1 230 ? 26.219 26.438 5.879 1 94.06 230 ASP B N 1
ATOM 4781 C CA . ASP B 1 230 ? 25.953 25.328 4.961 1 94.06 230 ASP B CA 1
ATOM 4782 C C . ASP B 1 230 ? 24.734 24.531 5.402 1 94.06 230 ASP B C 1
ATOM 4784 O O . ASP B 1 230 ? 23.953 24.078 4.566 1 94.06 230 ASP B O 1
ATOM 4788 N N . LEU B 1 231 ? 24.641 24.406 6.684 1 93.62 231 LEU B N 1
ATOM 4789 C CA . LEU B 1 231 ? 23.5 23.672 7.227 1 93.62 231 LEU B CA 1
ATOM 4790 C C . LEU B 1 231 ? 22.188 24.328 6.824 1 93.62 231 LEU B C 1
ATOM 4792 O O . LEU B 1 231 ? 21.25 23.656 6.402 1 93.62 231 LEU B O 1
ATOM 4796 N N . TYR B 1 232 ? 22.125 25.656 7.004 1 96.25 232 TYR B N 1
ATOM 4797 C CA . TYR B 1 232 ? 20.922 26.391 6.586 1 96.25 232 TYR B CA 1
ATOM 4798 C C . TYR B 1 232 ? 20.672 26.203 5.098 1 96.25 232 TYR B C 1
ATOM 4800 O O . TYR B 1 232 ? 19.547 25.922 4.684 1 96.25 232 TYR B O 1
ATOM 4808 N N . ARG B 1 233 ? 21.656 26.297 4.258 1 96.75 233 ARG B N 1
ATOM 4809 C CA . ARG B 1 233 ? 21.531 26.266 2.807 1 96.75 233 ARG B CA 1
ATOM 4810 C C . ARG B 1 233 ? 21.031 24.906 2.332 1 96.75 233 ARG B C 1
ATOM 4812 O O . ARG B 1 233 ? 20.25 24.812 1.376 1 96.75 233 ARG B O 1
ATOM 4819 N N . VAL B 1 234 ? 21.438 23.891 2.982 1 94.62 234 VAL B N 1
ATOM 4820 C CA . VAL B 1 234 ? 21.109 22.531 2.57 1 94.62 234 VAL B CA 1
ATOM 4821 C C . VAL B 1 234 ? 19.594 22.297 2.729 1 94.62 234 VAL B C 1
ATOM 4823 O O . VAL B 1 234 ? 18.969 21.656 1.889 1 94.62 234 VAL B O 1
ATOM 4826 N N . TRP B 1 235 ? 19.016 22.891 3.777 1 95.19 235 TRP B N 1
ATOM 4827 C CA . TRP B 1 235 ? 17.656 22.484 4.117 1 95.19 235 TRP B CA 1
ATOM 4828 C C . TRP B 1 235 ? 16.672 23.609 3.834 1 95.19 235 TRP B C 1
ATOM 4830 O O . TRP B 1 235 ? 15.461 23.375 3.734 1 95.19 235 TRP B O 1
ATOM 4840 N N . PHE B 1 236 ? 17.156 24.891 3.715 1 98 236 PHE B N 1
ATOM 4841 C CA . PHE B 1 236 ? 16.25 26.016 3.541 1 98 236 PHE B CA 1
ATOM 4842 C C . PHE B 1 236 ? 16.609 26.812 2.299 1 98 236 PHE B C 1
ATOM 4844 O O . PHE B 1 236 ? 15.906 27.75 1.928 1 98 236 PHE B O 1
ATOM 4851 N N . GLY B 1 237 ? 17.734 26.5 1.651 1 97.62 237 GLY B N 1
ATOM 4852 C CA . GLY B 1 237 ? 18.125 27.156 0.422 1 97.62 237 GLY B CA 1
ATOM 4853 C C . GLY B 1 237 ? 19.078 28.312 0.652 1 97.62 237 GLY B C 1
ATOM 4854 O O . GLY B 1 237 ? 19.578 28.516 1.767 1 97.62 237 GLY B O 1
ATOM 4855 N N . GLU B 1 238 ? 19.391 29 -0.487 1 97.06 238 GLU B N 1
ATOM 4856 C CA . GLU B 1 238 ? 20.297 30.141 -0.406 1 97.06 238 GLU B CA 1
ATOM 4857 C C . GLU B 1 238 ? 19.891 31.094 0.705 1 97.06 238 GLU B C 1
ATOM 4859 O O . GLU B 1 238 ? 18.703 31.406 0.862 1 97.06 238 GLU B O 1
ATOM 4864 N N . TYR B 1 239 ? 20.906 31.578 1.418 1 96.5 239 TYR B N 1
ATOM 4865 C CA . TYR B 1 239 ? 20.641 32.406 2.59 1 96.5 239 TYR B CA 1
ATOM 4866 C C . TYR B 1 239 ? 20.016 33.719 2.188 1 96.5 239 TYR B C 1
ATOM 4868 O O . TYR B 1 239 ? 20.438 34.344 1.218 1 96.5 239 TYR B O 1
ATOM 4876 N N . ASN B 1 240 ? 19.047 34.062 2.791 1 96.25 240 ASN B N 1
ATOM 4877 C CA . ASN B 1 240 ? 18.297 35.312 2.75 1 96.25 240 ASN B CA 1
ATOM 4878 C C . ASN B 1 240 ? 17.828 35.719 4.141 1 96.25 240 ASN B C 1
ATOM 4880 O O . ASN B 1 240 ? 17.234 34.906 4.867 1 96.25 240 ASN B O 1
ATOM 4884 N N . GLU B 1 241 ? 18.125 36.906 4.48 1 96.62 241 GLU B N 1
ATOM 4885 C CA . GLU B 1 241 ? 17.859 37.344 5.852 1 96.62 241 GLU B CA 1
ATOM 4886 C C . GLU B 1 241 ? 16.375 37.219 6.188 1 96.62 241 GLU B C 1
ATOM 4888 O O . GLU B 1 241 ? 16.016 36.812 7.293 1 96.62 241 GLU B O 1
ATOM 4893 N N . GLU B 1 242 ? 15.578 37.656 5.293 1 97.12 242 GLU B N 1
ATOM 4894 C CA . GLU B 1 242 ? 14.133 37.562 5.523 1 97.12 242 GLU B CA 1
ATOM 4895 C C . GLU B 1 242 ? 13.688 36.125 5.73 1 97.12 242 GLU B C 1
ATOM 4897 O O . GLU B 1 242 ? 12.914 35.844 6.645 1 97.12 242 GLU B O 1
ATOM 4902 N N . ARG B 1 243 ? 14.141 35.219 4.898 1 97.81 243 ARG B N 1
ATOM 4903 C CA . ARG B 1 243 ? 13.781 33.812 5.008 1 97.81 243 ARG B CA 1
ATOM 4904 C C . ARG B 1 243 ? 14.359 33.188 6.277 1 97.81 243 ARG B C 1
ATOM 4906 O O . ARG B 1 243 ? 13.695 32.375 6.938 1 97.81 243 ARG B O 1
ATOM 4913 N N . SER B 1 244 ? 15.578 33.531 6.562 1 97.69 244 SER B N 1
ATOM 4914 C CA . SER B 1 244 ? 16.172 33 7.789 1 97.69 244 SER B CA 1
ATOM 4915 C C . SER B 1 244 ? 15.414 33.5 9.016 1 97.69 244 SER B C 1
ATOM 4917 O O . SER B 1 244 ? 15.281 32.75 10 1 97.69 244 SER B O 1
ATOM 4919 N N . ASN B 1 245 ? 14.961 34.719 9.047 1 97.81 245 ASN B N 1
ATOM 4920 C CA . ASN B 1 245 ? 14.141 35.25 10.133 1 97.81 245 ASN B CA 1
ATOM 4921 C C . ASN B 1 245 ? 12.828 34.469 10.258 1 97.81 245 ASN B C 1
ATOM 4923 O O . ASN B 1 245 ? 12.336 34.25 11.367 1 97.81 245 ASN B O 1
ATOM 4927 N N . LYS B 1 246 ? 12.297 34.156 9.141 1 98.12 246 LYS B N 1
ATOM 4928 C CA . LYS B 1 246 ? 11.078 33.344 9.156 1 98.12 246 LYS B CA 1
ATOM 4929 C C . LYS B 1 246 ? 11.32 32 9.82 1 98.12 246 LYS B C 1
ATOM 4931 O O . LYS B 1 246 ? 10.492 31.531 10.602 1 98.12 246 LYS B O 1
ATOM 4936 N N . VAL B 1 247 ? 12.438 31.359 9.492 1 98.5 247 VAL B N 1
ATOM 4937 C CA . VAL B 1 247 ? 12.789 30.078 10.102 1 98.5 247 VAL B CA 1
ATOM 4938 C C . VAL B 1 247 ? 12.938 30.25 11.609 1 98.5 247 VAL B C 1
ATOM 4940 O O . VAL B 1 247 ? 12.414 29.453 12.383 1 98.5 247 VAL B O 1
ATOM 4943 N N . ARG B 1 248 ? 13.656 31.281 12.062 1 97.94 248 ARG B N 1
ATOM 4944 C CA . ARG B 1 248 ? 13.812 31.562 13.492 1 97.94 248 ARG B CA 1
ATOM 4945 C C . ARG B 1 248 ? 12.469 31.781 14.164 1 97.94 248 ARG B C 1
ATOM 4947 O O . ARG B 1 248 ? 12.242 31.312 15.281 1 97.94 248 ARG B O 1
ATOM 4954 N N . GLU B 1 249 ? 11.633 32.438 13.453 1 98.25 249 GLU B N 1
ATOM 4955 C CA . GLU B 1 249 ? 10.305 32.75 13.984 1 98.25 249 GLU B CA 1
ATOM 4956 C C . GLU B 1 249 ? 9.492 31.469 14.172 1 98.25 249 GLU B C 1
ATOM 4958 O O . GLU B 1 249 ? 8.766 31.328 15.164 1 98.25 249 GLU B O 1
ATOM 4963 N N . ILE B 1 250 ? 9.609 30.578 13.258 1 98.12 250 ILE B N 1
ATOM 4964 C CA . ILE B 1 250 ? 8.859 29.328 13.359 1 98.12 250 ILE B CA 1
ATOM 4965 C C . ILE B 1 250 ? 9.359 28.531 14.555 1 98.12 250 ILE B C 1
ATOM 4967 O O . ILE B 1 250 ? 8.555 28.016 15.344 1 98.12 250 ILE B O 1
ATOM 4971 N N . PHE B 1 251 ? 10.68 28.453 14.758 1 97.62 251 PHE B N 1
ATOM 4972 C CA . PHE B 1 251 ? 11.211 27.781 15.945 1 97.62 251 PHE B CA 1
ATOM 4973 C C . PHE B 1 251 ? 10.734 28.484 17.219 1 97.62 251 PHE B C 1
ATOM 4975 O O . PHE B 1 251 ? 10.383 27.828 18.188 1 97.62 251 PHE B O 1
ATOM 4982 N N . GLN B 1 252 ? 10.695 29.812 17.188 1 97.31 252 GLN B N 1
ATOM 4983 C CA . GLN B 1 252 ? 10.234 30.562 18.344 1 97.31 252 GLN B CA 1
ATOM 4984 C C . GLN B 1 252 ? 8.758 30.297 18.625 1 97.31 252 GLN B C 1
ATOM 4986 O O . GLN B 1 252 ? 8.352 30.188 19.781 1 97.31 252 GLN B O 1
ATOM 4991 N N . ASN B 1 253 ? 7.992 30.234 17.578 1 97.69 253 ASN B N 1
ATOM 4992 C CA . ASN B 1 253 ? 6.57 29.953 17.734 1 97.69 253 ASN B CA 1
ATOM 4993 C C . ASN B 1 253 ? 6.34 28.594 18.391 1 97.69 253 ASN B C 1
ATOM 4995 O O . ASN B 1 253 ? 5.414 28.422 19.172 1 97.69 253 ASN B O 1
ATOM 4999 N N . ILE B 1 254 ? 7.145 27.609 17.984 1 97.25 254 ILE B N 1
ATOM 5000 C CA . ILE B 1 254 ? 7.043 26.297 18.594 1 97.25 254 ILE B CA 1
ATOM 5001 C C . ILE B 1 254 ? 7.348 26.391 20.094 1 97.25 254 ILE B C 1
ATOM 5003 O O . ILE B 1 254 ? 6.582 25.891 20.922 1 97.25 254 ILE B O 1
ATOM 5007 N N . ILE B 1 255 ? 8.445 27.094 20.469 1 95.69 255 ILE B N 1
ATOM 5008 C CA . ILE B 1 255 ? 8.875 27.25 21.844 1 95.69 255 ILE B CA 1
ATOM 5009 C C . ILE B 1 255 ? 7.793 27.969 22.656 1 95.69 255 ILE B C 1
ATOM 5011 O O . ILE B 1 255 ? 7.395 27.516 23.719 1 95.69 255 ILE B O 1
ATOM 5015 N N . ASP B 1 256 ? 7.27 29.031 22.094 1 96.19 256 ASP B N 1
ATOM 5016 C CA . ASP B 1 256 ? 6.258 29.828 22.766 1 96.19 256 ASP B CA 1
ATOM 5017 C C . ASP B 1 256 ? 4.941 29.062 22.891 1 96.19 256 ASP B C 1
ATOM 5019 O O . ASP B 1 256 ? 4.258 29.156 23.906 1 96.19 256 ASP B O 1
ATOM 5023 N N . GLY B 1 257 ? 4.617 28.391 21.797 1 96.31 257 GLY B N 1
ATOM 5024 C CA . GLY B 1 257 ? 3.396 27.594 21.844 1 96.31 257 GLY B CA 1
ATOM 5025 C C . GLY B 1 257 ? 3.406 26.531 22.922 1 96.31 257 GLY B C 1
ATOM 5026 O O . GLY B 1 257 ? 2.428 26.391 23.656 1 96.31 257 GLY B O 1
ATOM 5027 N N . LEU B 1 258 ? 4.504 25.828 23.016 1 95.81 258 LEU B N 1
ATOM 5028 C CA . LEU B 1 258 ? 4.652 24.797 24.031 1 95.81 258 LEU B CA 1
ATOM 5029 C C . LEU B 1 258 ? 4.566 25.406 25.438 1 95.81 258 LEU B C 1
ATOM 5031 O O . LEU B 1 258 ? 3.906 24.859 26.312 1 95.81 258 LEU B O 1
ATOM 5035 N N . SER B 1 259 ? 5.184 26.516 25.641 1 93.44 259 SER B N 1
ATOM 5036 C CA . SER B 1 259 ? 5.258 27.156 26.969 1 93.44 259 SER B CA 1
ATOM 5037 C C . SER B 1 259 ? 3.922 27.766 27.359 1 93.44 259 SER B C 1
ATOM 5039 O O . SER B 1 259 ? 3.527 27.719 28.531 1 93.44 259 SER B O 1
ATOM 5041 N N . SER B 1 260 ? 3.188 28.344 26.422 1 93.38 260 SER B N 1
ATOM 5042 C CA . SER B 1 260 ? 1.99 29.109 26.734 1 93.38 260 SER B CA 1
ATOM 5043 C C . SER B 1 260 ? 0.745 28.234 26.719 1 93.38 260 SER B C 1
ATOM 5045 O O . SER B 1 260 ? -0.142 28.391 27.562 1 93.38 260 SER B O 1
ATOM 5047 N N . HIS B 1 261 ? 0.668 27.344 25.781 1 92.38 261 HIS B N 1
ATOM 5048 C CA . HIS B 1 261 ? -0.562 26.594 25.578 1 92.38 261 HIS B CA 1
ATOM 5049 C C . HIS B 1 261 ? -0.402 25.141 26.031 1 92.38 261 HIS B C 1
ATOM 5051 O O . HIS B 1 261 ? -1.393 24.469 26.297 1 92.38 261 HIS B O 1
ATOM 5057 N N . GLY B 1 262 ? 0.741 24.75 26.141 1 94.5 262 GLY B N 1
ATOM 5058 C CA . GLY B 1 262 ? 0.97 23.328 26.391 1 94.5 262 GLY B CA 1
ATOM 5059 C C . GLY B 1 262 ? 0.645 22.469 25.188 1 94.5 262 GLY B C 1
ATOM 5060 O O . GLY B 1 262 ? 0.346 22.969 24.109 1 94.5 262 GLY B O 1
ATOM 5061 N N . ILE B 1 263 ? 0.814 21.141 25.312 1 96.06 263 ILE B N 1
ATOM 5062 C CA . ILE B 1 263 ? 0.572 20.203 24.203 1 96.06 263 ILE B CA 1
ATOM 5063 C C . ILE B 1 263 ? -0.088 18.938 24.75 1 96.06 263 ILE B C 1
ATOM 5065 O O . ILE B 1 263 ? 0.235 18.469 25.844 1 96.06 263 ILE B O 1
ATOM 5069 N N . THR B 1 264 ? -1.062 18.469 24.031 1 95.06 264 THR B N 1
ATOM 5070 C CA . THR B 1 264 ? -1.697 17.172 24.312 1 95.06 264 THR B CA 1
ATOM 5071 C C . THR B 1 264 ? -1.249 16.125 23.297 1 95.06 264 THR B C 1
ATOM 5073 O O . THR B 1 264 ? -1.309 16.359 22.078 1 95.06 264 THR B O 1
ATOM 5076 N N . TYR B 1 265 ? -0.754 15.031 23.766 1 96.12 265 TYR B N 1
ATOM 5077 C CA . TYR B 1 265 ? -0.506 13.859 22.938 1 96.12 265 TYR B CA 1
ATOM 5078 C C . TYR B 1 265 ? -1.554 12.781 23.188 1 96.12 265 TYR B C 1
ATOM 5080 O O . TYR B 1 265 ? -1.689 12.289 24.312 1 96.12 265 TYR B O 1
ATOM 5088 N N . ASP B 1 266 ? -2.35 12.508 22.188 1 94 266 ASP B N 1
ATOM 5089 C CA . ASP B 1 266 ? -3.256 11.359 22.234 1 94 266 ASP B CA 1
ATOM 5090 C C . ASP B 1 266 ? -2.613 10.125 21.609 1 94 266 ASP B C 1
ATOM 5092 O O . ASP B 1 266 ? -2.34 10.109 20.406 1 94 266 ASP B O 1
ATOM 5096 N N . LEU B 1 267 ? -2.344 9.055 22.391 1 91.06 267 LEU B N 1
ATOM 5097 C CA . LEU B 1 267 ? -1.486 7.949 21.969 1 91.06 267 LEU B CA 1
ATOM 5098 C C . LEU B 1 267 ? -2.297 6.871 21.266 1 91.06 267 LEU B C 1
ATOM 5100 O O . LEU B 1 267 ? -1.786 5.781 21 1 91.06 267 LEU B O 1
ATOM 5104 N N . ASN B 1 268 ? -3.457 7.145 20.875 1 82.56 268 ASN B N 1
ATOM 5105 C CA . ASN B 1 268 ? -4.285 6.234 20.094 1 82.56 268 ASN B CA 1
ATOM 5106 C C . ASN B 1 268 ? -5.496 6.949 19.5 1 82.56 268 ASN B C 1
ATOM 5108 O O . ASN B 1 268 ? -6.637 6.625 19.828 1 82.56 268 ASN B O 1
ATOM 5112 N N . GLY B 1 269 ? -5.176 7.898 18.641 1 82.62 269 GLY B N 1
ATOM 5113 C CA . GLY B 1 269 ? -6.234 8.664 18.016 1 82.62 269 GLY B CA 1
ATOM 5114 C C . GLY B 1 269 ? -7.133 7.816 17.125 1 82.62 269 GLY B C 1
ATOM 5115 O O . GLY B 1 269 ? -6.699 6.805 16.578 1 82.62 269 GLY B O 1
ATOM 5116 N N . ASP B 1 270 ? -8.289 8.258 16.906 1 77.06 270 ASP B N 1
ATOM 5117 C CA . ASP B 1 270 ? -9.336 7.484 16.234 1 77.06 270 ASP B CA 1
ATOM 5118 C C . ASP B 1 270 ? -9.078 7.406 14.727 1 77.06 270 ASP B C 1
ATOM 5120 O O . ASP B 1 270 ? -9.672 6.578 14.039 1 77.06 270 ASP B O 1
ATOM 5124 N N . ARG B 1 271 ? -8.203 8.227 14.297 1 79.5 271 ARG B N 1
ATOM 5125 C CA . ARG B 1 271 ? -7.98 8.258 12.852 1 79.5 271 ARG B CA 1
ATOM 5126 C C . ARG B 1 271 ? -6.637 7.637 12.492 1 79.5 271 ARG B C 1
ATOM 5128 O O . ARG B 1 271 ? -6.156 7.801 11.367 1 79.5 271 ARG B O 1
ATOM 5135 N N . CYS B 1 272 ? -6.062 6.922 13.422 1 83.12 272 CYS B N 1
ATOM 5136 C CA . CYS B 1 272 ? -4.816 6.211 13.156 1 83.12 272 CYS B CA 1
ATOM 5137 C C . CYS B 1 272 ? -5.023 5.098 12.141 1 83.12 272 CYS B C 1
ATOM 5139 O O . CYS B 1 272 ? -6.043 4.402 12.18 1 83.12 272 CYS B O 1
ATOM 5141 N N . THR B 1 273 ? -4.164 5.066 11.141 1 78.44 273 THR B N 1
ATOM 5142 C CA . THR B 1 273 ? -4.051 3.945 10.219 1 78.44 273 THR B CA 1
ATOM 5143 C C . THR B 1 273 ? -2.703 3.248 10.383 1 78.44 273 THR B C 1
ATOM 5145 O O . THR B 1 273 ? -1.773 3.809 10.969 1 78.44 273 THR B O 1
ATOM 5148 N N . PRO B 1 274 ? -2.605 1.991 9.922 1 76.44 274 PRO B N 1
ATOM 5149 C CA . PRO B 1 274 ? -1.389 1.224 10.195 1 76.44 274 PRO B CA 1
ATOM 5150 C C . PRO B 1 274 ? -0.126 1.918 9.695 1 76.44 274 PRO B C 1
ATOM 5152 O O . PRO B 1 274 ? 0.949 1.753 10.273 1 76.44 274 PRO B O 1
ATOM 5155 N N . ALA B 1 275 ? -0.226 2.672 8.688 1 79.19 275 ALA B N 1
ATOM 5156 C CA . ALA B 1 275 ? 0.982 3.203 8.062 1 79.19 275 ALA B CA 1
ATOM 5157 C C . ALA B 1 275 ? 1.244 4.641 8.508 1 79.19 275 ALA B C 1
ATOM 5159 O O . ALA B 1 275 ? 2.199 5.273 8.055 1 79.19 275 ALA B O 1
ATOM 5160 N N . VAL B 1 276 ? 0.51 5.129 9.445 1 86.62 276 VAL B N 1
ATOM 5161 C CA . VAL B 1 276 ? 0.622 6.527 9.852 1 86.62 276 VAL B CA 1
ATOM 5162 C C . VAL B 1 276 ? 1.144 6.613 11.281 1 86.62 276 VAL B C 1
ATOM 5164 O O . VAL B 1 276 ? 0.487 6.148 12.219 1 86.62 276 VAL B O 1
ATOM 5167 N N . PRO B 1 277 ? 2.303 7.254 11.477 1 90.31 277 PRO B N 1
ATOM 5168 C CA . PRO B 1 277 ? 2.836 7.34 12.836 1 90.31 277 PRO B CA 1
ATOM 5169 C C . PRO B 1 277 ? 2.152 8.414 13.672 1 90.31 277 PRO B C 1
ATOM 5171 O O . PRO B 1 277 ? 2.074 8.297 14.898 1 90.31 277 PRO B O 1
ATOM 5174 N N . ALA B 1 278 ? 1.706 9.469 13 1 94.81 278 ALA B N 1
ATOM 5175 C CA . ALA B 1 278 ? 1.111 10.586 13.734 1 94.81 278 ALA B CA 1
ATOM 5176 C C . ALA B 1 278 ? 0.232 11.43 12.812 1 94.81 278 ALA B C 1
ATOM 5178 O O . ALA B 1 278 ? 0.362 11.367 11.586 1 94.81 278 ALA B O 1
ATOM 5179 N N . TYR B 1 279 ? -0.695 12.102 13.453 1 93.25 279 TYR B N 1
ATOM 5180 C CA . TYR B 1 279 ? -1.49 13.055 12.695 1 93.25 279 TYR B CA 1
ATOM 5181 C C . TYR B 1 279 ? -1.976 14.195 13.586 1 93.25 279 TYR B C 1
ATOM 5183 O O . TYR B 1 279 ? -1.829 14.133 14.812 1 93.25 279 TYR B O 1
ATOM 5191 N N . THR B 1 280 ? -2.328 15.266 12.992 1 93.44 280 THR B N 1
ATOM 5192 C CA . THR B 1 280 ? -3.025 16.359 13.656 1 93.44 280 THR B CA 1
ATOM 5193 C C . THR B 1 280 ? -4.363 16.641 12.984 1 93.44 280 THR B C 1
ATOM 5195 O O . THR B 1 280 ? -4.617 16.172 11.875 1 93.44 280 THR B O 1
ATOM 5198 N N . LEU B 1 281 ? -5.211 17.219 13.758 1 87.88 281 LEU B N 1
ATOM 5199 C CA . LEU B 1 281 ? -6.465 17.75 13.234 1 87.88 281 LEU B CA 1
ATOM 5200 C C . LEU B 1 281 ? -6.438 19.266 13.188 1 87.88 281 LEU B C 1
ATOM 5202 O O . LEU B 1 281 ? -6.059 19.922 14.164 1 87.88 281 LEU B O 1
ATOM 5206 N N . THR B 1 282 ? -6.828 19.766 12.086 1 84.88 282 THR B N 1
ATOM 5207 C CA . THR B 1 282 ? -6.68 21.203 11.883 1 84.88 282 THR B CA 1
ATOM 5208 C C . THR B 1 282 ? -7.59 21.984 12.828 1 84.88 282 THR B C 1
ATOM 5210 O O . THR B 1 282 ? -7.32 23.141 13.148 1 84.88 282 THR B O 1
ATOM 5213 N N . ASN B 1 283 ? -8.57 21.359 13.344 1 82.56 283 ASN B N 1
ATOM 5214 C CA . ASN B 1 283 ? -9.539 22.062 14.188 1 82.56 283 ASN B CA 1
ATOM 5215 C C . ASN B 1 283 ? -9.312 21.766 15.664 1 82.56 283 ASN B C 1
ATOM 5217 O O . ASN B 1 283 ? -10.094 22.203 16.516 1 82.56 283 ASN B O 1
ATOM 5221 N N . VAL B 1 284 ? -8.414 21 15.992 1 86.62 284 VAL B N 1
ATOM 5222 C CA . VAL B 1 284 ? -8.078 20.703 17.375 1 86.62 284 VAL B CA 1
ATOM 5223 C C . VAL B 1 284 ? -6.723 21.312 17.734 1 86.62 284 VAL B C 1
ATOM 5225 O O . VAL B 1 284 ? -5.676 20.781 17.359 1 86.62 284 VAL B O 1
ATOM 5228 N N . PRO B 1 285 ? -6.824 22.359 18.438 1 89.75 285 PRO B N 1
ATOM 5229 C CA . PRO B 1 285 ? -5.574 23.062 18.719 1 89.75 285 PRO B CA 1
ATOM 5230 C C . PRO B 1 285 ? -4.66 22.297 19.672 1 89.75 285 PRO B C 1
ATOM 5232 O O . PRO B 1 285 ? -5.133 21.484 20.469 1 89.75 285 PRO B O 1
ATOM 5235 N N . SER B 1 286 ? -3.398 22.484 19.594 1 94.5 286 SER B N 1
ATOM 5236 C CA . SER B 1 286 ? -2.346 22.047 20.5 1 94.5 286 SER B CA 1
ATOM 5237 C C . SER B 1 286 ? -2.457 20.562 20.797 1 94.5 286 SER B C 1
ATOM 5239 O O . SER B 1 286 ? -2.352 20.141 21.953 1 94.5 286 SER B O 1
ATOM 5241 N N . THR B 1 287 ? -2.797 19.797 19.781 1 94.5 287 THR B N 1
ATOM 5242 C CA . THR B 1 287 ? -2.945 18.359 19.969 1 94.5 287 THR B CA 1
ATOM 5243 C C . THR B 1 287 ? -2.258 17.594 18.828 1 94.5 287 THR B C 1
ATOM 5245 O O . THR B 1 287 ? -2.398 17.953 17.656 1 94.5 287 THR B O 1
ATOM 5248 N N . VAL B 1 288 ? -1.477 16.625 19.203 1 96.75 288 VAL B N 1
ATOM 5249 C CA . VAL B 1 288 ? -0.863 15.688 18.266 1 96.75 288 VAL B CA 1
ATOM 5250 C C . VAL B 1 288 ? -1.312 14.266 18.594 1 96.75 288 VAL B C 1
ATOM 5252 O O . VAL B 1 288 ? -1.278 13.852 19.75 1 96.75 288 VAL B O 1
ATOM 5255 N N . TYR B 1 289 ? -1.768 13.609 17.609 1 94.06 289 TYR B N 1
ATOM 5256 C CA . TYR B 1 289 ? -2.135 12.211 17.766 1 94.06 289 TYR B CA 1
ATOM 5257 C C . TYR B 1 289 ? -0.984 11.297 17.344 1 94.06 289 TYR B C 1
ATOM 5259 O O . TYR B 1 289 ? -0.466 11.398 16.234 1 94.06 289 TYR B O 1
ATOM 5267 N N . LEU B 1 290 ? -0.553 10.469 18.297 1 95.19 290 LEU B N 1
ATOM 5268 C CA . LEU B 1 290 ? 0.518 9.508 18.047 1 95.19 290 LEU B CA 1
ATOM 5269 C C . LEU B 1 290 ? -0.043 8.102 17.875 1 95.19 290 LEU B C 1
ATOM 5271 O O . LEU B 1 290 ? -0.586 7.527 18.828 1 95.19 290 LEU B O 1
ATOM 5275 N N . CYS B 1 291 ? 0.122 7.559 16.672 1 91 291 CYS B N 1
ATOM 5276 C CA . CYS B 1 291 ? -0.461 6.266 16.328 1 91 291 CYS B CA 1
ATOM 5277 C C . CYS B 1 291 ? 0.437 5.125 16.797 1 91 291 CYS B C 1
ATOM 5279 O O . CYS B 1 291 ? 1.61 5.34 17.109 1 91 291 CYS B O 1
ATOM 5281 N N . PRO B 1 292 ? -0.05 3.963 16.828 1 85.31 292 PRO B N 1
ATOM 5282 C CA . PRO B 1 292 ? 0.711 2.836 17.375 1 85.31 292 PRO B CA 1
ATOM 5283 C C . PRO B 1 292 ? 2.061 2.646 16.688 1 85.31 292 PRO B C 1
ATOM 5285 O O . PRO B 1 292 ? 3.055 2.33 17.344 1 85.31 292 PRO B O 1
ATOM 5288 N N . VAL B 1 293 ? 2.211 2.826 15.375 1 85.88 293 VAL B N 1
ATOM 5289 C CA . VAL B 1 293 ? 3.459 2.611 14.648 1 85.88 293 VAL B CA 1
ATOM 5290 C C . VAL B 1 293 ? 4.512 3.607 15.125 1 85.88 293 VAL B C 1
ATOM 5292 O O . VAL B 1 293 ? 5.715 3.357 15.008 1 85.88 293 VAL B O 1
ATOM 5295 N N . PHE B 1 294 ? 4.039 4.73 15.68 1 91.44 294 PHE B N 1
ATOM 5296 C CA . PHE B 1 294 ? 4.938 5.727 16.25 1 91.44 294 PHE B CA 1
ATOM 5297 C C . PHE B 1 294 ? 5.879 5.094 17.266 1 91.44 294 PHE B C 1
ATOM 5299 O O . PHE B 1 294 ? 7.059 5.445 17.328 1 91.44 294 PHE B O 1
ATOM 5306 N N . HIS B 1 295 ? 5.422 4.18 18.016 1 87.44 295 HIS B N 1
ATOM 5307 C CA . HIS B 1 295 ? 6.148 3.629 19.156 1 87.44 295 HIS B CA 1
ATOM 5308 C C . HIS B 1 295 ? 7.219 2.643 18.703 1 87.44 295 HIS B C 1
ATOM 5310 O O . HIS B 1 295 ? 8.031 2.186 19.5 1 87.44 295 HIS B O 1
ATOM 5316 N N . GLN B 1 296 ? 7.32 2.41 17.422 1 80.44 296 GLN B N 1
ATOM 5317 C CA . GLN B 1 296 ? 8.359 1.539 16.875 1 80.44 296 GLN B CA 1
ATOM 5318 C C . GLN B 1 296 ? 9.609 2.334 16.516 1 80.44 296 GLN B C 1
ATOM 5320 O O . GLN B 1 296 ? 10.68 1.759 16.312 1 80.44 296 GLN B O 1
ATOM 5325 N N . PHE B 1 297 ? 9.43 3.529 16.438 1 82.38 297 PHE B N 1
ATOM 5326 C CA . PHE B 1 297 ? 10.562 4.363 16.031 1 82.38 297 PHE B CA 1
ATOM 5327 C C . PHE B 1 297 ? 11.523 4.562 17.203 1 82.38 297 PHE B C 1
ATOM 5329 O O . PHE B 1 297 ? 11.117 4.504 18.359 1 82.38 297 PHE B O 1
ATOM 5336 N N . VAL B 1 298 ? 12.703 4.754 16.797 1 79.25 298 VAL B N 1
ATOM 5337 C CA . VAL B 1 298 ? 13.711 5.055 17.812 1 79.25 298 VAL B CA 1
ATOM 5338 C C . VAL B 1 298 ? 13.438 6.438 18.406 1 79.25 298 VAL B C 1
ATOM 5340 O O . VAL B 1 298 ? 12.82 7.289 17.766 1 79.25 298 VAL B O 1
ATOM 5343 N N . THR B 1 299 ? 13.836 6.551 19.656 1 76.38 299 THR B N 1
ATOM 5344 C CA . THR B 1 299 ? 13.602 7.805 20.359 1 76.38 299 THR B CA 1
ATOM 5345 C C . THR B 1 299 ? 14.414 8.938 19.734 1 76.38 299 THR B C 1
ATOM 5347 O O . THR B 1 299 ? 13.875 10 19.422 1 76.38 299 THR B O 1
ATOM 5350 N N . THR B 1 300 ? 15.805 8.539 19.609 1 68.31 300 THR B N 1
ATOM 5351 C CA . THR B 1 300 ? 16.688 9.625 19.203 1 68.31 300 THR B CA 1
ATOM 5352 C C . THR B 1 300 ? 17.016 9.531 17.719 1 68.31 300 THR B C 1
ATOM 5354 O O . THR B 1 300 ? 17.047 8.438 17.141 1 68.31 300 THR B O 1
ATOM 5357 N N . MET B 1 301 ? 17.203 10.711 17.172 1 62.09 301 MET B N 1
ATOM 5358 C CA . MET B 1 301 ? 17.438 10.906 15.75 1 62.09 301 MET B CA 1
ATOM 5359 C C . MET B 1 301 ? 18.797 10.359 15.344 1 62.09 301 MET B C 1
ATOM 5361 O O . MET B 1 301 ? 19.797 10.609 16.016 1 62.09 301 MET B O 1
ATOM 5365 N N . ASP B 1 302 ? 18.875 9.297 14.609 1 61.09 302 ASP B N 1
ATOM 5366 C CA . ASP B 1 302 ? 20.109 8.961 13.906 1 61.09 302 ASP B CA 1
ATOM 5367 C C . ASP B 1 302 ? 20.078 9.469 12.469 1 61.09 302 ASP B C 1
ATOM 5369 O O . ASP B 1 302 ? 19.594 8.773 11.57 1 61.09 302 ASP B O 1
ATOM 5373 N N . CYS B 1 303 ? 20.406 10.719 12.328 1 59.56 303 CYS B N 1
ATOM 5374 C CA . CYS B 1 303 ? 20.234 11.406 11.055 1 59.56 303 CYS B CA 1
ATOM 5375 C C . CYS B 1 303 ? 21.219 10.883 10.016 1 59.56 303 CYS B C 1
ATOM 5377 O O . CYS B 1 303 ? 21.141 11.242 8.844 1 59.56 303 CYS B O 1
ATOM 5379 N N . THR B 1 304 ? 22.25 10.156 10.523 1 53.41 304 THR B N 1
ATOM 5380 C CA . THR B 1 304 ? 23.281 9.719 9.586 1 53.41 304 THR B CA 1
ATOM 5381 C C . THR B 1 304 ? 22.766 8.578 8.711 1 53.41 304 THR B C 1
ATOM 5383 O O . THR B 1 304 ? 23.109 8.492 7.531 1 53.41 304 THR B O 1
ATOM 5386 N N . ASN B 1 305 ? 22.422 7.508 9.492 1 43.38 305 ASN B N 1
ATOM 5387 C CA . ASN B 1 305 ? 22.25 6.289 8.719 1 43.38 305 ASN B CA 1
ATOM 5388 C C . ASN B 1 305 ? 20.844 6.23 8.094 1 43.38 305 ASN B C 1
ATOM 5390 O O . ASN B 1 305 ? 20.719 5.922 6.906 1 43.38 305 ASN B O 1
ATOM 5394 N N . ILE B 1 306 ? 19.828 5.574 8.859 1 45.19 306 ILE B N 1
ATOM 5395 C CA . ILE B 1 306 ? 18.719 4.672 8.578 1 45.19 306 ILE B CA 1
ATOM 5396 C C . ILE B 1 306 ? 17.484 5.484 8.211 1 45.19 306 ILE B C 1
ATOM 5398 O O . ILE B 1 306 ? 16.484 4.93 7.727 1 45.19 306 ILE B O 1
ATOM 5402 N N . GLY B 1 307 ? 17.672 6.59 7.688 1 52.41 307 GLY B N 1
ATOM 5403 C CA . GLY B 1 307 ? 16.438 7.305 7.426 1 52.41 307 GLY B CA 1
ATOM 5404 C C . GLY B 1 307 ? 16 8.188 8.578 1 52.41 307 GLY B C 1
ATOM 5405 O O . GLY B 1 307 ? 16.5 8.039 9.703 1 52.41 307 GLY B O 1
ATOM 5406 N N . ILE B 1 308 ? 15.438 9.477 8.43 1 56.09 308 ILE B N 1
ATOM 5407 C CA . ILE B 1 308 ? 15.328 10.672 9.266 1 56.09 308 ILE B CA 1
ATOM 5408 C C . ILE B 1 308 ? 14.211 10.492 10.281 1 56.09 308 ILE B C 1
ATOM 5410 O O . ILE B 1 308 ? 14.094 11.266 11.234 1 56.09 308 ILE B O 1
ATOM 5414 N N . SER B 1 309 ? 13.508 9.273 10.344 1 68.88 309 SER B N 1
ATOM 5415 C CA . SER B 1 309 ? 12.344 9.547 11.18 1 68.88 309 SER B CA 1
ATOM 5416 C C . SER B 1 309 ? 12.492 8.898 12.555 1 68.88 309 SER B C 1
ATOM 5418 O O . SER B 1 309 ? 12.805 7.707 12.656 1 68.88 309 SER B O 1
ATOM 5420 N N . SER B 1 310 ? 12.633 9.57 13.531 1 82.88 310 SER B N 1
ATOM 5421 C CA . SER B 1 310 ? 12.586 9.234 14.953 1 82.88 310 SER B CA 1
ATOM 5422 C C . SER B 1 310 ? 11.336 9.812 15.617 1 82.88 310 SER B C 1
ATOM 5424 O O . SER B 1 310 ? 10.609 10.602 15 1 82.88 310 SER B O 1
ATOM 5426 N N . LYS B 1 311 ? 11.117 9.336 16.875 1 89.69 311 LYS B N 1
ATOM 5427 C CA . LYS B 1 311 ? 10.008 9.922 17.625 1 89.69 311 LYS B CA 1
ATOM 5428 C C . LYS B 1 311 ? 10.164 11.43 17.734 1 89.69 311 LYS B C 1
ATOM 5430 O O . LYS B 1 311 ? 9.195 12.172 17.562 1 89.69 311 LYS B O 1
ATOM 5435 N N . GLU B 1 312 ? 11.375 11.867 17.922 1 90.19 312 GLU B N 1
ATOM 5436 C CA . GLU B 1 312 ? 11.656 13.297 18.078 1 90.19 312 GLU B CA 1
ATOM 5437 C C . GLU B 1 312 ? 11.352 14.055 16.781 1 90.19 312 GLU B C 1
ATOM 5439 O O . GLU B 1 312 ? 10.727 15.117 16.812 1 90.19 312 GLU B O 1
ATOM 5444 N N . SER B 1 313 ? 11.82 13.523 15.719 1 89.12 313 SER B N 1
ATOM 5445 C CA . SER B 1 313 ? 11.641 14.219 14.453 1 89.12 313 SER B CA 1
ATOM 5446 C C . SER B 1 313 ? 10.172 14.25 14.039 1 89.12 313 SER B C 1
ATOM 5448 O O . SER B 1 313 ? 9.703 15.234 13.461 1 89.12 313 SER B O 1
ATOM 5450 N N . ILE B 1 314 ? 9.469 13.227 14.305 1 91.69 314 ILE B N 1
ATOM 5451 C CA . ILE B 1 314 ? 8.055 13.148 13.977 1 91.69 314 ILE B CA 1
ATOM 5452 C C . ILE B 1 314 ? 7.277 14.18 14.797 1 91.69 314 ILE B C 1
ATOM 5454 O O . ILE B 1 314 ? 6.445 14.914 14.25 1 91.69 314 ILE B O 1
ATOM 5458 N N . ILE B 1 315 ? 7.586 14.227 16.094 1 94.5 315 ILE B N 1
ATOM 5459 C CA . ILE B 1 315 ? 6.906 15.172 16.969 1 94.5 315 ILE B CA 1
ATOM 5460 C C . ILE B 1 315 ? 7.246 16.594 16.547 1 94.5 315 ILE B C 1
ATOM 5462 O O . ILE B 1 315 ? 6.363 17.453 16.469 1 94.5 315 ILE B O 1
ATOM 5466 N N . LEU B 1 316 ? 8.5 16.844 16.234 1 94.12 316 LEU B N 1
ATOM 5467 C CA . LEU B 1 316 ? 8.875 18.188 15.805 1 94.12 316 LEU B CA 1
ATOM 5468 C C . LEU B 1 316 ? 8.125 18.562 14.531 1 94.12 316 LEU B C 1
ATOM 5470 O O . LEU B 1 316 ? 7.664 19.703 14.398 1 94.12 316 LEU B O 1
ATOM 5474 N N . HIS B 1 317 ? 8.086 17.672 13.617 1 94.38 317 HIS B N 1
ATOM 5475 C CA . HIS B 1 317 ? 7.316 17.875 12.391 1 94.38 317 HIS B CA 1
ATOM 5476 C C . HIS B 1 317 ? 5.898 18.344 12.703 1 94.38 317 HIS B C 1
ATOM 5478 O O . HIS B 1 317 ? 5.426 19.344 12.156 1 94.38 317 HIS B O 1
ATOM 5484 N N . LYS B 1 318 ? 5.23 17.656 13.586 1 96.12 318 LYS B N 1
ATOM 5485 C CA . LYS B 1 318 ? 3.842 17.953 13.914 1 96.12 318 LYS B CA 1
ATOM 5486 C C . LYS B 1 318 ? 3.742 19.266 14.711 1 96.12 318 LYS B C 1
ATOM 5488 O O . LYS B 1 318 ? 2.807 20.031 14.523 1 96.12 318 LYS B O 1
ATOM 5493 N N . LEU B 1 319 ? 4.719 19.5 15.578 1 96.56 319 LEU B N 1
ATOM 5494 C CA . LEU B 1 319 ? 4.723 20.75 16.344 1 96.56 319 LEU B CA 1
ATOM 5495 C C . LEU B 1 319 ? 4.895 21.938 15.414 1 96.56 319 LEU B C 1
ATOM 5497 O O . LEU B 1 319 ? 4.328 23.016 15.656 1 96.56 319 LEU B O 1
ATOM 5501 N N . SER B 1 320 ? 5.727 21.766 14.383 1 96.88 320 SER B N 1
ATOM 5502 C CA . SER B 1 320 ? 5.906 22.859 13.438 1 96.88 320 SER B CA 1
ATOM 5503 C C . SER B 1 320 ? 4.602 23.188 12.719 1 96.88 320 SER B C 1
ATOM 5505 O O . SER B 1 320 ? 4.367 24.344 12.352 1 96.88 320 SER B O 1
ATOM 5507 N N . GLN B 1 321 ? 3.775 22.219 12.555 1 94.69 321 GLN B N 1
ATOM 5508 C CA . GLN B 1 321 ? 2.461 22.438 11.961 1 94.69 321 GLN B CA 1
ATOM 5509 C C . GLN B 1 321 ? 1.496 23.062 12.961 1 94.69 321 GLN B C 1
ATOM 5511 O O . GLN B 1 321 ? 0.786 24.016 12.641 1 94.69 321 GLN B O 1
ATOM 5516 N N . VAL B 1 322 ? 1.503 22.562 14.156 1 95.44 322 VAL B N 1
ATOM 5517 C CA . VAL B 1 322 ? 0.564 22.969 15.195 1 95.44 322 VAL B CA 1
ATOM 5518 C C . VAL B 1 322 ? 0.844 24.406 15.609 1 95.44 322 VAL B C 1
ATOM 5520 O O . VAL B 1 322 ? -0.083 25.219 15.758 1 95.44 322 VAL B O 1
ATOM 5523 N N . PHE B 1 323 ? 2.098 24.75 15.742 1 95.88 323 PHE B N 1
ATOM 5524 C CA . PHE B 1 323 ? 2.428 26.047 16.328 1 95.88 323 PHE B CA 1
ATOM 5525 C C . PHE B 1 323 ? 3.074 26.953 15.297 1 95.88 323 PHE B C 1
ATOM 5527 O O . PHE B 1 323 ? 3.016 28.172 15.414 1 95.88 323 PHE B O 1
ATOM 5534 N N . GLY B 1 324 ? 3.723 26.328 14.281 1 95.31 324 GLY B N 1
ATOM 5535 C CA . GLY B 1 324 ? 4.5 27.125 13.336 1 95.31 324 GLY B CA 1
ATOM 5536 C C . GLY B 1 324 ? 3.779 27.344 12.023 1 95.31 324 GLY B C 1
ATOM 5537 O O . GLY B 1 324 ? 4.27 28.078 11.156 1 95.31 324 GLY B O 1
ATOM 5538 N N . SER B 1 325 ? 2.688 26.672 11.781 1 92.5 325 SER B N 1
ATOM 5539 C CA . SER B 1 325 ? 1.868 26.781 10.586 1 92.5 325 SER B CA 1
ATOM 5540 C C . SER B 1 325 ? 2.637 26.328 9.344 1 92.5 325 SER B C 1
ATOM 5542 O O . SER B 1 325 ? 2.473 26.906 8.266 1 92.5 325 SER B O 1
ATOM 5544 N N . THR B 1 326 ? 3.617 25.469 9.531 1 95.12 326 THR B N 1
ATOM 5545 C CA . THR B 1 326 ? 4.297 24.891 8.383 1 95.12 326 THR B CA 1
ATOM 5546 C C . THR B 1 326 ? 3.346 24 7.586 1 95.12 326 THR B C 1
ATOM 5548 O O . THR B 1 326 ? 2.266 23.641 8.07 1 95.12 326 THR B O 1
ATOM 5551 N N . GLN B 1 327 ? 3.777 23.766 6.355 1 88.69 327 GLN B N 1
ATOM 5552 C CA . GLN B 1 327 ? 2.967 22.984 5.43 1 88.69 327 GLN B CA 1
ATOM 5553 C C . GLN B 1 327 ? 3.707 21.734 4.973 1 88.69 327 GLN B C 1
ATOM 5555 O O . GLN B 1 327 ? 4.895 21.562 5.258 1 88.69 327 GLN B O 1
ATOM 5560 N N . ASN B 1 328 ? 2.889 20.844 4.465 1 86 328 ASN B N 1
ATOM 5561 C CA . ASN B 1 328 ? 3.439 19.688 3.768 1 86 328 ASN B CA 1
ATOM 5562 C C . ASN B 1 328 ? 3.312 19.828 2.254 1 86 328 ASN B C 1
ATOM 5564 O O . ASN B 1 328 ? 2.215 19.719 1.705 1 86 328 ASN B O 1
ATOM 5568 N N . TYR B 1 329 ? 4.406 20.062 1.596 1 80.19 329 TYR B N 1
ATOM 5569 C CA . TYR B 1 329 ? 4.398 20.281 0.153 1 80.19 329 TYR B CA 1
ATOM 5570 C C . TYR B 1 329 ? 4.598 18.969 -0.598 1 80.19 329 TYR B C 1
ATOM 5572 O O . TYR B 1 329 ? 5.098 18.953 -1.724 1 80.19 329 TYR B O 1
ATOM 5580 N N . ASN B 1 330 ? 4.285 17.844 -0.038 1 76.75 330 ASN B N 1
ATOM 5581 C CA . ASN B 1 330 ? 4.391 16.5 -0.628 1 76.75 330 ASN B CA 1
ATOM 5582 C C . ASN B 1 330 ? 5.824 16.203 -1.058 1 76.75 330 ASN B C 1
ATOM 5584 O O . ASN B 1 330 ? 6.047 15.68 -2.152 1 76.75 330 ASN B O 1
ATOM 5588 N N . VAL B 1 331 ? 6.773 16.688 -0.374 1 80.56 331 VAL B N 1
ATOM 5589 C CA . VAL B 1 331 ? 8.203 16.422 -0.527 1 80.56 331 VAL B CA 1
ATOM 5590 C C . VAL B 1 331 ? 8.695 15.586 0.654 1 80.56 331 VAL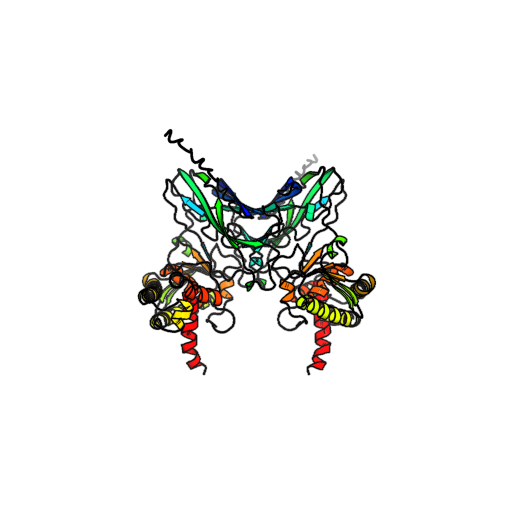 B C 1
ATOM 5592 O O . VAL B 1 331 ? 8.625 16.031 1.804 1 80.56 331 VAL B O 1
ATOM 5595 N N . TYR B 1 332 ? 9.094 14.414 0.322 1 80.12 332 TYR B N 1
ATOM 5596 C CA . TYR B 1 332 ? 9.461 13.484 1.386 1 80.12 332 TYR B CA 1
ATOM 5597 C C . TYR B 1 332 ? 10.875 12.969 1.192 1 80.12 332 TYR B C 1
ATOM 5599 O O . TYR B 1 332 ? 11.32 12.766 0.059 1 80.12 332 TYR B O 1
ATOM 5607 N N . GLY B 1 333 ? 11.562 12.719 2.35 1 78.56 333 GLY B N 1
ATOM 5608 C CA . GLY B 1 333 ? 12.93 12.219 2.293 1 78.56 333 GLY B CA 1
ATOM 5609 C C . GLY B 1 333 ? 13.969 13.32 2.223 1 78.56 333 GLY B C 1
ATOM 5610 O O . GLY B 1 333 ? 13.688 14.406 1.712 1 78.56 333 GLY B O 1
ATOM 5611 N N . GLN B 1 334 ? 15.141 13.008 2.584 1 81.69 334 GLN B N 1
ATOM 5612 C CA . GLN B 1 334 ? 16.188 14.023 2.719 1 81.69 334 GLN B CA 1
ATOM 5613 C C . GLN B 1 334 ? 16.609 14.562 1.355 1 81.69 334 GLN B C 1
ATOM 5615 O O . GLN B 1 334 ? 16.766 15.773 1.187 1 81.69 334 GLN B O 1
ATOM 5620 N N . ASP B 1 335 ? 16.734 13.688 0.399 1 80.25 335 ASP B N 1
ATOM 5621 C CA . ASP B 1 335 ? 17.203 14.125 -0.911 1 80.25 335 ASP B CA 1
ATOM 5622 C C . ASP B 1 335 ? 16.219 15.078 -1.565 1 80.25 335 ASP B C 1
ATOM 5624 O O . ASP B 1 335 ? 16.609 16.094 -2.148 1 80.25 335 ASP B O 1
ATOM 5628 N N . ASN B 1 336 ? 14.984 14.766 -1.438 1 82.81 336 ASN B N 1
ATOM 5629 C CA . ASN B 1 336 ? 13.961 15.625 -2.029 1 82.81 336 ASN B CA 1
ATOM 5630 C C . ASN B 1 336 ? 13.836 16.953 -1.281 1 82.81 336 ASN B C 1
ATOM 5632 O O . ASN B 1 336 ? 13.539 17.984 -1.884 1 82.81 336 ASN B O 1
ATOM 5636 N N . ASN B 1 337 ? 14.078 16.891 -0.029 1 89.56 337 ASN B N 1
ATOM 5637 C CA . ASN B 1 337 ? 14.039 18.141 0.736 1 89.56 337 ASN B CA 1
ATOM 5638 C C . ASN B 1 337 ? 15.219 19.047 0.395 1 89.56 337 ASN B C 1
ATOM 5640 O O . ASN B 1 337 ? 15.078 20.266 0.346 1 89.56 337 ASN B O 1
ATOM 5644 N N . LYS B 1 338 ? 16.375 18.391 0.173 1 90.81 338 LYS B N 1
ATOM 5645 C CA . LYS B 1 338 ? 17.516 19.172 -0.308 1 90.81 338 LYS B CA 1
ATOM 5646 C C . LYS B 1 338 ? 17.203 19.828 -1.647 1 90.81 338 LYS B C 1
ATOM 5648 O O . LYS B 1 338 ? 17.531 21 -1.857 1 90.81 338 LYS B O 1
ATOM 5653 N N . GLU B 1 339 ? 16.594 19.078 -2.457 1 89.81 339 GLU B N 1
ATOM 5654 C CA . GLU B 1 339 ? 16.234 19.609 -3.77 1 89.81 339 GLU B CA 1
ATOM 5655 C C . GLU B 1 339 ? 15.219 20.75 -3.646 1 89.81 339 GLU B C 1
ATOM 5657 O O . GLU B 1 339 ? 15.281 21.719 -4.402 1 89.81 339 GLU B O 1
ATOM 5662 N N . LEU B 1 340 ? 14.266 20.625 -2.719 1 92.44 340 LEU B N 1
ATOM 5663 C CA . LEU B 1 340 ? 13.297 21.688 -2.484 1 92.44 340 LEU B CA 1
ATOM 5664 C C . LEU B 1 340 ? 13.992 22.969 -2.055 1 92.44 340 LEU B C 1
ATOM 5666 O O . LEU B 1 340 ? 13.617 24.062 -2.498 1 92.44 340 LEU B O 1
ATOM 5670 N N . ALA B 1 341 ? 14.969 22.828 -1.182 1 96.5 341 ALA B N 1
ATOM 5671 C CA . ALA B 1 341 ? 15.719 23.984 -0.71 1 96.5 341 ALA B CA 1
ATOM 5672 C C . ALA B 1 341 ? 16.391 24.719 -1.872 1 96.5 341 ALA B C 1
ATOM 5674 O O . ALA B 1 341 ? 16.438 25.953 -1.891 1 96.5 341 ALA B O 1
ATOM 5675 N N . VAL B 1 342 ? 16.844 23.953 -2.852 1 96 342 VAL B N 1
ATOM 5676 C CA . VAL B 1 342 ? 17.547 24.516 -4 1 96 342 VAL B CA 1
ATOM 5677 C C . VAL B 1 342 ? 16.547 25.141 -4.965 1 96 342 VAL B C 1
ATOM 5679 O O . VAL B 1 342 ? 16.734 26.25 -5.438 1 96 342 VAL B O 1
ATOM 5682 N N . THR B 1 343 ? 15.43 24.484 -5.195 1 94.38 343 THR B N 1
ATOM 5683 C CA . THR B 1 343 ? 14.531 24.875 -6.277 1 94.38 343 THR B CA 1
ATOM 5684 C C . THR B 1 343 ? 13.508 25.891 -5.793 1 94.38 343 THR B C 1
ATOM 5686 O O . THR B 1 343 ? 13.023 26.703 -6.578 1 94.38 343 THR B O 1
ATOM 5689 N N . SER B 1 344 ? 13.141 25.812 -4.527 1 96.62 344 SER B N 1
ATOM 5690 C CA . SER B 1 344 ? 12.148 26.719 -3.984 1 96.62 344 SER B CA 1
ATOM 5691 C C . SER B 1 344 ? 12.414 27.016 -2.514 1 96.62 344 SER B C 1
ATOM 5693 O O . SER B 1 344 ? 11.68 26.562 -1.638 1 96.62 344 SER B O 1
ATOM 5695 N N . PRO B 1 345 ? 13.352 27.891 -2.273 1 97.38 345 PRO B N 1
ATOM 5696 C CA . PRO B 1 345 ? 13.656 28.25 -0.888 1 97.38 345 PRO B CA 1
ATOM 5697 C C . PRO B 1 345 ? 12.445 28.797 -0.14 1 97.38 345 PRO B C 1
ATOM 5699 O O . PRO B 1 345 ? 12.312 28.594 1.068 1 97.38 345 PRO B O 1
ATOM 5702 N N . GLU B 1 346 ? 11.547 29.469 -0.819 1 96.38 346 GLU B N 1
ATOM 5703 C CA . GLU B 1 346 ? 10.344 30 -0.196 1 96.38 346 GLU B CA 1
ATOM 5704 C C . GLU B 1 346 ? 9.461 28.875 0.348 1 96.38 346 GLU B C 1
ATOM 5706 O O . GLU B 1 346 ? 8.875 29.016 1.426 1 96.38 346 GLU B O 1
ATOM 5711 N N . ALA B 1 347 ? 9.414 27.812 -0.383 1 95.38 347 ALA B N 1
ATOM 5712 C CA . ALA B 1 347 ? 8.641 26.656 0.072 1 95.38 347 ALA B CA 1
ATOM 5713 C C . ALA B 1 347 ? 9.367 25.922 1.193 1 95.38 347 ALA B C 1
ATOM 5715 O O . ALA B 1 347 ? 8.75 25.469 2.158 1 95.38 347 ALA B O 1
ATOM 5716 N N . ALA B 1 348 ? 10.641 25.844 1.052 1 97.62 348 ALA B N 1
ATOM 5717 C CA . ALA B 1 348 ? 11.445 25.109 2.018 1 97.62 348 ALA B CA 1
ATOM 5718 C C . ALA B 1 348 ? 11.297 25.688 3.42 1 97.62 348 ALA B C 1
ATOM 5720 O O . ALA B 1 348 ? 11.195 24.953 4.398 1 97.62 348 ALA B O 1
ATOM 5721 N N . VAL B 1 349 ? 11.211 27 3.527 1 98.19 349 VAL B N 1
ATOM 5722 C CA . VAL B 1 349 ? 11.219 27.641 4.84 1 98.19 349 VAL B CA 1
ATOM 5723 C C . VAL B 1 349 ? 9.852 27.484 5.5 1 98.19 349 VAL B C 1
ATOM 5725 O O . VAL B 1 349 ? 9.695 27.734 6.699 1 98.19 349 VAL B O 1
ATOM 5728 N N . THR B 1 350 ? 8.852 26.984 4.781 1 97.25 350 THR B N 1
ATOM 5729 C CA . THR B 1 350 ? 7.535 26.75 5.359 1 97.25 350 THR B CA 1
ATOM 5730 C C . THR B 1 350 ? 7.16 25.266 5.238 1 97.25 350 THR B C 1
ATOM 5732 O O . THR B 1 350 ? 5.992 24.906 5.387 1 97.25 350 THR B O 1
ATOM 5735 N N . HIS B 1 351 ? 8.133 24.484 4.949 1 96.31 351 HIS B N 1
ATOM 5736 C CA . HIS B 1 351 ? 7.922 23.047 4.809 1 96.31 351 HIS B CA 1
ATOM 5737 C C . HIS B 1 351 ? 8.289 22.297 6.09 1 96.31 351 HIS B C 1
ATOM 5739 O O . HIS B 1 351 ? 9.414 22.422 6.582 1 96.31 351 HIS B O 1
ATOM 5745 N N . SER B 1 352 ? 7.43 21.5 6.605 1 95.31 352 SER B N 1
ATOM 5746 C CA . SER B 1 352 ? 7.594 20.859 7.902 1 95.31 352 SER B CA 1
ATOM 5747 C C . SER B 1 352 ? 8.805 19.938 7.914 1 95.31 352 SER B C 1
ATOM 5749 O O . SER B 1 352 ? 9.555 19.891 8.891 1 95.31 352 SER B O 1
ATOM 5751 N N . ASP B 1 353 ? 9.031 19.188 6.852 1 92.31 353 ASP B N 1
ATOM 5752 C CA . ASP B 1 353 ? 10.148 18.25 6.797 1 92.31 353 ASP B CA 1
ATOM 5753 C C . ASP B 1 353 ? 11.484 18.984 6.871 1 92.31 353 ASP B C 1
ATOM 5755 O O . ASP B 1 353 ? 12.469 18.453 7.391 1 92.31 353 ASP B O 1
ATOM 5759 N N . SER B 1 354 ? 11.508 20.219 6.332 1 94.5 354 SER B N 1
ATOM 5760 C CA . SER B 1 354 ? 12.742 20.984 6.391 1 94.5 354 SER B CA 1
ATOM 5761 C C . SER B 1 354 ? 13.188 21.203 7.832 1 94.5 354 SER B C 1
ATOM 5763 O O . SER B 1 354 ? 14.391 21.156 8.125 1 94.5 354 SER B O 1
ATOM 5765 N N . TYR B 1 355 ? 12.281 21.375 8.688 1 94.25 355 TYR B N 1
ATOM 5766 C CA . TYR B 1 355 ? 12.594 21.609 10.094 1 94.25 355 TYR B CA 1
ATOM 5767 C C . TYR B 1 355 ? 13.055 20.312 10.766 1 94.25 355 TYR B C 1
ATOM 5769 O O . TYR B 1 355 ? 13.953 20.328 11.609 1 94.25 355 TYR B O 1
ATOM 5777 N N . GLU B 1 356 ? 12.453 19.203 10.391 1 90.19 356 GLU B N 1
ATOM 5778 C CA . GLU B 1 356 ? 12.93 17.906 10.852 1 90.19 356 GLU B CA 1
ATOM 5779 C C . GLU B 1 356 ? 14.383 17.672 10.453 1 90.19 356 GLU B C 1
ATOM 5781 O O . GLU B 1 356 ? 15.195 17.266 11.281 1 90.19 356 GLU B O 1
ATOM 5786 N N . CYS B 1 357 ? 14.633 17.922 9.195 1 88.81 357 CYS B N 1
ATOM 5787 C CA . CYS B 1 357 ? 15.969 17.688 8.656 1 88.81 357 CYS B CA 1
ATOM 5788 C C . CYS B 1 357 ? 16.984 18.625 9.305 1 88.81 357 CYS B C 1
ATOM 5790 O O . CYS B 1 357 ? 18.062 18.188 9.727 1 88.81 357 CYS B O 1
ATOM 5792 N N . TYR B 1 358 ? 16.656 19.859 9.359 1 92 358 TYR B N 1
ATOM 5793 C CA . TYR B 1 358 ? 17.562 20.828 9.961 1 92 358 TYR B CA 1
ATOM 5794 C C . TYR B 1 358 ? 17.844 20.484 11.414 1 92 358 TYR B C 1
ATOM 5796 O O . TYR B 1 358 ? 19 20.469 11.844 1 92 358 TYR B O 1
ATOM 5804 N N . TYR B 1 359 ? 16.797 20.203 12.156 1 91.19 359 TYR B N 1
ATOM 5805 C CA . TYR B 1 359 ? 16.906 19.859 13.57 1 91.19 359 TYR B CA 1
ATOM 5806 C C . TYR B 1 359 ? 17.797 18.625 13.758 1 91.19 359 TYR B C 1
ATOM 5808 O O . TYR B 1 359 ? 18.672 18.625 14.617 1 91.19 359 TYR B O 1
ATOM 5816 N N . CYS B 1 360 ? 17.594 17.656 13 1 84.38 360 CYS B N 1
ATOM 5817 C CA . CYS B 1 360 ? 18.344 16.422 13.109 1 84.38 360 CYS B CA 1
ATOM 5818 C C . CYS B 1 360 ? 19.828 16.656 12.852 1 84.38 360 CYS B C 1
ATOM 5820 O O . CYS B 1 360 ? 20.688 16.109 13.547 1 84.38 360 CYS B O 1
ATOM 5822 N N . HIS B 1 361 ? 20.109 17.469 11.883 1 84.56 361 HIS B N 1
ATOM 5823 C CA . HIS B 1 361 ? 21.484 17.656 11.461 1 84.56 361 HIS B CA 1
ATOM 5824 C C . HIS B 1 361 ? 22.156 18.781 12.258 1 84.56 361 HIS B C 1
ATOM 5826 O O . HIS B 1 361 ? 23.375 18.984 12.148 1 84.56 361 HIS B O 1
ATOM 5832 N N . SER B 1 362 ? 21.391 19.484 12.969 1 83.56 362 SER B N 1
ATOM 5833 C CA . SER B 1 362 ? 21.969 20.531 13.805 1 83.56 362 SER B CA 1
ATOM 5834 C C . SER B 1 362 ? 22.594 19.953 15.07 1 83.56 362 SER B C 1
ATOM 5836 O O . SER B 1 362 ? 23.453 20.578 15.688 1 83.56 362 SER B O 1
ATOM 5838 N N . TYR B 1 363 ? 21.984 18.719 15.594 1 67.88 363 TYR B N 1
ATOM 5839 C CA . TYR B 1 363 ? 22.5 18.078 16.797 1 67.88 363 TYR B CA 1
ATOM 5840 C C . TYR B 1 363 ? 23.734 17.25 16.484 1 67.88 363 TYR B C 1
ATOM 5842 O O . TYR B 1 363 ? 24.609 17.094 17.344 1 67.88 363 TYR B O 1
ATOM 5850 N N . GLY B 1 364 ? 23.625 16.172 15.539 1 51.78 364 GLY B N 1
ATOM 5851 C CA . GLY B 1 364 ? 24.812 15.375 15.305 1 51.78 364 GLY B CA 1
ATOM 5852 C C . GLY B 1 364 ? 26.109 16.172 15.406 1 51.78 364 GLY B C 1
ATOM 5853 O O . GLY B 1 364 ? 27.188 15.602 15.555 1 51.78 364 GLY B O 1
ATOM 5854 N N . HIS B 1 365 ? 25.969 17.359 15.266 1 41.72 365 HIS B N 1
ATOM 5855 C CA . HIS B 1 365 ? 27.203 18.125 15.492 1 41.72 365 HIS B CA 1
ATOM 5856 C C . HIS B 1 365 ? 27.484 18.266 16.984 1 41.72 365 HIS B C 1
ATOM 5858 O O . HIS B 1 365 ? 28.641 18.469 17.375 1 41.72 365 HIS B O 1
ATOM 5864 N N . PHE B 1 366 ? 26.531 18.172 17.922 1 34.97 366 PHE B N 1
ATOM 5865 C CA . PHE B 1 366 ? 26.969 18.359 19.297 1 34.97 366 PHE B CA 1
ATOM 5866 C C . PHE B 1 366 ? 27.375 17.047 19.922 1 34.97 366 PHE B C 1
ATOM 5868 O O . PHE B 1 366 ? 28.375 16.984 20.641 1 34.97 366 PHE B O 1
ATOM 5875 N N . ASP B 1 367 ? 26.562 15.984 19.938 1 34.66 367 ASP B N 1
ATOM 5876 C CA . ASP B 1 367 ? 26.953 14.805 20.703 1 34.66 367 ASP B CA 1
ATOM 5877 C C . ASP B 1 367 ? 27.969 13.961 19.938 1 34.66 367 ASP B C 1
ATOM 5879 O O . ASP B 1 367 ? 28.344 12.875 20.375 1 34.66 367 ASP B O 1
ATOM 5883 N N . HIS B 1 368 ? 28.344 14.047 18.828 1 32.66 368 HIS B N 1
ATOM 5884 C CA . HIS B 1 368 ? 29.625 13.391 18.562 1 32.66 368 HIS B CA 1
ATOM 5885 C C . HIS B 1 368 ? 30.656 13.789 19.609 1 32.66 368 HIS B C 1
ATOM 5887 O O . HIS B 1 368 ? 31.75 13.219 19.641 1 32.66 368 HIS B O 1
ATOM 5893 N N . MET B 1 369 ? 30.594 14.828 20.438 1 28.17 369 MET B N 1
ATOM 5894 C CA . MET B 1 369 ? 31.594 15.047 21.484 1 28.17 369 MET B CA 1
ATOM 5895 C C . MET B 1 369 ? 31.328 14.117 22.672 1 28.17 369 MET B C 1
ATOM 5897 O O . MET B 1 369 ? 32.188 13.961 23.531 1 28.17 369 MET B O 1
ATOM 5901 N N . ILE B 1 370 ? 30.188 13.648 23.062 1 27.12 370 ILE B N 1
ATOM 5902 C CA . ILE B 1 370 ? 30.219 12.852 24.281 1 27.12 370 ILE B CA 1
ATOM 5903 C C . ILE B 1 370 ? 30.641 11.422 23.953 1 27.12 370 ILE B C 1
ATOM 5905 O O . ILE B 1 370 ? 31.203 10.719 24.797 1 27.12 370 ILE B O 1
ATOM 5909 N N . TYR B 1 371 ? 30.125 10.688 22.938 1 25.34 371 TYR B N 1
ATOM 5910 C CA . TYR B 1 371 ? 30.656 9.328 22.859 1 25.34 371 TYR B CA 1
ATOM 5911 C C . TYR B 1 371 ? 31.938 9.297 22.016 1 25.34 371 TYR B C 1
ATOM 5913 O O . TYR B 1 371 ? 32.344 8.234 21.547 1 25.34 371 TYR B O 1
ATOM 5921 N N . MET B 1 372 ? 32.594 10.375 21.828 1 19.47 372 MET B N 1
ATOM 5922 C CA . MET B 1 372 ? 34 10.07 21.766 1 19.47 372 MET B CA 1
ATOM 5923 C C . MET B 1 372 ? 34.562 9.789 23.156 1 19.47 372 MET B C 1
ATOM 5925 O O . MET B 1 372 ? 34.188 10.461 24.125 1 19.47 372 MET B O 1
#

Secondary structure (DSSP, 8-state):
----------------------SEEEEEEEEEEE-TTS-EEEEEEEEEEE-SSS-EEEE-TTSGGG-S-S--EEEEETTEEPPP--EEE--PPP-GGGEEEE-TT-EEEEEEEGGGTS---S-EEEEEEEEEEEEEEEGGG--SSGGG--PEEEEEE---EEEEE----------SGGGGGS--EEEEETTTEEEEEESS-HHHHHHHHHHHHHHHHHHHHHHHT-SSSHHHHHHH-S--HHHHHHHHHHHHHHHHHHHHH-EEEETT-TT--TT-SEEEETTSTTEEEE-GGGGGS-SS--TTTS-S--HHHHHHHHHHHHHH--B--S--SHHHHHHHHHH-HHHHTTBHHHHHHHHHHHHTTTGGGT--/----------------------SEEEEEEEEEEE-TTS-EEEEEEEEEEE-SSS-EEEE-TTSGGG-S-S--EEEEETTEEPPP--EEE--PPP-GGGEEEE-TT-EEEEEEEGGGTS---S-EEEEEEEEEEEEEEEGGG--SSGGG--PEEEEEE---EEEEE----------GGGGGGS--EEEEETTTEEEEEESS-HHHHHHHHHHHHHHHHHHHHHHHT-SSSHHHHHHH-S--HHHHHHHHHHHHHHHHHHHHH-EEEETT-TT--TT-SEEEETTSTTEEEE-GGGGGS-SS--TTTS-S--HHHHHHHHHHHHHH--B--S--SHHHHHHHHHH-HHHHTTBHHHHHHHHHHHHTTTGGGT--

InterPro domains:
  IPR024079 Metallopeptidase, catalytic domain superfamily [G3DSA:3.40.390.10] (199-362)
  IPR029463 Lysine-specific metallo-endopeptidase [PF14521] (225-360)
  IPR029463 Lysine-specific metallo-endopeptidase [SM01351] (217-360)
  IPR034106 Peptidyl-Lys endopeptidase-like domain [cd11006] (201-361)
  IPR050414 Fungal secreted metalloproteinases M35 [PTHR37016] (11-358)